Protein AF-A0A4S4ES62-F1 (afdb_monomer_lite)

Radius of gyration: 26.7 Å; chains: 1; bounding box: 100×57×72 Å

Structure (mmCIF, N/CA/C/O backbone):
data_AF-A0A4S4ES62-F1
#
_entry.id   AF-A0A4S4ES62-F1
#
loop_
_atom_site.group_PDB
_atom_site.id
_atom_site.type_symbol
_atom_site.label_atom_id
_atom_site.label_alt_id
_atom_site.label_comp_id
_atom_site.label_asym_id
_atom_site.label_entity_id
_atom_site.label_seq_id
_atom_site.pdbx_PDB_ins_code
_atom_site.Cartn_x
_atom_site.Cartn_y
_atom_site.Cartn_z
_atom_site.occupancy
_atom_site.B_iso_or_equiv
_atom_site.auth_seq_id
_atom_site.auth_comp_id
_atom_site.auth_asym_id
_atom_site.auth_atom_id
_atom_site.pdbx_PDB_model_num
ATOM 1 N N . MET A 1 1 ? 69.414 -7.203 -17.968 1.00 49.16 1 MET A N 1
ATOM 2 C CA . MET A 1 1 ? 68.452 -6.571 -17.038 1.00 49.16 1 MET A CA 1
ATOM 3 C C . MET A 1 1 ? 67.585 -5.555 -17.780 1.00 49.16 1 MET A C 1
ATOM 5 O O . MET A 1 1 ? 67.886 -4.375 -17.751 1.00 49.16 1 MET A O 1
ATOM 9 N N . LEU A 1 2 ? 66.546 -5.996 -18.497 1.00 43.75 2 LEU A N 1
ATOM 10 C CA . LEU A 1 2 ? 65.602 -5.079 -19.173 1.00 43.75 2 LEU A CA 1
ATOM 11 C C . LEU A 1 2 ? 64.199 -5.685 -19.377 1.00 43.75 2 LEU A C 1
ATOM 13 O O . LEU A 1 2 ? 63.387 -5.147 -20.118 1.00 43.75 2 LEU A O 1
ATOM 17 N N . TRP A 1 3 ? 63.897 -6.793 -18.691 1.00 39.94 3 TRP A N 1
ATOM 18 C CA . TRP A 1 3 ? 62.610 -7.498 -18.790 1.00 39.94 3 TRP A CA 1
ATOM 19 C C . TRP A 1 3 ? 61.764 -7.452 -17.509 1.00 39.94 3 TRP A C 1
ATOM 21 O O . TRP A 1 3 ? 60.615 -7.873 -17.525 1.00 39.94 3 TRP A O 1
ATOM 31 N N . ILE A 1 4 ? 62.282 -6.879 -16.414 1.00 46.38 4 ILE A N 1
ATOM 32 C CA . ILE A 1 4 ? 61.557 -6.790 -15.130 1.00 46.38 4 ILE A CA 1
ATOM 33 C C . ILE A 1 4 ? 60.815 -5.445 -14.970 1.00 46.38 4 ILE A C 1
ATOM 35 O O . ILE A 1 4 ? 59.884 -5.343 -14.180 1.00 46.38 4 ILE A O 1
ATOM 39 N N . MET A 1 5 ? 61.114 -4.426 -15.787 1.00 43.25 5 MET A N 1
ATOM 40 C CA . MET A 1 5 ? 60.462 -3.105 -15.688 1.00 43.25 5 MET A CA 1
ATOM 41 C C . MET A 1 5 ? 59.202 -2.921 -16.550 1.00 43.25 5 MET A C 1
ATOM 43 O O . MET A 1 5 ? 58.561 -1.879 -16.461 1.00 43.25 5 MET A O 1
ATOM 47 N N . ARG A 1 6 ? 58.806 -3.904 -17.373 1.00 43.12 6 ARG A N 1
ATOM 48 C CA . ARG A 1 6 ? 57.561 -3.816 -18.170 1.00 43.12 6 ARG A CA 1
ATOM 49 C C . ARG A 1 6 ? 56.353 -4.506 -17.536 1.00 43.12 6 ARG A C 1
ATOM 51 O O . ARG A 1 6 ? 55.233 -4.207 -17.935 1.00 43.12 6 ARG A O 1
ATOM 58 N N . LEU A 1 7 ? 56.552 -5.360 -16.528 1.00 41.56 7 LEU A N 1
ATOM 59 C CA . LEU A 1 7 ? 55.439 -6.005 -15.822 1.00 41.56 7 LEU A CA 1
ATOM 60 C C . LEU A 1 7 ? 54.847 -5.136 -14.701 1.00 41.56 7 LEU A C 1
ATOM 62 O O . LEU A 1 7 ? 53.658 -5.251 -14.425 1.00 41.56 7 LEU A O 1
ATOM 66 N N . SER A 1 8 ? 55.616 -4.227 -14.088 1.00 44.28 8 SER A N 1
ATOM 67 C CA . SER A 1 8 ? 55.101 -3.392 -12.987 1.00 44.28 8 SER A CA 1
ATOM 68 C C . SER A 1 8 ? 54.124 -2.306 -13.453 1.00 44.28 8 SER A C 1
ATOM 70 O O . SER A 1 8 ? 53.231 -1.920 -12.700 1.00 44.28 8 SER A O 1
ATOM 72 N N . TRP A 1 9 ? 54.222 -1.856 -14.710 1.00 41.28 9 TRP A N 1
ATOM 73 C CA . TRP A 1 9 ? 53.333 -0.816 -15.236 1.00 41.28 9 TRP A CA 1
ATOM 74 C C . TRP A 1 9 ? 51.936 -1.332 -15.606 1.00 41.28 9 TRP A C 1
ATOM 76 O O . TRP A 1 9 ? 50.959 -0.593 -15.489 1.00 41.28 9 TRP A O 1
ATOM 86 N N . PHE A 1 10 ? 51.819 -2.611 -15.979 1.00 44.50 10 PHE A N 1
ATOM 87 C CA . PHE A 1 10 ? 50.528 -3.235 -16.289 1.00 44.50 10 PHE A CA 1
ATOM 88 C C . PHE A 1 10 ? 49.687 -3.505 -15.034 1.00 44.50 10 PHE A C 1
ATOM 90 O O . PHE A 1 10 ? 48.469 -3.331 -15.069 1.00 44.50 10 PHE A O 1
ATOM 97 N N . PHE A 1 11 ? 50.319 -3.839 -13.904 1.00 42.56 11 PHE A N 1
ATOM 98 C CA . PHE A 1 11 ? 49.603 -4.018 -12.635 1.00 42.56 11 PHE A CA 1
ATOM 99 C C . PHE A 1 11 ? 49.154 -2.690 -12.007 1.00 42.56 11 PHE A C 1
ATOM 101 O O . PHE A 1 11 ? 48.093 -2.641 -11.388 1.00 42.56 11 PHE A O 1
ATOM 108 N N . PHE A 1 12 ? 49.886 -1.591 -12.229 1.00 43.34 12 PHE A N 1
ATOM 109 C CA . PHE A 1 12 ? 49.485 -0.272 -11.726 1.00 43.34 12 PHE A CA 1
ATOM 110 C C . PHE A 1 12 ? 48.339 0.349 -12.547 1.00 43.34 12 PHE A C 1
ATOM 112 O O . PHE A 1 12 ? 47.413 0.928 -11.982 1.00 43.34 12 PHE A O 1
ATOM 119 N N . ALA A 1 13 ? 48.330 0.164 -13.873 1.00 38.97 13 ALA A N 1
ATOM 120 C CA . ALA A 1 13 ? 47.251 0.658 -14.735 1.00 38.97 13 ALA A CA 1
ATOM 121 C C . ALA A 1 13 ? 45.922 -0.102 -14.536 1.00 38.97 13 ALA A C 1
ATOM 123 O O . ALA A 1 13 ? 44.851 0.504 -14.597 1.00 38.97 13 ALA A O 1
ATOM 124 N N . ALA A 1 14 ? 45.977 -1.404 -14.232 1.00 40.47 14 ALA A N 1
ATOM 125 C CA . ALA A 1 14 ? 44.787 -2.198 -13.919 1.00 40.47 14 ALA A CA 1
ATOM 126 C C . ALA A 1 14 ? 44.172 -1.833 -12.554 1.00 40.47 14 ALA A C 1
ATOM 128 O O . ALA A 1 14 ? 42.951 -1.847 -12.417 1.00 40.47 14 ALA A O 1
ATOM 129 N N . MET A 1 15 ? 44.985 -1.440 -11.563 1.00 36.56 15 MET A N 1
ATOM 130 C CA . MET A 1 15 ? 44.470 -1.002 -10.259 1.00 36.56 15 MET A CA 1
ATOM 131 C C . MET A 1 15 ? 43.854 0.404 -10.287 1.00 36.56 15 MET A C 1
ATOM 133 O O . MET A 1 15 ? 42.868 0.647 -9.596 1.00 36.56 15 MET A O 1
ATOM 137 N N . VAL A 1 16 ? 44.362 1.319 -11.119 1.00 35.84 16 VAL A N 1
ATOM 138 C CA . VAL A 1 16 ? 43.809 2.685 -11.226 1.00 35.84 16 VAL A CA 1
ATOM 139 C C . VAL A 1 16 ? 42.477 2.716 -11.996 1.00 35.84 16 VAL A C 1
ATOM 141 O O . VAL A 1 16 ? 41.605 3.522 -11.674 1.00 35.84 16 VAL A O 1
ATOM 144 N N . MET A 1 17 ? 42.243 1.786 -12.930 1.00 32.12 17 MET A N 1
ATOM 145 C CA . MET A 1 17 ? 40.959 1.675 -13.650 1.00 32.12 17 MET A CA 1
ATOM 146 C C . MET A 1 17 ? 39.815 1.078 -12.811 1.00 32.12 17 MET A C 1
ATOM 148 O O . MET A 1 17 ? 38.648 1.266 -13.152 1.00 32.12 17 MET A O 1
ATOM 152 N N . VAL A 1 18 ? 40.122 0.416 -11.690 1.00 37.19 18 VAL A N 1
ATOM 153 C CA . VAL A 1 18 ? 39.107 -0.065 -10.732 1.00 37.19 18 VAL A CA 1
ATOM 154 C C . VAL A 1 18 ? 38.690 1.037 -9.744 1.00 37.19 18 VAL A C 1
ATOM 156 O O . VAL A 1 18 ? 37.591 0.984 -9.203 1.00 37.19 18 VAL A O 1
ATOM 159 N N . VAL A 1 19 ? 39.504 2.085 -9.560 1.00 34.66 19 VAL A N 1
ATOM 160 C CA . VAL A 1 19 ? 39.224 3.185 -8.611 1.00 34.66 19 VAL A CA 1
ATOM 161 C C . VAL A 1 19 ? 38.466 4.363 -9.251 1.00 34.66 19 VAL A C 1
ATOM 163 O O . VAL A 1 19 ? 37.871 5.163 -8.537 1.00 34.66 19 VAL A O 1
ATOM 166 N N . PHE A 1 20 ? 38.393 4.445 -10.586 1.00 28.94 20 PHE A N 1
ATOM 167 C CA . PHE A 1 20 ? 37.682 5.522 -11.299 1.00 28.94 20 PHE A CA 1
ATOM 168 C C . PHE A 1 20 ? 36.643 5.041 -12.323 1.00 28.94 20 PHE A C 1
ATOM 170 O O . PHE A 1 20 ? 36.322 5.765 -13.264 1.00 28.94 20 PHE A O 1
ATOM 177 N N . SER A 1 21 ? 36.059 3.854 -12.139 1.00 27.11 21 SER A N 1
ATOM 178 C CA . SER A 1 21 ? 34.748 3.595 -12.745 1.00 27.11 21 SER A CA 1
ATOM 179 C C . SER A 1 21 ? 33.681 4.233 -11.859 1.00 27.11 21 SER A C 1
ATOM 181 O O . SER A 1 21 ? 33.449 3.723 -10.762 1.00 27.11 21 SER A O 1
ATOM 183 N N . PRO A 1 22 ? 32.985 5.305 -12.284 1.00 29.05 22 PRO A N 1
ATOM 184 C CA . PRO A 1 22 ? 31.657 5.535 -11.759 1.00 29.05 22 PRO A CA 1
ATOM 185 C C . PRO A 1 22 ? 30.844 4.336 -12.234 1.00 29.05 22 PRO A C 1
ATOM 187 O O . PRO A 1 22 ? 30.477 4.234 -13.405 1.00 29.05 22 PRO A O 1
ATOM 190 N N . SER A 1 23 ? 30.661 3.374 -11.333 1.00 26.05 23 SER A N 1
ATOM 191 C CA . SER A 1 23 ? 29.697 2.297 -11.461 1.00 26.05 23 SER A CA 1
ATOM 192 C C . SER A 1 23 ? 28.451 2.881 -12.111 1.00 26.05 23 SER A C 1
ATOM 194 O O . SER A 1 23 ? 27.895 3.861 -11.608 1.00 26.05 23 SER A O 1
ATOM 196 N N . LEU A 1 24 ? 28.061 2.328 -13.258 1.00 27.42 24 LEU A N 1
ATOM 197 C CA . LEU A 1 24 ? 26.794 2.611 -13.917 1.00 27.42 24 LEU A CA 1
ATOM 198 C C . LEU A 1 24 ? 25.678 2.187 -12.955 1.00 27.42 24 LEU A C 1
ATOM 200 O O . LEU A 1 24 ? 25.144 1.087 -13.035 1.00 27.42 24 LEU A O 1
ATOM 204 N N . HIS A 1 25 ? 25.380 3.049 -11.986 1.00 26.42 25 HIS A N 1
ATOM 205 C CA . HIS A 1 25 ? 24.263 2.918 -11.075 1.00 26.42 25 HIS A CA 1
ATOM 206 C C . HIS A 1 25 ? 23.008 3.269 -11.866 1.00 26.42 25 HIS A C 1
ATOM 208 O O . HIS A 1 25 ? 22.564 4.415 -11.911 1.00 26.42 25 HIS A O 1
ATOM 214 N N . SER A 1 26 ? 22.427 2.265 -12.515 1.00 24.36 26 SER A N 1
ATOM 215 C CA . SER A 1 26 ? 20.996 2.262 -12.776 1.00 24.36 26 SER A CA 1
ATOM 216 C C . SER A 1 26 ? 20.296 2.259 -11.420 1.00 24.36 26 SER A C 1
ATOM 218 O O . SER A 1 26 ? 20.210 1.229 -10.758 1.00 24.36 26 SER A O 1
ATOM 220 N N . PHE A 1 27 ? 19.873 3.433 -10.956 1.00 29.45 27 PHE A N 1
ATOM 221 C CA . PHE A 1 27 ? 19.106 3.547 -9.722 1.00 29.45 27 PHE A CA 1
ATOM 222 C C . PHE A 1 27 ? 17.744 2.854 -9.911 1.00 29.45 27 PHE A C 1
ATOM 224 O O . PHE A 1 27 ? 17.040 3.167 -10.877 1.00 29.45 27 PHE A O 1
ATOM 231 N N . PRO A 1 28 ? 17.358 1.912 -9.030 1.00 31.73 28 PRO A N 1
ATOM 232 C CA . PRO A 1 28 ? 16.079 1.227 -9.140 1.00 31.73 28 PRO A CA 1
ATOM 233 C C . PRO A 1 28 ? 14.918 2.194 -8.848 1.00 31.73 28 PRO A C 1
ATOM 235 O O . PRO A 1 28 ? 15.085 3.149 -8.077 1.00 31.73 28 PRO A O 1
ATOM 238 N N . PRO A 1 29 ? 13.734 1.954 -9.439 1.00 32.53 29 PRO A N 1
ATOM 239 C CA . PRO A 1 29 ? 12.556 2.782 -9.220 1.00 32.53 29 PRO A CA 1
ATOM 240 C C . PRO A 1 29 ? 12.197 2.843 -7.729 1.00 32.53 29 PRO A C 1
ATOM 242 O O . PRO A 1 29 ? 12.147 1.823 -7.041 1.00 32.53 29 PRO A O 1
ATOM 245 N N . ALA A 1 30 ? 11.973 4.052 -7.210 1.00 37.44 30 ALA A N 1
ATOM 246 C CA . ALA A 1 30 ? 11.474 4.250 -5.855 1.00 37.44 30 ALA A CA 1
ATOM 247 C C . ALA A 1 30 ? 10.004 3.817 -5.785 1.00 37.44 30 ALA A C 1
ATOM 249 O O . ALA A 1 30 ? 9.125 4.552 -6.227 1.00 37.44 30 ALA A O 1
ATOM 250 N N . GLU A 1 31 ? 9.740 2.627 -5.243 1.00 41.75 31 GLU A N 1
ATOM 251 C CA . GLU A 1 31 ? 8.383 2.120 -5.027 1.00 41.75 31 GLU A CA 1
ATOM 252 C C . GLU A 1 31 ? 8.234 1.435 -3.663 1.00 41.75 31 GLU A C 1
ATOM 254 O O . GLU A 1 31 ? 9.104 0.663 -3.257 1.00 41.75 31 GLU A O 1
ATOM 259 N N . ALA A 1 32 ? 7.118 1.750 -2.985 1.00 34.94 32 ALA A N 1
ATOM 260 C CA . ALA A 1 32 ? 6.668 1.240 -1.682 1.00 34.94 32 ALA A CA 1
ATOM 261 C C . ALA A 1 32 ? 7.804 1.063 -0.664 1.00 34.94 32 ALA A C 1
ATOM 263 O O . ALA A 1 32 ? 8.098 -0.046 -0.215 1.00 34.94 32 ALA A O 1
ATOM 264 N N . ILE A 1 33 ? 8.483 2.162 -0.336 1.00 38.84 33 ILE A N 1
ATOM 265 C CA . ILE A 1 33 ? 9.619 2.121 0.581 1.00 38.84 33 ILE A CA 1
ATOM 266 C C . ILE A 1 33 ? 9.187 2.680 1.931 1.00 38.84 33 ILE A C 1
ATOM 268 O O . ILE A 1 33 ? 8.959 3.884 2.093 1.00 38.84 33 ILE A O 1
ATOM 272 N N . ARG A 1 34 ? 9.171 1.799 2.933 1.00 42.94 34 ARG A N 1
ATOM 273 C CA . ARG A 1 34 ? 9.342 2.208 4.324 1.00 42.94 34 ARG A CA 1
ATOM 274 C C . ARG A 1 34 ? 10.803 2.547 4.573 1.00 42.94 34 ARG A C 1
ATOM 276 O O . ARG A 1 34 ? 11.551 1.723 5.078 1.00 42.94 34 ARG A O 1
ATOM 283 N N . SER A 1 35 ? 11.242 3.723 4.138 1.00 36.72 35 SER A N 1
ATOM 284 C CA . SER A 1 35 ? 12.556 4.247 4.507 1.00 36.72 35 SER A CA 1
ATOM 285 C C . SER A 1 35 ? 12.392 5.599 5.170 1.00 36.72 35 SER A C 1
ATOM 287 O O . SER A 1 35 ? 12.053 6.567 4.486 1.00 36.72 35 SER A O 1
ATOM 289 N N . SER A 1 36 ? 12.729 5.700 6.451 1.00 35.44 36 SER A N 1
ATOM 290 C CA . SER A 1 36 ? 13.368 6.910 6.948 1.00 35.44 36 SER A CA 1
ATOM 291 C C . SER A 1 36 ? 14.878 6.660 7.026 1.00 35.44 36 SER A C 1
ATOM 293 O O . SER A 1 36 ? 15.355 5.692 7.607 1.00 35.44 36 SER A O 1
ATOM 295 N N . ASN A 1 37 ? 15.661 7.528 6.385 1.00 30.91 37 ASN A N 1
ATOM 296 C CA . ASN A 1 37 ? 17.084 7.664 6.689 1.00 30.91 37 ASN A CA 1
ATOM 297 C C . ASN A 1 37 ? 17.207 8.676 7.830 1.00 30.91 37 ASN A C 1
ATOM 299 O O . ASN A 1 37 ? 17.690 9.791 7.635 1.00 30.91 37 ASN A O 1
ATOM 303 N N . LEU A 1 38 ? 16.742 8.308 9.021 1.00 35.41 38 LEU A N 1
ATOM 304 C CA . LEU A 1 38 ? 17.159 9.000 10.230 1.00 35.41 38 LEU A CA 1
ATOM 305 C C . LEU A 1 38 ? 18.440 8.320 10.705 1.00 35.41 38 LEU A C 1
ATOM 307 O O . LEU A 1 38 ? 18.417 7.268 11.334 1.00 35.41 38 LEU A O 1
ATOM 311 N N . ARG A 1 39 ? 19.588 8.940 10.403 1.00 28.31 39 ARG A N 1
ATOM 312 C CA . ARG A 1 39 ? 20.813 8.715 11.179 1.00 28.31 39 ARG A CA 1
ATOM 313 C C . ARG A 1 39 ? 20.578 9.282 12.581 1.00 28.31 39 ARG A C 1
ATOM 315 O O . ARG A 1 39 ? 21.063 10.365 12.894 1.00 28.31 39 ARG A O 1
ATOM 322 N N . PHE A 1 40 ? 19.796 8.588 13.402 1.00 32.56 40 PHE A N 1
ATOM 323 C CA . PHE A 1 40 ? 19.800 8.836 14.832 1.00 32.56 40 PHE A CA 1
ATOM 324 C C . PHE A 1 40 ? 20.984 8.068 15.408 1.00 32.56 40 PHE A C 1
ATOM 326 O O . PHE A 1 40 ? 21.119 6.863 15.201 1.00 32.56 40 PHE A O 1
ATOM 333 N N . SER A 1 41 ? 21.893 8.809 16.035 1.00 25.48 41 SER A N 1
ATOM 334 C CA . SER A 1 41 ? 23.069 8.273 16.709 1.00 25.48 41 SER A CA 1
ATOM 335 C C . SER A 1 41 ? 22.683 7.067 17.565 1.00 25.48 41 SER A C 1
ATOM 337 O O . SER A 1 41 ? 21.728 7.121 18.339 1.00 25.48 41 SER A O 1
ATOM 339 N N . SER A 1 42 ? 23.434 5.983 17.406 1.00 36.06 42 SER A N 1
ATOM 340 C CA . SER A 1 42 ? 23.362 4.772 18.216 1.00 36.06 42 SER A CA 1
ATOM 341 C C . SER A 1 42 ? 23.350 5.114 19.709 1.00 36.06 42 SER A C 1
ATOM 343 O O . SER A 1 42 ? 24.340 5.676 20.174 1.00 36.06 42 SER A O 1
ATOM 345 N N . GLN A 1 43 ? 22.248 4.770 20.400 1.00 32.78 43 GLN A N 1
ATOM 346 C CA . GLN A 1 43 ? 22.059 4.547 21.858 1.00 32.78 43 GLN A CA 1
ATOM 347 C C . GLN A 1 43 ? 20.684 5.027 22.393 1.00 32.78 43 GLN A C 1
ATOM 349 O O . GLN A 1 43 ? 20.599 5.559 23.493 1.00 32.78 43 GLN A O 1
ATOM 354 N N . ILE A 1 44 ? 19.579 4.815 21.668 1.00 34.91 44 ILE A N 1
ATOM 355 C CA . ILE A 1 44 ? 18.226 4.928 22.250 1.00 34.91 44 ILE A CA 1
ATOM 356 C C . ILE A 1 44 ? 17.538 3.575 22.078 1.00 34.91 44 ILE A C 1
ATOM 358 O O . ILE A 1 44 ? 17.440 3.057 20.968 1.00 34.91 44 ILE A O 1
ATOM 362 N N . THR A 1 45 ? 17.140 2.956 23.188 1.00 43.22 45 THR A N 1
ATOM 363 C CA . THR A 1 45 ? 16.397 1.687 23.170 1.00 43.22 45 THR A CA 1
ATOM 364 C C . THR A 1 45 ? 14.963 1.938 22.693 1.00 43.22 45 THR A C 1
ATOM 366 O O . THR A 1 45 ? 14.409 2.998 22.974 1.00 43.22 45 THR A O 1
ATOM 369 N N . ALA A 1 46 ? 14.333 0.973 22.009 1.00 49.41 46 ALA A N 1
ATOM 370 C CA . ALA A 1 46 ? 12.959 1.101 21.491 1.00 49.41 46 ALA A CA 1
ATOM 371 C C . ALA A 1 46 ? 11.932 1.551 22.562 1.00 49.41 46 ALA A C 1
ATOM 373 O O . ALA A 1 46 ? 10.968 2.259 22.266 1.00 49.41 46 ALA A O 1
ATOM 374 N N . VAL A 1 47 ? 12.189 1.202 23.828 1.00 49.06 47 VAL A N 1
ATOM 375 C CA . VAL A 1 47 ? 11.396 1.587 25.007 1.00 49.06 47 VAL A CA 1
ATOM 376 C C . VAL A 1 47 ? 11.463 3.095 25.288 1.00 49.06 47 VAL A C 1
ATOM 378 O O . VAL A 1 47 ? 10.446 3.705 25.605 1.00 49.06 47 VAL A O 1
ATOM 381 N N . ASP A 1 48 ? 12.633 3.716 25.131 1.00 50.94 48 ASP A N 1
ATOM 382 C CA . ASP A 1 48 ? 12.832 5.152 25.375 1.00 50.94 48 ASP A CA 1
ATOM 383 C C . ASP A 1 48 ? 12.231 6.013 24.245 1.00 50.94 48 ASP A C 1
ATOM 385 O O . ASP A 1 48 ? 11.685 7.091 24.480 1.00 50.94 48 ASP A O 1
ATOM 389 N N . SER A 1 49 ? 12.207 5.492 23.012 1.00 58.75 49 SER A N 1
ATOM 390 C CA . SER A 1 49 ? 11.461 6.105 21.905 1.00 58.75 49 SER A CA 1
ATOM 391 C C . SER A 1 49 ? 9.940 5.985 22.054 1.00 58.75 49 SER A C 1
ATOM 393 O O . SER A 1 49 ? 9.236 6.927 21.698 1.00 58.75 49 SER A O 1
ATOM 395 N N . LEU A 1 50 ? 9.417 4.887 22.618 1.00 60.38 50 LEU A N 1
ATOM 396 C CA . LEU A 1 50 ? 7.976 4.724 22.854 1.00 60.38 50 LEU A CA 1
ATOM 397 C C . LEU A 1 50 ? 7.455 5.716 23.907 1.00 60.38 50 LEU A C 1
ATOM 399 O O . LEU A 1 50 ? 6.397 6.309 23.720 1.00 60.38 50 LEU A O 1
ATOM 403 N N . ASN A 1 51 ? 8.229 5.951 24.972 1.00 61.75 51 ASN A N 1
ATOM 404 C CA . ASN A 1 51 ? 7.885 6.904 26.036 1.00 61.75 51 ASN A CA 1
ATOM 405 C C . ASN A 1 51 ? 7.815 8.364 25.558 1.00 61.75 51 ASN A C 1
ATOM 407 O O . ASN A 1 51 ? 7.238 9.206 26.241 1.00 61.75 51 ASN A O 1
ATOM 411 N N . ARG A 1 52 ? 8.402 8.676 24.396 1.00 69.12 52 ARG A N 1
ATOM 412 C CA . ARG A 1 52 ? 8.344 10.009 23.780 1.00 69.12 52 ARG A CA 1
ATOM 413 C C . ARG A 1 52 ? 7.138 10.218 22.868 1.00 69.12 52 ARG A C 1
ATOM 415 O O . ARG A 1 52 ? 6.875 11.358 22.499 1.00 69.12 52 ARG A O 1
ATOM 422 N N . LEU A 1 53 ? 6.430 9.157 22.481 1.00 83.50 53 LEU A N 1
ATOM 423 C CA . LEU A 1 53 ? 5.287 9.264 21.581 1.00 83.50 53 LEU A CA 1
ATOM 424 C C . LEU A 1 53 ? 3.995 9.422 22.389 1.00 83.50 53 LEU A C 1
ATOM 426 O O . LEU A 1 53 ? 3.535 8.471 23.019 1.00 83.50 53 LEU A O 1
ATOM 430 N N . SER A 1 54 ? 3.387 10.608 22.328 1.00 89.50 54 SER A N 1
ATOM 431 C CA . SER A 1 54 ? 2.049 10.862 22.872 1.00 89.50 54 SER A CA 1
ATOM 432 C C . SER A 1 54 ? 1.063 11.164 21.748 1.00 89.50 54 SER A C 1
ATOM 434 O O . SER A 1 54 ? 1.401 11.814 20.755 1.00 89.50 54 SER A O 1
ATOM 436 N N . PHE A 1 55 ? -0.162 10.669 21.897 1.00 94.38 55 PHE A N 1
ATOM 437 C CA . PHE A 1 55 ? -1.245 10.874 20.945 1.00 94.38 55 PHE A CA 1
ATOM 438 C C . PHE A 1 55 ? -2.502 11.320 21.683 1.00 94.38 55 PHE A C 1
ATOM 440 O O . PHE A 1 55 ? -2.913 10.709 22.673 1.00 94.38 55 PHE A O 1
ATOM 447 N N . ARG A 1 56 ? -3.158 12.349 21.145 1.00 95.62 56 ARG A N 1
ATOM 448 C CA . ARG A 1 56 ? -4.483 12.777 21.582 1.00 95.62 56 ARG A CA 1
ATOM 449 C C . ARG A 1 56 ? -5.460 11.633 21.405 1.00 95.62 56 ARG A C 1
ATOM 451 O O . ARG A 1 56 ? -5.518 10.994 20.354 1.00 95.62 56 ARG A O 1
ATOM 458 N N . LYS A 1 57 ? -6.306 11.446 22.410 1.00 96.19 57 LYS A N 1
ATOM 459 C CA . LYS A 1 57 ? -7.447 10.544 22.311 1.00 96.19 57 LYS A CA 1
ATOM 460 C C . LYS A 1 57 ? -8.365 10.990 21.169 1.00 96.19 57 LYS A C 1
ATOM 462 O O . LYS A 1 57 ? -8.809 12.138 21.134 1.00 96.19 57 LYS A O 1
ATOM 467 N N . ALA A 1 58 ? -8.665 10.069 20.262 1.00 94.69 58 ALA A N 1
ATOM 468 C CA . ALA A 1 58 ? -9.582 10.305 19.161 1.00 94.69 58 ALA A CA 1
ATOM 469 C C . ALA A 1 58 ? -11.004 10.583 19.668 1.00 94.69 58 ALA A C 1
ATOM 471 O O . ALA A 1 58 ? -11.461 10.025 20.675 1.00 94.69 58 ALA A O 1
ATOM 472 N N . THR A 1 59 ? -11.719 11.436 18.937 1.00 90.62 59 THR A N 1
ATOM 473 C CA . THR A 1 59 ? -13.149 11.670 19.147 1.00 90.62 59 THR A CA 1
ATOM 474 C C . THR A 1 59 ? -13.934 10.379 18.945 1.00 90.62 59 THR A C 1
ATOM 476 O O . THR A 1 59 ? -13.571 9.552 18.109 1.00 90.62 59 THR A O 1
ATOM 479 N N . ALA A 1 60 ? -15.026 10.211 19.693 1.00 87.88 60 ALA A N 1
ATOM 480 C CA . ALA A 1 60 ? -15.894 9.053 19.521 1.00 87.88 60 ALA A CA 1
ATOM 481 C C . ALA A 1 60 ? -16.448 8.998 18.089 1.00 87.88 60 ALA A C 1
ATOM 483 O O . ALA A 1 60 ? -16.857 10.019 17.536 1.00 87.88 60 ALA A O 1
ATOM 484 N N . PHE A 1 61 ? -16.475 7.801 17.520 1.00 88.75 61 PHE A N 1
ATOM 485 C CA . PHE A 1 61 ? -17.006 7.506 16.195 1.00 88.75 61 PHE A CA 1
ATOM 486 C C . PHE A 1 61 ? -18.196 6.563 16.365 1.00 88.75 61 PHE A C 1
ATOM 488 O O . PHE A 1 61 ? -18.185 5.688 17.232 1.00 88.75 61 PHE A O 1
ATOM 495 N N . ARG A 1 62 ? -19.264 6.810 15.608 1.00 88.88 62 ARG A N 1
ATOM 496 C CA . ARG A 1 62 ? -20.507 6.042 15.679 1.00 88.88 62 ARG A CA 1
ATOM 497 C C . ARG A 1 62 ? -20.976 5.704 14.282 1.00 88.88 62 ARG A C 1
ATOM 499 O O . ARG A 1 62 ? -20.727 6.457 13.342 1.00 88.88 62 ARG A O 1
ATOM 506 N N . ASN A 1 63 ? -21.661 4.583 14.178 1.00 91.12 63 ASN A N 1
ATOM 507 C CA . ASN A 1 63 ? -22.393 4.212 12.987 1.00 91.12 63 ASN A CA 1
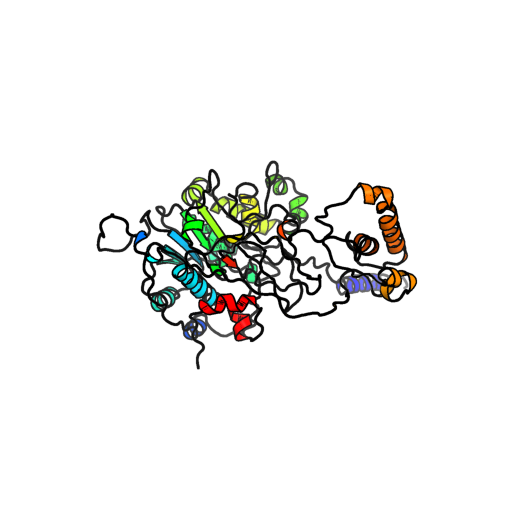ATOM 508 C C . ASN A 1 63 ? -23.465 5.264 12.658 1.00 91.12 63 ASN A C 1
ATOM 510 O O . ASN A 1 63 ? -24.144 5.770 13.555 1.00 91.12 63 ASN A O 1
ATOM 514 N N . ALA A 1 64 ? -23.637 5.557 11.368 1.00 87.69 64 ALA A N 1
ATOM 515 C CA . ALA A 1 64 ? -24.822 6.248 10.872 1.00 87.69 64 ALA A CA 1
ATOM 516 C C . ALA A 1 64 ? -26.090 5.419 11.160 1.00 87.69 64 ALA A C 1
ATOM 518 O O . ALA A 1 64 ? -26.020 4.198 11.320 1.00 87.69 64 ALA A O 1
ATOM 519 N N . GLU A 1 65 ? -27.261 6.063 11.208 1.00 83.94 65 GLU A N 1
ATOM 520 C CA . GLU A 1 65 ? -28.537 5.389 11.521 1.00 83.94 65 GLU A CA 1
ATOM 521 C C . GLU A 1 65 ? -28.821 4.201 10.581 1.00 83.94 65 GLU A C 1
ATOM 523 O O . GLU A 1 65 ? -29.297 3.147 11.010 1.00 83.94 65 GLU A O 1
ATOM 528 N N . GLU A 1 66 ? -28.419 4.348 9.320 1.00 86.25 66 GLU A N 1
ATOM 529 C CA . GLU A 1 66 ? -28.558 3.385 8.223 1.00 86.25 66 GLU A CA 1
ATOM 530 C C . GLU A 1 66 ? -27.741 2.094 8.418 1.00 86.25 66 GLU A C 1
ATOM 532 O O . GLU A 1 66 ? -28.035 1.073 7.801 1.00 86.25 66 GLU A O 1
ATOM 537 N N . CYS A 1 67 ? -26.734 2.104 9.294 1.00 82.00 67 CYS A N 1
ATOM 538 C CA . CYS A 1 67 ? -25.865 0.956 9.572 1.00 82.00 67 CYS A CA 1
ATOM 539 C C . CYS A 1 67 ? -26.481 -0.056 10.556 1.00 82.00 67 CYS A C 1
ATOM 541 O O . CYS A 1 67 ? -25.819 -1.026 10.937 1.00 82.00 67 CYS A O 1
ATOM 543 N N . SER A 1 68 ? -27.706 0.189 11.031 1.00 64.75 68 SER A N 1
ATOM 544 C CA . SER A 1 68 ? -28.377 -0.646 12.027 1.00 64.75 68 SER A CA 1
ATOM 545 C C . SER A 1 68 ? -28.805 -1.983 11.419 1.00 64.75 68 SER A C 1
ATOM 547 O O . SER A 1 68 ? -29.809 -2.070 10.714 1.00 64.75 68 SER A O 1
ATOM 549 N N . SER A 1 69 ? -28.070 -3.054 11.719 1.00 57.59 69 SER A N 1
ATOM 550 C CA . SER A 1 69 ? -28.542 -4.417 11.494 1.00 57.59 69 SER A CA 1
ATOM 551 C C . SER A 1 69 ? -29.622 -4.770 12.525 1.00 57.59 69 SER A C 1
ATOM 553 O O . SER A 1 69 ? -29.455 -4.569 13.727 1.00 57.59 69 SER A O 1
ATOM 555 N N . ASN A 1 70 ? -30.737 -5.340 12.059 1.00 47.72 70 ASN A N 1
ATOM 556 C CA . ASN A 1 70 ? -31.816 -5.901 12.890 1.00 47.72 70 ASN A CA 1
ATOM 557 C C . ASN A 1 70 ? -31.385 -7.140 13.709 1.00 47.72 70 ASN A C 1
ATOM 559 O O . ASN A 1 70 ? -32.221 -7.784 14.348 1.00 47.72 70 ASN A O 1
ATOM 563 N N . ASP A 1 71 ? -30.096 -7.486 13.712 1.00 49.50 71 ASP A N 1
ATOM 564 C CA . ASP A 1 71 ? -29.579 -8.646 14.416 1.00 49.50 71 ASP A CA 1
ATOM 565 C C . ASP A 1 71 ? -29.223 -8.296 15.859 1.00 49.50 71 ASP A C 1
ATOM 567 O O . ASP A 1 71 ? -28.423 -7.416 16.178 1.00 49.50 71 ASP A O 1
ATOM 571 N N . ARG A 1 72 ? -29.915 -9.005 16.746 1.00 47.28 72 ARG A N 1
ATOM 572 C CA . ARG A 1 72 ? -29.880 -8.907 18.202 1.00 47.28 72 ARG A CA 1
ATOM 573 C C . ARG A 1 72 ? -28.463 -8.660 18.719 1.00 47.28 72 ARG A C 1
ATOM 575 O O . ARG A 1 72 ? -27.593 -9.519 18.603 1.00 47.28 72 ARG A O 1
ATOM 582 N N . LYS A 1 73 ? -28.289 -7.525 19.405 1.00 44.25 73 LYS A N 1
ATOM 583 C CA . LYS A 1 73 ? -27.179 -7.260 20.328 1.00 44.25 73 LYS A CA 1
ATOM 584 C C . LYS A 1 73 ? -27.077 -8.404 21.342 1.00 44.25 73 LYS A C 1
ATOM 586 O O . LYS A 1 73 ? -27.706 -8.356 22.398 1.00 44.25 73 LYS A O 1
ATOM 591 N N . ILE A 1 74 ? -26.268 -9.418 21.050 1.00 47.28 74 ILE A N 1
ATOM 592 C CA . ILE A 1 74 ? -25.711 -10.257 22.104 1.00 47.28 74 ILE A CA 1
ATOM 593 C C . ILE A 1 74 ? -24.646 -9.394 22.773 1.00 47.28 74 ILE A C 1
ATOM 595 O O . ILE A 1 74 ? -23.588 -9.098 22.221 1.00 47.28 74 ILE A O 1
ATOM 599 N N . LEU A 1 75 ? -25.005 -8.895 23.950 1.00 44.59 75 LEU A N 1
ATOM 600 C CA . LEU A 1 75 ? -24.153 -8.115 24.827 1.00 44.59 75 LEU A CA 1
ATOM 601 C C . LEU A 1 75 ? -23.009 -9.010 25.331 1.00 44.59 75 LEU A C 1
ATOM 603 O O . LEU A 1 75 ? -23.124 -9.661 26.363 1.00 44.59 75 LEU A O 1
ATOM 607 N N . GLY A 1 76 ? -21.911 -9.067 24.583 1.00 46.09 76 GLY A N 1
ATOM 608 C CA . GLY A 1 76 ? -20.698 -9.775 24.984 1.00 46.09 76 GLY A CA 1
ATOM 609 C C . GLY A 1 76 ? -19.747 -9.914 23.805 1.00 46.09 76 GLY A C 1
ATOM 610 O O . GLY A 1 76 ? -20.115 -10.562 22.842 1.00 46.09 76 GLY A O 1
ATOM 611 N N . LYS A 1 77 ? -18.571 -9.265 23.889 1.00 51.78 77 LYS A N 1
ATOM 612 C CA . LYS A 1 77 ? -17.433 -9.291 22.938 1.00 51.78 77 LYS A CA 1
ATOM 613 C C . LYS A 1 77 ? -17.820 -9.498 21.466 1.00 51.78 77 LYS A C 1
ATOM 615 O O . LYS A 1 77 ? -18.077 -10.615 21.042 1.00 51.78 77 LYS A O 1
ATOM 620 N N . THR A 1 78 ? -17.742 -8.429 20.670 1.00 61.00 78 THR A N 1
ATOM 621 C CA . THR A 1 78 ? -17.748 -8.569 19.207 1.00 61.00 78 THR A CA 1
ATOM 622 C C . THR A 1 78 ? -16.604 -9.489 18.804 1.00 61.00 78 THR A C 1
ATOM 624 O O . THR A 1 78 ? -15.430 -9.175 19.008 1.00 61.00 78 THR A O 1
ATOM 627 N N . ASP A 1 79 ? -16.985 -10.675 18.349 1.00 83.94 79 ASP A N 1
ATOM 628 C CA . ASP A 1 79 ? -16.071 -11.707 17.908 1.00 83.94 79 ASP A CA 1
ATOM 629 C C . ASP A 1 79 ? -15.417 -11.240 16.605 1.00 83.94 79 ASP A C 1
ATOM 631 O O . ASP A 1 79 ? -16.081 -10.693 15.725 1.00 83.94 79 ASP A O 1
ATOM 635 N N . VAL A 1 80 ? -14.110 -11.462 16.473 1.00 93.44 80 VAL A N 1
ATOM 636 C CA . VAL A 1 80 ? -13.367 -11.208 15.229 1.00 93.44 80 VAL A CA 1
ATOM 637 C C . VAL A 1 80 ? -13.956 -11.999 14.054 1.00 93.44 80 VAL A C 1
ATOM 639 O O . VAL A 1 80 ? -13.722 -11.659 12.904 1.00 93.44 80 VAL A O 1
ATOM 642 N N . CYS A 1 81 ? -14.735 -13.045 14.330 1.00 92.81 81 CYS A N 1
ATOM 643 C CA . CYS A 1 81 ? -15.413 -13.859 13.330 1.00 92.81 81 CYS A CA 1
ATOM 644 C C . CYS A 1 81 ? -16.800 -13.350 12.892 1.00 92.81 81 CYS A C 1
ATOM 646 O O . CYS A 1 81 ? -17.473 -14.054 12.136 1.00 92.81 81 CYS A O 1
ATOM 648 N N . ASP A 1 82 ? -17.261 -12.183 13.354 1.00 91.25 82 ASP A N 1
ATOM 649 C CA . ASP A 1 82 ? -18.550 -11.620 12.934 1.00 91.25 82 ASP A CA 1
ATOM 650 C C . ASP A 1 82 ? -18.536 -11.286 11.422 1.00 91.25 82 ASP A C 1
ATOM 652 O O . ASP A 1 82 ? -17.744 -10.450 10.977 1.00 91.25 82 ASP A O 1
ATOM 656 N N . PRO A 1 83 ? -19.408 -11.914 10.607 1.00 88.19 83 PRO A N 1
ATOM 657 C CA . PRO A 1 83 ? -19.401 -11.766 9.151 1.00 88.19 83 PRO A CA 1
ATOM 658 C C . PRO A 1 83 ? -19.837 -10.379 8.660 1.00 88.19 83 PRO A C 1
ATOM 660 O O . PRO A 1 83 ? -19.674 -10.087 7.474 1.00 88.19 83 PRO A O 1
ATOM 663 N N . SER A 1 84 ? -20.411 -9.541 9.529 1.00 89.69 84 SER A N 1
ATOM 664 C CA . SER A 1 84 ? -20.786 -8.160 9.207 1.00 89.69 84 SER A CA 1
ATOM 665 C C . SER A 1 84 ? -19.606 -7.180 9.258 1.00 89.69 84 SER A C 1
ATOM 667 O O . SER A 1 84 ? -19.747 -6.034 8.825 1.00 89.69 84 SER A O 1
ATOM 669 N N . LEU A 1 85 ? -18.445 -7.611 9.767 1.00 94.56 85 LEU A N 1
ATOM 670 C CA . LEU A 1 85 ? -17.286 -6.744 9.947 1.00 94.56 85 LEU A CA 1
ATOM 671 C C . LEU A 1 85 ? -16.532 -6.477 8.638 1.00 94.56 85 LEU A C 1
ATOM 673 O O . LEU A 1 85 ? -16.320 -7.360 7.804 1.00 94.56 85 LEU A O 1
ATOM 677 N N . VAL A 1 86 ? -16.038 -5.245 8.500 1.00 96.88 86 VAL A N 1
ATOM 678 C CA . VAL A 1 86 ? -15.020 -4.875 7.513 1.00 96.88 86 VAL A CA 1
ATOM 679 C C . VAL A 1 86 ? -13.649 -5.067 8.142 1.00 96.88 86 VAL A C 1
ATOM 681 O O . VAL A 1 86 ? -13.267 -4.338 9.058 1.00 96.88 86 VAL A O 1
ATOM 684 N N . HIS A 1 87 ? -12.891 -6.033 7.636 1.00 98.50 87 HIS A N 1
ATOM 685 C CA . HIS A 1 87 ? -11.560 -6.342 8.150 1.00 98.50 87 HIS A CA 1
ATOM 686 C C . HIS A 1 87 ? -10.485 -5.500 7.461 1.00 98.50 87 HIS A C 1
ATOM 688 O O . HIS A 1 87 ? -10.323 -5.568 6.239 1.00 98.50 87 HIS A O 1
ATOM 694 N N . VAL A 1 88 ? -9.707 -4.756 8.251 1.00 98.50 88 VAL A N 1
ATOM 695 C CA . VAL A 1 88 ? -8.585 -3.929 7.782 1.00 98.50 88 VAL A CA 1
ATOM 696 C C . VAL A 1 88 ? -7.304 -4.357 8.491 1.00 98.50 88 VAL A C 1
ATOM 698 O O . VAL A 1 88 ? -7.253 -4.379 9.715 1.00 98.50 88 VAL A O 1
ATOM 701 N N . ALA A 1 89 ? -6.254 -4.686 7.743 1.00 97.75 89 ALA A N 1
ATOM 702 C CA . ALA A 1 89 ? -4.945 -5.041 8.274 1.00 97.75 89 ALA A CA 1
ATOM 703 C C . ALA A 1 89 ? -3.918 -3.939 8.000 1.00 97.75 89 ALA A C 1
ATOM 705 O O . ALA A 1 89 ? -3.746 -3.515 6.858 1.00 97.75 89 ALA A O 1
ATOM 706 N N . ILE A 1 90 ? -3.218 -3.516 9.053 1.00 95.06 90 ILE A N 1
ATOM 707 C CA . ILE A 1 90 ? -2.148 -2.511 9.023 1.00 95.06 90 ILE A CA 1
ATOM 708 C C . ILE A 1 90 ? -1.019 -3.033 9.911 1.00 95.06 90 ILE A C 1
ATOM 710 O O . ILE A 1 90 ? -1.257 -3.659 10.940 1.00 95.06 90 ILE A O 1
ATOM 714 N N . THR A 1 91 ? 0.232 -2.798 9.552 1.00 89.88 91 THR A N 1
ATOM 715 C CA . THR A 1 91 ? 1.347 -3.102 10.462 1.00 89.88 91 THR A CA 1
ATOM 716 C C . THR A 1 91 ? 1.628 -1.912 11.384 1.00 89.88 91 THR A C 1
ATOM 718 O O . THR A 1 91 ? 1.528 -0.776 10.922 1.00 89.88 91 THR A O 1
ATOM 721 N N . LEU A 1 92 ? 2.092 -2.139 12.610 1.00 91.62 92 LEU A N 1
ATOM 722 C CA . LEU A 1 92 ? 2.570 -1.072 13.489 1.00 91.62 92 LEU A CA 1
ATOM 723 C C . LEU A 1 92 ? 4.034 -1.294 13.867 1.00 91.62 92 LEU A C 1
ATOM 725 O O . LEU A 1 92 ? 4.423 -2.376 14.305 1.00 91.62 92 LEU A O 1
ATOM 729 N N . ASP A 1 93 ? 4.810 -0.227 13.745 1.00 86.62 93 ASP A N 1
ATOM 730 C CA . ASP A 1 93 ? 6.165 -0.084 14.259 1.00 86.62 93 ASP A CA 1
ATOM 731 C C . ASP A 1 93 ? 6.335 1.354 14.764 1.00 86.62 93 ASP A C 1
ATOM 733 O O . ASP A 1 93 ? 5.541 2.233 14.419 1.00 86.62 93 ASP A O 1
ATOM 737 N N . VAL A 1 94 ? 7.335 1.595 15.611 1.00 87.00 94 VAL A N 1
ATOM 738 C CA . VAL A 1 94 ? 7.545 2.903 16.254 1.00 87.00 94 VAL A CA 1
ATOM 739 C C . VAL A 1 94 ? 7.830 4.008 15.227 1.00 87.00 94 VAL A C 1
ATOM 741 O O . VAL A 1 94 ? 7.374 5.138 15.400 1.00 87.00 94 VAL A O 1
ATOM 744 N N . GLU A 1 95 ? 8.531 3.690 14.135 1.00 84.25 95 GLU A N 1
ATOM 745 C CA . GLU A 1 95 ? 8.931 4.647 13.093 1.00 84.25 95 GLU A CA 1
ATOM 746 C C . GLU A 1 95 ? 7.722 5.164 12.288 1.00 84.25 95 GLU A C 1
ATOM 748 O O . GLU A 1 95 ? 7.634 6.353 11.972 1.00 84.25 95 GLU A O 1
ATOM 753 N N . TYR A 1 96 ? 6.760 4.285 12.000 1.00 86.50 96 TYR A N 1
ATOM 754 C CA . TYR A 1 96 ? 5.549 4.563 11.220 1.00 86.50 96 TYR A CA 1
ATOM 755 C C . TYR A 1 96 ? 4.290 4.703 12.077 1.00 86.50 96 TYR A C 1
ATOM 757 O O . TYR A 1 96 ? 3.181 4.800 11.539 1.00 86.50 96 TYR A O 1
ATOM 765 N N . LEU A 1 97 ? 4.423 4.736 13.404 1.00 92.25 97 LEU A N 1
ATOM 766 C CA . LEU A 1 97 ? 3.283 4.749 14.316 1.00 92.25 97 LEU A CA 1
ATOM 767 C C . LEU A 1 97 ? 2.384 5.959 14.078 1.00 92.25 97 LEU A C 1
ATOM 769 O O . LEU A 1 97 ? 1.175 5.809 13.937 1.00 92.25 97 LEU A O 1
ATOM 773 N N . ARG A 1 98 ? 2.978 7.147 13.925 1.00 94.12 98 ARG A N 1
ATOM 774 C CA . ARG A 1 98 ? 2.241 8.384 13.632 1.00 94.12 98 ARG A CA 1
ATOM 775 C C . ARG A 1 98 ? 1.453 8.299 12.323 1.00 94.12 98 ARG A C 1
ATOM 777 O O . ARG A 1 98 ? 0.288 8.688 12.292 1.00 94.12 98 ARG A O 1
ATOM 784 N N . GLY A 1 99 ? 2.048 7.724 11.277 1.00 93.50 99 GLY A N 1
ATOM 785 C CA . GLY A 1 99 ? 1.351 7.440 10.022 1.00 93.50 99 GLY A CA 1
ATOM 786 C C . GLY A 1 99 ? 0.191 6.459 10.211 1.00 93.50 99 GLY A C 1
ATOM 787 O O . GLY A 1 99 ? -0.922 6.729 9.767 1.00 93.50 99 GLY A O 1
ATOM 788 N N . SER A 1 100 ? 0.420 5.368 10.945 1.00 95.06 100 SER A N 1
ATOM 789 C CA . SER A 1 100 ? -0.588 4.331 11.197 1.00 95.06 100 SER A CA 1
ATOM 790 C C . SER A 1 100 ? -1.786 4.867 11.987 1.00 95.06 100 SER A C 1
ATOM 792 O O . SER A 1 100 ? -2.930 4.565 11.655 1.00 95.06 100 SER A O 1
ATOM 794 N N . ILE A 1 101 ? -1.540 5.701 13.004 1.00 97.44 101 ILE A N 1
ATOM 795 C CA . ILE A 1 101 ? -2.590 6.376 13.777 1.00 97.44 101 ILE A CA 1
ATOM 796 C C . ILE A 1 101 ? -3.408 7.305 12.870 1.00 97.44 101 ILE A C 1
ATOM 798 O O . ILE A 1 101 ? -4.637 7.266 12.918 1.00 97.44 101 ILE A O 1
ATOM 802 N N . ALA A 1 102 ? -2.759 8.086 12.001 1.00 97.56 102 ALA A N 1
ATOM 803 C CA . ALA A 1 102 ? -3.459 8.935 11.037 1.00 97.56 102 ALA A CA 1
ATOM 804 C C . ALA A 1 102 ? -4.272 8.122 10.014 1.00 97.56 102 ALA A C 1
ATOM 806 O O . ALA A 1 102 ? -5.406 8.492 9.707 1.00 97.56 102 ALA A O 1
ATOM 807 N N . ALA A 1 103 ? -3.753 6.984 9.542 1.00 96.62 103 ALA A N 1
ATOM 808 C CA . ALA A 1 103 ? -4.474 6.078 8.650 1.00 96.62 103 ALA A CA 1
ATOM 809 C C . ALA A 1 103 ? -5.752 5.543 9.320 1.00 96.62 103 ALA A C 1
ATOM 811 O O . ALA A 1 103 ? -6.843 5.703 8.768 1.00 96.62 103 ALA A O 1
ATOM 812 N N . VAL A 1 104 ? -5.646 5.006 10.542 1.00 98.31 104 VAL A N 1
ATOM 813 C CA . VAL A 1 104 ? -6.796 4.536 11.340 1.00 98.31 104 VAL A CA 1
ATOM 814 C C . VAL A 1 104 ? -7.803 5.665 11.557 1.00 98.31 104 VAL A C 1
ATOM 816 O O . VAL A 1 104 ? -8.992 5.493 11.292 1.00 98.31 104 VAL A O 1
ATOM 819 N N . HIS A 1 105 ? -7.336 6.841 11.980 1.00 98.25 105 HIS A N 1
ATOM 820 C CA . HIS A 1 105 ? -8.201 7.991 12.225 1.00 98.25 105 HIS A CA 1
ATOM 821 C C . HIS A 1 105 ? -8.927 8.449 10.952 1.00 98.25 105 HIS A C 1
ATOM 823 O O . HIS A 1 105 ? -10.119 8.747 11.005 1.00 98.25 105 HIS A O 1
ATOM 829 N N . SER A 1 106 ? -8.249 8.454 9.801 1.00 97.94 106 SER A N 1
ATOM 830 C CA . SER A 1 106 ? -8.865 8.800 8.517 1.00 97.94 106 SER A CA 1
ATOM 831 C C . SER A 1 106 ? -9.964 7.819 8.110 1.00 97.94 106 SER A C 1
ATOM 833 O O . SER A 1 106 ? -11.061 8.248 7.765 1.00 97.94 106 SER A O 1
ATOM 835 N N . ILE A 1 107 ? -9.729 6.512 8.263 1.00 97.81 107 ILE A N 1
ATOM 836 C CA . ILE A 1 107 ? -10.727 5.477 7.972 1.00 97.81 107 ILE A CA 1
ATOM 837 C C . ILE A 1 107 ? -11.963 5.677 8.850 1.00 97.81 107 ILE A C 1
ATOM 839 O O . ILE A 1 107 ? -13.079 5.724 8.339 1.00 97.81 107 ILE A O 1
ATOM 843 N N . LEU A 1 108 ? -11.777 5.851 10.160 1.00 97.12 108 LEU A N 1
ATOM 844 C CA . LEU A 1 108 ? -12.885 6.042 11.100 1.00 97.12 108 LEU A CA 1
ATOM 845 C C . LEU A 1 108 ? -13.683 7.319 10.810 1.00 97.12 108 LEU A C 1
ATOM 847 O O . LEU A 1 108 ? -14.899 7.323 10.964 1.00 97.12 108 LEU A O 1
ATOM 851 N N . ARG A 1 109 ? -13.008 8.391 10.377 1.00 96.19 109 ARG A N 1
ATOM 852 C CA . ARG A 1 109 ? -13.630 9.689 10.090 1.00 96.19 109 ARG A CA 1
ATOM 853 C C . ARG A 1 109 ? -14.451 9.702 8.799 1.00 96.19 109 ARG A C 1
ATOM 855 O O . ARG A 1 109 ? -15.387 10.490 8.709 1.00 96.19 109 ARG A O 1
ATOM 862 N N . HIS A 1 110 ? -14.100 8.868 7.819 1.00 95.31 110 HIS A N 1
ATOM 863 C CA . HIS A 1 110 ? -14.749 8.840 6.497 1.00 95.31 110 HIS A CA 1
ATOM 864 C C . HIS A 1 110 ? -15.680 7.651 6.267 1.00 95.31 110 HIS A C 1
ATOM 866 O O . HIS A 1 110 ? -16.359 7.600 5.245 1.00 95.31 110 HIS A O 1
ATOM 872 N N . SER A 1 111 ? -15.737 6.702 7.200 1.00 95.12 111 SER A N 1
ATOM 873 C CA . SER A 1 111 ? -16.610 5.533 7.079 1.00 95.12 111 SER A CA 1
ATOM 874 C C . SER A 1 111 ? -17.976 5.791 7.703 1.00 95.12 111 SER A C 1
ATOM 876 O O . SER A 1 111 ? -18.058 6.179 8.869 1.00 95.12 111 SER A O 1
ATOM 878 N N . LEU A 1 112 ? -19.049 5.492 6.964 1.00 94.25 112 LEU A N 1
ATOM 879 C CA . LEU A 1 112 ? -20.425 5.623 7.459 1.00 94.25 112 LEU A CA 1
ATOM 880 C C . LEU A 1 112 ? -20.690 4.700 8.657 1.00 94.25 112 LEU A C 1
ATOM 882 O O . LEU A 1 112 ? -21.314 5.102 9.639 1.00 94.25 112 LEU A O 1
ATOM 886 N N . CYS A 1 113 ? -20.169 3.473 8.598 1.00 94.19 113 CYS A N 1
ATOM 887 C CA . CYS A 1 113 ? -20.350 2.449 9.626 1.00 94.19 113 CYS A CA 1
ATOM 888 C C . CYS A 1 113 ? -19.034 2.147 10.361 1.00 94.19 113 CYS A C 1
ATOM 890 O O . CYS A 1 113 ? -18.548 1.015 10.361 1.00 94.19 113 CYS A O 1
ATOM 892 N N . SER A 1 114 ? -18.428 3.177 10.959 1.00 93.94 114 SER A N 1
ATOM 893 C CA . SER A 1 114 ? -17.123 3.094 11.636 1.00 93.94 114 SER A CA 1
ATOM 894 C C . SER A 1 114 ? -17.036 2.029 12.745 1.00 93.94 114 SER A C 1
ATOM 896 O O . SER A 1 114 ? -15.976 1.429 12.930 1.00 93.94 114 SER A O 1
ATOM 898 N N . GLU A 1 115 ? -18.133 1.722 13.447 1.00 92.44 115 GLU A N 1
ATOM 899 C CA . GLU A 1 115 ? -18.161 0.687 14.491 1.00 92.44 115 GLU A CA 1
ATOM 900 C C . GLU A 1 115 ? -18.154 -0.737 13.912 1.00 92.44 115 GLU A C 1
ATOM 902 O O . GLU A 1 115 ? -17.897 -1.690 14.650 1.00 92.44 115 GLU A O 1
ATOM 907 N N . ASN A 1 116 ? -18.402 -0.913 12.611 1.00 93.50 116 ASN A N 1
ATOM 908 C CA . ASN A 1 116 ? -18.374 -2.217 11.936 1.00 93.50 116 ASN A CA 1
ATOM 909 C C . ASN A 1 116 ? -16.985 -2.557 11.371 1.00 93.50 116 ASN A C 1
ATOM 911 O O . ASN A 1 116 ? -16.815 -3.583 10.718 1.00 93.50 116 ASN A O 1
ATOM 915 N N . ILE A 1 117 ? -15.977 -1.719 11.614 1.00 96.38 117 ILE A N 1
ATOM 916 C CA . ILE A 1 117 ? -14.612 -1.939 11.133 1.00 96.38 117 ILE A CA 1
ATOM 917 C C . ILE A 1 117 ? -13.801 -2.644 12.219 1.00 96.38 117 ILE A C 1
ATOM 919 O O . ILE A 1 117 ? -13.777 -2.209 13.372 1.00 96.38 117 ILE A O 1
ATOM 923 N N . PHE A 1 118 ? -13.115 -3.722 11.845 1.00 97.94 118 PHE A N 1
ATOM 924 C CA . PHE A 1 118 ? -12.213 -4.461 12.720 1.00 97.94 118 PHE A CA 1
ATOM 925 C C . PHE A 1 118 ? -10.777 -4.352 12.211 1.00 97.94 118 PHE A C 1
ATOM 927 O O . PHE A 1 118 ? -10.470 -4.750 11.085 1.00 97.94 118 PHE A O 1
ATOM 934 N N . PHE A 1 119 ? -9.886 -3.833 13.055 1.00 98.38 119 PHE A N 1
ATOM 935 C CA . PHE A 1 119 ? -8.481 -3.647 12.708 1.00 98.38 119 PHE A CA 1
ATOM 936 C C . PHE A 1 119 ? -7.611 -4.818 13.176 1.00 98.38 119 PHE A C 1
ATOM 938 O O . PHE A 1 119 ? -7.646 -5.237 14.333 1.00 98.38 119 PHE A O 1
ATOM 945 N N . HIS A 1 120 ? -6.768 -5.313 12.281 1.00 98.19 120 HIS A N 1
ATOM 946 C CA . HIS A 1 120 ? -5.734 -6.291 12.577 1.00 98.19 120 HIS A CA 1
ATOM 947 C C . HIS A 1 120 ? -4.374 -5.605 12.515 1.00 98.19 120 HIS A C 1
ATOM 949 O O . HIS A 1 120 ? -3.926 -5.200 11.441 1.00 98.19 120 HIS A O 1
ATOM 955 N N . PHE A 1 121 ? -3.716 -5.476 13.664 1.00 97.69 121 PHE A N 1
ATOM 956 C CA . PHE A 1 121 ? -2.411 -4.832 13.752 1.00 97.69 121 PHE A CA 1
ATOM 957 C C . PHE A 1 121 ? -1.292 -5.862 13.801 1.00 97.69 121 PHE A C 1
ATOM 959 O O . PHE A 1 121 ? -1.234 -6.658 14.732 1.00 97.69 121 PHE A O 1
ATOM 966 N N . LEU A 1 122 ? -0.396 -5.842 12.818 1.00 93.62 122 LEU A N 1
ATOM 967 C CA . LEU A 1 122 ? 0.774 -6.721 12.788 1.00 93.62 122 LEU A CA 1
ATOM 968 C C . LEU A 1 122 ? 1.978 -5.990 13.372 1.00 93.62 122 LEU A C 1
ATOM 970 O O . LEU A 1 122 ? 2.326 -4.918 12.885 1.00 93.62 122 LEU A O 1
ATOM 974 N N . VAL A 1 123 ? 2.622 -6.565 14.383 1.00 94.50 123 VAL A N 1
ATOM 975 C CA . VAL A 1 123 ? 3.734 -5.922 15.100 1.00 94.50 123 VAL A CA 1
ATOM 976 C C . VAL A 1 123 ? 4.930 -6.852 15.211 1.00 94.50 123 VAL A C 1
ATOM 978 O O . VAL A 1 123 ? 4.763 -8.054 15.393 1.00 94.50 123 VAL A O 1
ATOM 981 N N . SER A 1 124 ? 6.140 -6.301 15.140 1.00 87.06 124 SER A N 1
ATOM 982 C CA . SER A 1 124 ? 7.382 -7.015 15.481 1.00 87.06 124 SER A CA 1
ATOM 983 C C . SER A 1 124 ? 7.897 -6.683 16.885 1.00 87.06 124 SER A C 1
ATOM 985 O O . SER A 1 124 ? 8.833 -7.318 17.366 1.00 87.06 124 SER A O 1
ATOM 987 N N . GLU A 1 125 ? 7.291 -5.693 17.544 1.00 81.56 125 GLU A N 1
ATOM 988 C CA . GLU A 1 125 ? 7.663 -5.186 18.865 1.00 81.56 125 GLU A CA 1
ATOM 989 C C . GLU A 1 125 ? 6.466 -5.262 19.821 1.00 81.56 125 GLU A C 1
ATOM 991 O O . GLU A 1 125 ? 5.306 -5.185 19.409 1.00 81.56 125 GLU A O 1
ATOM 996 N N . THR A 1 126 ? 6.741 -5.428 21.113 1.00 73.38 126 THR A N 1
ATOM 997 C CA . THR A 1 126 ? 5.713 -5.471 22.159 1.00 73.38 126 THR A CA 1
ATOM 998 C C . THR A 1 126 ? 5.333 -4.053 22.616 1.00 73.38 126 THR A C 1
ATOM 1000 O O . THR A 1 126 ? 6.058 -3.095 22.376 1.00 73.38 126 THR A O 1
ATOM 1003 N N . ASN A 1 127 ? 4.187 -3.909 23.296 1.00 80.81 127 ASN A N 1
ATOM 1004 C CA . ASN A 1 127 ? 3.687 -2.673 23.940 1.00 80.81 127 ASN A CA 1
ATOM 1005 C C . ASN A 1 127 ? 2.971 -1.623 23.065 1.00 80.81 127 ASN A C 1
ATOM 1007 O O . ASN A 1 127 ? 2.484 -0.631 23.605 1.00 80.81 127 ASN A O 1
ATOM 1011 N N . LEU A 1 128 ? 2.802 -1.841 21.758 1.00 89.38 128 LEU A N 1
ATOM 1012 C CA . LEU A 1 128 ? 2.026 -0.916 20.910 1.00 89.38 128 LEU A CA 1
ATOM 1013 C C . LEU A 1 128 ? 0.507 -0.985 21.158 1.00 89.38 128 LEU A C 1
ATOM 1015 O O . LEU A 1 128 ? -0.206 -0.013 20.915 1.00 89.38 128 LEU A O 1
ATOM 1019 N N . GLU A 1 129 ? 0.003 -2.102 21.691 1.00 92.62 129 GLU A N 1
ATOM 1020 C CA . GLU A 1 129 ? -1.426 -2.300 21.970 1.00 92.62 129 GLU A CA 1
ATOM 1021 C C . GLU A 1 129 ? -1.994 -1.252 22.936 1.00 92.62 129 GLU A C 1
ATOM 1023 O O . GLU A 1 129 ? -3.048 -0.671 22.669 1.00 92.62 129 GLU A O 1
ATOM 1028 N N . THR A 1 130 ? -1.291 -0.984 24.039 1.00 92.31 130 THR A N 1
ATOM 1029 C CA . THR A 1 130 ? -1.732 -0.028 25.065 1.00 92.31 130 THR A CA 1
ATOM 1030 C C . THR A 1 130 ? -1.866 1.378 24.492 1.00 92.31 130 THR A C 1
ATOM 1032 O O . THR A 1 130 ? -2.839 2.068 24.791 1.00 92.31 130 THR A O 1
ATOM 1035 N N . LEU A 1 131 ? -0.933 1.781 23.624 1.00 92.94 131 LEU A N 1
ATOM 1036 C CA . LEU A 1 131 ? -0.954 3.085 22.967 1.00 92.94 131 LEU A CA 1
ATOM 1037 C C . LEU A 1 131 ? -2.123 3.209 21.980 1.00 92.94 131 LEU A C 1
ATOM 1039 O O . LEU A 1 131 ? -2.829 4.217 21.959 1.00 92.94 131 LEU A O 1
ATOM 1043 N N . VAL A 1 132 ? -2.375 2.174 21.175 1.00 95.31 132 VAL A N 1
ATOM 1044 C CA . VAL A 1 132 ? -3.532 2.165 20.267 1.00 95.31 132 VAL A CA 1
ATOM 1045 C C . VAL A 1 132 ? -4.834 2.203 21.066 1.00 95.31 132 VAL A C 1
ATOM 1047 O O . VAL A 1 132 ? -5.746 2.950 20.716 1.00 95.31 132 VAL A O 1
ATOM 1050 N N . ARG A 1 133 ? -4.920 1.451 22.171 1.00 95.50 133 ARG A N 1
ATOM 1051 C CA . ARG A 1 133 ? -6.100 1.426 23.044 1.00 95.50 133 ARG A CA 1
ATOM 1052 C C . ARG A 1 133 ? -6.345 2.771 23.731 1.00 95.50 133 ARG A C 1
ATOM 1054 O O . ARG A 1 133 ? -7.504 3.161 23.851 1.00 95.50 133 ARG A O 1
ATOM 1061 N N . SER A 1 134 ? -5.300 3.478 24.171 1.00 95.00 134 SER A N 1
ATOM 1062 C CA . SER A 1 134 ? -5.439 4.813 24.773 1.00 95.00 134 SER A CA 1
ATOM 1063 C C . SER A 1 134 ? -5.860 5.864 23.740 1.00 95.00 134 SER A C 1
ATOM 1065 O O . SER A 1 134 ? -6.731 6.687 24.027 1.00 95.00 134 SER A O 1
ATOM 1067 N N . THR A 1 135 ? -5.309 5.779 22.524 1.00 96.25 135 THR A N 1
ATOM 1068 C CA . THR A 1 135 ? -5.625 6.681 21.406 1.00 96.25 135 THR A CA 1
ATOM 1069 C C . THR A 1 135 ? -7.042 6.450 20.876 1.00 96.25 135 THR A C 1
ATOM 1071 O O . THR A 1 135 ? -7.785 7.410 20.679 1.00 96.25 135 THR A O 1
ATOM 1074 N N . PHE A 1 136 ? -7.468 5.191 20.712 1.00 96.75 136 PHE A N 1
ATOM 1075 C CA . PHE A 1 136 ? -8.788 4.819 20.187 1.00 96.75 136 PHE A CA 1
ATOM 1076 C C . PHE A 1 136 ? -9.545 3.839 21.109 1.00 96.75 136 PHE A C 1
ATOM 1078 O O . PHE A 1 136 ? -9.634 2.641 20.823 1.00 96.75 136 PHE A O 1
ATOM 1085 N N . PRO A 1 137 ? -10.174 4.311 22.202 1.00 94.62 137 PRO A N 1
ATOM 1086 C CA . PRO A 1 137 ? -10.783 3.410 23.189 1.00 94.62 137 PRO A CA 1
ATOM 1087 C C . PRO A 1 137 ? -11.949 2.557 22.675 1.00 94.62 137 PRO A C 1
ATOM 1089 O O . PRO A 1 137 ? -12.178 1.468 23.195 1.00 94.62 137 PRO A O 1
ATOM 1092 N N . GLN A 1 138 ? -12.677 3.035 21.661 1.00 92.19 138 GLN A N 1
ATOM 1093 C CA . GLN A 1 138 ? -13.822 2.337 21.054 1.00 92.19 138 GLN A CA 1
ATOM 1094 C C . GLN A 1 138 ? -13.427 1.431 19.878 1.00 92.19 138 GLN A C 1
ATOM 1096 O O . GLN A 1 138 ? -14.283 0.763 19.303 1.00 92.19 138 GLN A O 1
ATOM 1101 N N . LEU A 1 139 ? -12.143 1.393 19.507 1.00 95.44 139 LEU A N 1
ATOM 1102 C CA . LEU A 1 139 ? -11.687 0.645 18.342 1.00 95.44 139 LEU A CA 1
ATOM 1103 C C . LEU A 1 139 ? -11.784 -0.863 18.584 1.00 95.44 139 LEU A C 1
ATOM 1105 O O . LEU A 1 139 ? -11.228 -1.398 19.554 1.00 95.44 139 LEU A O 1
ATOM 1109 N N . LYS A 1 140 ? -12.443 -1.560 17.658 1.00 95.88 140 LYS A N 1
ATOM 1110 C CA . LYS A 1 140 ? -12.391 -3.018 17.567 1.00 95.88 140 LYS A CA 1
ATOM 1111 C C . LYS A 1 140 ? -11.098 -3.398 16.861 1.00 95.88 140 LYS A C 1
ATOM 1113 O O . LYS A 1 140 ? -10.917 -3.100 15.682 1.00 95.88 140 LYS A O 1
ATOM 1118 N N . PHE A 1 141 ? -10.178 -4.010 17.594 1.00 97.25 141 PHE A N 1
ATOM 1119 C CA . PHE A 1 141 ? -8.921 -4.455 17.018 1.00 97.25 141 PHE A CA 1
ATOM 1120 C C . PHE A 1 141 ? -8.318 -5.634 17.768 1.00 97.25 141 PHE A C 1
ATOM 1122 O O . PHE A 1 141 ? -8.622 -5.858 18.944 1.00 97.25 141 PHE A O 1
ATOM 1129 N N . LYS A 1 142 ? -7.408 -6.329 17.086 1.00 97.06 142 LYS A N 1
ATOM 1130 C CA . LYS A 1 142 ? -6.511 -7.329 17.665 1.00 97.06 142 LYS A CA 1
ATOM 1131 C C . LYS A 1 142 ? -5.085 -7.112 17.161 1.00 97.06 142 LYS A C 1
ATOM 1133 O O . LYS A 1 142 ? -4.880 -6.742 16.005 1.00 97.06 142 LYS A O 1
ATOM 1138 N N . VAL A 1 143 ? -4.112 -7.336 18.041 1.00 96.38 143 VAL A N 1
ATOM 1139 C CA . VAL A 1 143 ? -2.682 -7.269 17.722 1.00 96.38 143 VAL A CA 1
ATOM 1140 C C . VAL A 1 143 ? -2.144 -8.679 17.491 1.00 96.38 143 VAL A C 1
ATOM 1142 O O . VAL A 1 143 ? -2.432 -9.596 18.259 1.00 96.38 143 VAL A O 1
ATOM 1145 N N . TYR A 1 144 ? -1.369 -8.847 16.425 1.00 95.31 144 TYR A N 1
ATOM 1146 C CA . TYR A 1 144 ? -0.755 -10.100 16.005 1.00 95.31 144 TYR A CA 1
ATOM 1147 C C . TYR A 1 144 ? 0.756 -9.904 15.960 1.00 95.31 144 TYR A C 1
ATOM 1149 O O . TYR A 1 144 ? 1.263 -9.045 15.235 1.00 95.31 144 TYR A O 1
ATOM 1157 N N . TYR A 1 145 ? 1.478 -10.705 16.737 1.00 94.94 145 TYR A N 1
ATOM 1158 C CA . TYR A 1 145 ? 2.932 -10.697 16.708 1.00 94.94 145 TYR A CA 1
ATOM 1159 C C . TYR A 1 145 ? 3.432 -11.408 15.446 1.00 94.94 145 TYR A C 1
ATOM 1161 O O . TYR A 1 145 ? 3.080 -12.561 15.193 1.00 94.94 145 TYR A O 1
ATOM 1169 N N . PHE A 1 146 ? 4.242 -10.713 14.654 1.00 90.81 146 PHE A N 1
ATOM 1170 C CA . PHE A 1 146 ? 4.936 -11.256 13.497 1.00 90.81 146 PHE A CA 1
ATOM 1171 C C . PHE A 1 146 ? 6.397 -11.499 13.868 1.00 90.81 146 PHE A C 1
ATOM 1173 O O . PHE A 1 146 ? 7.159 -10.543 14.015 1.00 90.81 146 PHE A O 1
ATOM 1180 N N . ASP A 1 147 ? 6.774 -12.772 14.003 1.00 90.56 147 ASP A N 1
ATOM 1181 C CA . ASP A 1 147 ? 8.150 -13.170 14.291 1.00 90.56 147 ASP A CA 1
ATOM 1182 C C . ASP A 1 147 ? 9.074 -12.817 13.105 1.00 90.56 147 ASP A C 1
ATOM 1184 O O . ASP A 1 147 ? 8.958 -13.413 12.024 1.00 90.56 147 ASP A O 1
ATOM 1188 N N . PRO A 1 148 ? 10.015 -11.868 13.280 1.00 86.81 148 PRO A N 1
ATOM 1189 C CA . PRO A 1 148 ? 10.939 -11.468 12.226 1.00 86.81 148 PRO A CA 1
ATOM 1190 C C . PRO A 1 148 ? 11.813 -12.613 11.697 1.00 86.81 148 PRO A C 1
ATOM 1192 O O . PRO A 1 148 ? 12.236 -12.566 10.537 1.00 86.81 148 PRO A O 1
ATOM 1195 N N . GLU A 1 149 ? 12.095 -13.638 12.510 1.00 87.56 149 GLU A N 1
ATOM 1196 C CA . GLU A 1 149 ? 12.979 -14.748 12.132 1.00 87.56 149 GLU A CA 1
ATOM 1197 C C . GLU A 1 149 ? 12.422 -15.578 10.969 1.00 87.56 149 GLU A C 1
ATOM 1199 O O . GLU A 1 149 ? 13.195 -16.102 10.160 1.00 87.56 149 GLU A O 1
ATOM 1204 N N . ILE A 1 150 ? 11.093 -15.606 10.801 1.00 85.12 150 ILE A N 1
ATOM 1205 C CA . ILE A 1 150 ? 10.412 -16.305 9.699 1.00 85.12 150 ILE A CA 1
ATOM 1206 C C . ILE A 1 150 ? 10.943 -15.831 8.338 1.00 85.12 150 ILE A C 1
ATOM 1208 O O . ILE A 1 150 ? 11.139 -16.631 7.423 1.00 85.12 150 ILE A O 1
ATOM 1212 N N . VAL A 1 151 ? 11.213 -14.528 8.196 1.00 83.38 151 VAL A N 1
ATOM 1213 C CA . VAL A 1 151 ? 11.639 -13.925 6.923 1.00 83.38 151 VAL A CA 1
ATOM 1214 C C . VAL A 1 151 ? 13.107 -13.536 6.881 1.00 83.38 151 VAL A C 1
ATOM 1216 O O . VAL A 1 151 ? 13.646 -13.435 5.781 1.00 83.38 151 VAL A O 1
ATOM 1219 N N . ARG A 1 152 ? 13.794 -13.361 8.018 1.00 82.38 152 ARG A N 1
ATOM 1220 C CA . ARG A 1 152 ? 15.223 -12.986 8.035 1.00 82.38 152 ARG A CA 1
ATOM 1221 C C . ARG A 1 152 ? 16.087 -13.925 7.203 1.00 82.38 152 ARG A C 1
ATOM 1223 O O . ARG A 1 152 ? 16.967 -13.479 6.474 1.00 82.38 152 ARG A O 1
ATOM 1230 N N . SER A 1 153 ? 15.800 -15.224 7.252 1.00 78.62 153 SER A N 1
ATOM 1231 C CA . SER A 1 153 ? 16.519 -16.221 6.454 1.00 78.62 153 SER A CA 1
ATOM 1232 C C . SER A 1 153 ? 16.157 -16.204 4.959 1.00 78.62 153 SER A C 1
ATOM 1234 O O . SER A 1 153 ? 16.890 -16.781 4.156 1.00 78.62 153 SER A O 1
ATOM 1236 N N . LEU A 1 154 ? 15.075 -15.531 4.565 1.00 78.44 154 LEU A N 1
ATOM 1237 C CA . LEU A 1 154 ? 14.570 -15.447 3.192 1.00 78.44 154 LEU A CA 1
ATOM 1238 C C . LEU A 1 154 ? 14.904 -14.109 2.515 1.00 78.44 154 LEU A C 1
ATOM 1240 O O . LEU A 1 154 ? 14.963 -14.034 1.288 1.00 78.44 154 LEU A O 1
ATOM 1244 N N . ILE A 1 155 ? 15.123 -13.055 3.301 1.00 75.44 155 ILE A N 1
ATOM 1245 C CA . ILE A 1 155 ? 15.466 -11.722 2.808 1.00 75.44 155 ILE A CA 1
ATOM 1246 C C . ILE A 1 155 ? 16.910 -11.721 2.295 1.00 75.44 155 ILE A C 1
ATOM 1248 O O . ILE A 1 155 ? 17.831 -12.253 2.915 1.00 75.44 155 ILE A O 1
ATOM 1252 N N . SER A 1 156 ? 17.103 -11.128 1.120 1.00 70.38 156 SER A N 1
ATOM 1253 C CA . SER A 1 156 ? 18.431 -10.903 0.547 1.00 70.38 156 SER A CA 1
ATOM 1254 C C . SER A 1 156 ? 18.941 -9.530 0.940 1.00 70.38 156 SER A C 1
ATOM 1256 O O . SER A 1 156 ? 18.165 -8.578 0.942 1.00 70.38 156 SER A O 1
ATOM 1258 N N . THR A 1 157 ? 20.245 -9.415 1.186 1.00 64.62 157 THR A N 1
ATOM 1259 C CA . THR A 1 157 ? 20.862 -8.117 1.476 1.00 64.62 157 THR A CA 1
ATOM 1260 C C . THR A 1 157 ? 20.648 -7.140 0.319 1.00 64.62 157 THR A C 1
ATOM 1262 O O . THR A 1 157 ? 20.894 -7.483 -0.836 1.00 64.62 157 THR A O 1
ATOM 1265 N N . SER A 1 158 ? 20.173 -5.936 0.596 1.00 58.81 158 SER A N 1
ATOM 1266 C CA . SER A 1 158 ? 19.880 -4.895 -0.382 1.00 58.81 158 SER A CA 1
ATOM 1267 C C . SER A 1 158 ? 20.803 -3.699 -0.177 1.00 58.81 158 SER A C 1
ATOM 1269 O O . SER A 1 158 ? 21.247 -3.404 0.928 1.00 58.81 158 SER A O 1
ATOM 1271 N N . VAL A 1 159 ? 21.045 -2.944 -1.250 1.00 48.03 159 VAL A N 1
ATOM 1272 C CA . VAL A 1 159 ? 21.727 -1.641 -1.166 1.00 48.03 159 VAL A CA 1
ATOM 1273 C C . VAL A 1 159 ? 20.916 -0.656 -0.305 1.00 48.03 159 VAL A C 1
ATOM 1275 O O . VAL A 1 159 ? 21.471 0.274 0.275 1.00 48.03 159 VAL A O 1
ATOM 1278 N N . ARG A 1 160 ? 19.596 -0.866 -0.183 1.00 51.16 160 ARG A N 1
ATOM 1279 C CA . ARG A 1 160 ? 18.700 -0.076 0.670 1.00 51.16 160 ARG A CA 1
ATOM 1280 C C . ARG A 1 160 ? 18.307 -0.899 1.901 1.00 51.16 160 ARG A C 1
ATOM 1282 O O . ARG A 1 160 ? 17.385 -1.704 1.816 1.00 51.16 160 ARG A O 1
ATOM 1289 N N . GLN A 1 161 ? 18.939 -0.645 3.051 1.00 56.09 161 GLN A N 1
ATOM 1290 C CA . GLN A 1 161 ? 18.655 -1.337 4.328 1.00 56.09 161 GLN A CA 1
ATOM 1291 C C . GLN A 1 161 ? 17.165 -1.322 4.717 1.00 56.09 161 GLN A C 1
ATOM 1293 O O . GLN A 1 161 ? 16.645 -2.297 5.246 1.00 56.09 161 GLN A O 1
ATOM 1298 N N . ALA A 1 162 ? 16.441 -0.253 4.379 1.00 52.28 162 ALA A N 1
ATOM 1299 C CA . ALA A 1 162 ? 14.991 -0.142 4.553 1.00 52.28 162 ALA A CA 1
ATOM 1300 C C . ALA A 1 162 ? 14.180 -1.297 3.921 1.00 52.28 162 ALA A C 1
ATOM 1302 O O . ALA A 1 162 ? 13.123 -1.673 4.425 1.00 52.28 162 ALA A O 1
ATOM 1303 N N . LEU A 1 163 ? 14.674 -1.890 2.829 1.00 55.03 163 LEU A N 1
ATOM 1304 C CA . LEU A 1 163 ? 14.026 -3.014 2.141 1.00 55.03 163 LEU A CA 1
ATOM 1305 C C . LEU A 1 163 ? 14.231 -4.359 2.860 1.00 55.03 163 LEU A C 1
ATOM 1307 O O . LEU A 1 163 ? 13.577 -5.346 2.512 1.00 55.03 163 LEU A O 1
ATOM 1311 N N . GLU A 1 164 ? 15.112 -4.392 3.860 1.00 66.69 164 GLU A N 1
ATOM 1312 C CA . GLU A 1 164 ? 15.410 -5.570 4.674 1.00 66.69 164 GLU A CA 1
ATOM 1313 C C . GLU A 1 164 ? 14.549 -5.653 5.941 1.00 66.69 164 GLU A C 1
ATOM 1315 O O . GLU A 1 164 ? 14.589 -6.672 6.626 1.00 66.69 164 GLU A O 1
ATOM 1320 N N . GLN A 1 165 ? 13.746 -4.622 6.248 1.00 74.00 165 GLN A N 1
ATOM 1321 C CA . GLN A 1 165 ? 12.901 -4.611 7.444 1.00 74.00 165 GLN A CA 1
ATOM 1322 C C . GLN A 1 165 ? 11.868 -5.754 7.400 1.00 74.00 165 GLN A C 1
ATOM 1324 O O . GLN A 1 165 ? 11.000 -5.749 6.519 1.00 74.00 165 GLN A O 1
ATOM 1329 N N . PRO A 1 166 ? 11.910 -6.725 8.338 1.00 81.25 166 PRO A N 1
ATOM 1330 C CA . PRO A 1 166 ? 11.051 -7.912 8.312 1.00 81.25 166 PRO A CA 1
ATOM 1331 C C . PRO A 1 166 ? 9.554 -7.600 8.255 1.00 81.25 166 PRO A C 1
ATOM 1333 O O . PRO A 1 166 ? 8.809 -8.276 7.545 1.00 81.25 166 PRO A O 1
ATOM 1336 N N . LEU A 1 167 ? 9.114 -6.536 8.932 1.00 83.06 167 LEU A N 1
ATOM 1337 C CA . LEU A 1 167 ? 7.704 -6.147 8.986 1.00 83.06 167 LEU A CA 1
ATOM 1338 C C . LEU A 1 167 ? 7.128 -5.777 7.601 1.00 83.06 167 LEU A C 1
ATOM 1340 O O . LEU A 1 167 ? 5.937 -5.974 7.365 1.00 83.06 167 LEU A O 1
ATOM 1344 N N . ASN A 1 168 ? 7.968 -5.385 6.631 1.00 76.44 168 ASN A N 1
ATOM 1345 C CA . ASN A 1 168 ? 7.562 -5.163 5.232 1.00 76.44 168 ASN A CA 1
ATOM 1346 C C . ASN A 1 168 ? 7.082 -6.439 4.514 1.00 76.44 168 ASN A C 1
ATOM 1348 O O . ASN A 1 168 ? 6.534 -6.354 3.411 1.00 76.44 168 ASN A O 1
ATOM 1352 N N . TYR A 1 169 ? 7.321 -7.615 5.096 1.00 84.06 169 TYR A N 1
ATOM 1353 C CA . TYR A 1 169 ? 6.922 -8.918 4.5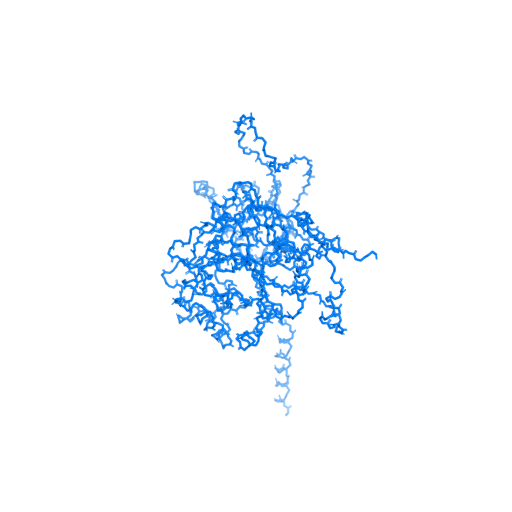64 1.00 84.06 169 TYR A CA 1
ATOM 1354 C C . TYR A 1 169 ? 5.755 -9.532 5.347 1.00 84.06 169 TYR A C 1
ATOM 1356 O O . TYR A 1 169 ? 5.220 -10.552 4.918 1.00 84.06 169 TYR A O 1
ATOM 1364 N N . ALA A 1 170 ? 5.310 -8.911 6.447 1.00 84.38 170 ALA A N 1
ATOM 1365 C CA . ALA A 1 170 ? 4.248 -9.440 7.304 1.00 84.38 170 ALA A CA 1
ATOM 1366 C C . ALA A 1 170 ? 2.925 -9.655 6.545 1.00 84.38 170 ALA A C 1
ATOM 1368 O O . ALA A 1 170 ? 2.212 -10.627 6.787 1.00 84.38 170 ALA A O 1
ATOM 1369 N N . ARG A 1 171 ? 2.643 -8.817 5.535 1.00 87.50 171 ARG A N 1
ATOM 1370 C CA . ARG A 1 171 ? 1.470 -8.958 4.654 1.00 87.50 171 ARG A CA 1
ATOM 1371 C C . ARG A 1 171 ? 1.401 -10.290 3.898 1.00 87.50 171 ARG A C 1
ATOM 1373 O O . ARG A 1 171 ? 0.316 -10.722 3.525 1.00 87.50 171 ARG A O 1
ATOM 1380 N N . ASN A 1 172 ? 2.534 -10.969 3.711 1.00 87.75 172 ASN A N 1
ATOM 1381 C CA . ASN A 1 172 ? 2.590 -12.284 3.064 1.00 87.75 172 ASN A CA 1
ATOM 1382 C C . ASN A 1 172 ? 1.936 -13.375 3.922 1.00 87.75 172 ASN A C 1
ATOM 1384 O O . ASN A 1 172 ? 1.540 -14.405 3.386 1.00 87.75 172 ASN A O 1
ATOM 1388 N N . TYR A 1 173 ? 1.836 -13.135 5.231 1.00 93.00 173 TYR A N 1
ATOM 1389 C CA . TYR A 1 173 ? 1.431 -14.105 6.244 1.00 93.00 173 TYR A CA 1
ATOM 1390 C C . TYR A 1 173 ? 0.060 -13.788 6.848 1.00 93.00 173 TYR A C 1
ATOM 1392 O O . TYR A 1 173 ? -0.349 -14.446 7.796 1.00 93.00 173 TYR A O 1
ATOM 1400 N N . LEU A 1 174 ? -0.688 -12.813 6.312 1.00 89.38 174 LEU A N 1
ATOM 1401 C CA . LEU A 1 174 ? -2.022 -12.456 6.825 1.00 89.38 174 LEU A CA 1
ATOM 1402 C C . LEU A 1 174 ? -2.953 -13.668 6.907 1.00 89.38 174 LEU A C 1
ATOM 1404 O O . LEU A 1 174 ? -3.649 -13.853 7.897 1.00 89.38 174 LEU A O 1
ATOM 1408 N N . ALA A 1 175 ? -2.931 -14.524 5.890 1.00 91.81 175 ALA A N 1
ATOM 1409 C CA . ALA A 1 175 ? -3.726 -15.744 5.867 1.00 91.81 175 ALA A CA 1
ATOM 1410 C C . ALA A 1 175 ? -3.348 -16.746 6.972 1.00 91.81 175 ALA A C 1
ATOM 1412 O O . ALA A 1 175 ? -4.212 -17.498 7.419 1.00 91.81 175 ALA A O 1
ATOM 1413 N N . ASP A 1 176 ? -2.085 -16.756 7.398 1.00 91.56 176 ASP A N 1
ATOM 1414 C CA . ASP A 1 176 ? -1.558 -17.673 8.410 1.00 91.56 176 ASP A CA 1
ATOM 1415 C C . ASP A 1 176 ? -1.696 -17.099 9.833 1.00 91.56 176 ASP A C 1
ATOM 1417 O O . ASP A 1 176 ? -1.860 -17.850 10.790 1.00 91.56 176 ASP A O 1
ATOM 1421 N N . LEU A 1 177 ? -1.652 -15.768 9.971 1.00 92.44 177 LEU A N 1
ATOM 1422 C CA . LEU A 1 177 ? -1.731 -15.054 11.250 1.00 92.44 177 LEU A CA 1
ATOM 1423 C C . LEU A 1 177 ? -3.170 -14.794 11.709 1.00 92.44 177 LEU A C 1
ATOM 1425 O O . LEU A 1 177 ? -3.456 -14.851 12.904 1.00 92.44 177 LEU A O 1
ATOM 1429 N N . LEU A 1 178 ? -4.063 -14.465 10.774 1.00 94.56 178 LEU A N 1
ATOM 1430 C CA . LEU A 1 178 ? -5.457 -14.135 11.068 1.00 94.56 178 LEU A CA 1
ATOM 1431 C C . LEU A 1 178 ? -6.292 -15.399 11.272 1.00 94.56 178 LEU A C 1
ATOM 1433 O O . LEU A 1 178 ? -6.053 -16.429 10.636 1.00 94.56 178 LEU A O 1
ATOM 1437 N N . GLU A 1 179 ? -7.324 -15.296 12.108 1.00 94.62 179 GLU A N 1
ATOM 1438 C CA . GLU A 1 179 ? -8.255 -16.381 12.402 1.00 94.62 179 GLU A CA 1
ATOM 1439 C C . GLU A 1 179 ? -8.841 -16.981 11.117 1.00 94.62 179 GLU A C 1
ATOM 1441 O O . GLU A 1 179 ? -9.132 -16.287 10.138 1.00 94.62 179 GLU A O 1
ATOM 1446 N N . THR A 1 180 ? -9.050 -18.298 11.115 1.00 92.88 180 THR A N 1
ATOM 1447 C CA . THR A 1 180 ? -9.530 -19.041 9.938 1.00 92.88 180 THR A CA 1
ATOM 1448 C C . THR A 1 180 ? -10.914 -18.593 9.464 1.00 92.88 180 THR A C 1
ATOM 1450 O O . THR A 1 180 ? -11.215 -18.701 8.276 1.00 92.88 180 THR A O 1
ATOM 1453 N N . CYS A 1 181 ? -11.733 -18.049 10.368 1.00 94.25 181 CYS A N 1
ATOM 1454 C CA . CYS A 1 181 ? -13.033 -17.452 10.064 1.00 94.25 181 CYS A CA 1
ATOM 1455 C C . CYS A 1 181 ? -12.927 -16.148 9.253 1.00 94.25 181 CYS A C 1
ATOM 1457 O O . CYS A 1 181 ? -13.844 -15.831 8.495 1.00 94.25 181 CYS A O 1
ATOM 1459 N N . VAL A 1 182 ? -11.808 -15.417 9.351 1.00 96.19 182 VAL A N 1
ATOM 1460 C CA . VAL A 1 182 ? -11.564 -14.204 8.564 1.00 96.19 182 VAL A CA 1
ATOM 1461 C C . VAL A 1 182 ? -11.204 -14.637 7.146 1.00 96.19 182 VAL A C 1
ATOM 1463 O O . VAL A 1 182 ? -10.110 -15.143 6.880 1.00 96.19 182 VAL A O 1
ATOM 1466 N N . ARG A 1 183 ? -12.163 -14.496 6.227 1.00 96.31 183 ARG A N 1
ATOM 1467 C CA . ARG A 1 183 ? -12.032 -14.935 4.825 1.00 96.31 183 ARG A CA 1
ATOM 1468 C C . ARG A 1 183 ? -11.599 -13.828 3.872 1.00 96.31 183 ARG A C 1
ATOM 1470 O O . ARG A 1 183 ? -11.116 -14.130 2.788 1.00 96.31 183 ARG A O 1
ATOM 1477 N N . ARG A 1 184 ? -11.756 -12.560 4.250 1.00 97.81 184 ARG A N 1
ATOM 1478 C CA . ARG A 1 184 ? -11.415 -11.395 3.426 1.00 97.81 184 ARG A CA 1
ATOM 1479 C C . ARG A 1 184 ? -10.795 -10.313 4.299 1.00 97.81 184 ARG A C 1
ATOM 1481 O O . ARG A 1 184 ? -11.203 -10.161 5.443 1.00 97.81 184 ARG A O 1
ATOM 1488 N N . VAL A 1 185 ? -9.832 -9.568 3.763 1.00 98.31 185 VAL A N 1
ATOM 1489 C CA . VAL A 1 185 ? -9.201 -8.432 4.452 1.00 98.31 185 VAL A CA 1
ATOM 1490 C C . VAL A 1 185 ? -8.767 -7.358 3.454 1.00 98.31 185 VAL A C 1
ATOM 1492 O O . VAL A 1 185 ? -8.381 -7.678 2.329 1.00 98.31 185 VAL A O 1
ATOM 1495 N N . ILE A 1 186 ? -8.813 -6.089 3.858 1.00 98.25 186 ILE A N 1
ATOM 1496 C CA . ILE A 1 186 ? -8.133 -4.987 3.166 1.00 98.25 186 ILE A CA 1
ATOM 1497 C C . ILE A 1 186 ? -6.778 -4.791 3.838 1.00 98.25 186 ILE A C 1
ATOM 1499 O O . ILE A 1 186 ? -6.729 -4.467 5.020 1.00 98.25 186 ILE A O 1
ATOM 1503 N N . TYR A 1 187 ? -5.682 -4.967 3.111 1.00 96.50 187 TYR A N 1
ATOM 1504 C CA . TYR A 1 187 ? -4.357 -4.579 3.581 1.00 96.50 187 TYR A CA 1
ATOM 1505 C C . TYR A 1 187 ? -4.053 -3.135 3.177 1.00 96.50 187 TYR A C 1
ATOM 1507 O O . TYR A 1 187 ? -4.235 -2.771 2.011 1.00 96.50 187 TYR A O 1
ATOM 1515 N N . LEU A 1 188 ? -3.564 -2.349 4.136 1.00 93.56 188 LEU A N 1
ATOM 1516 C CA . LEU A 1 188 ? -3.191 -0.946 3.984 1.00 93.56 188 LEU A CA 1
ATOM 1517 C C . LEU A 1 188 ? -1.795 -0.704 4.584 1.00 93.56 188 LEU A C 1
ATOM 1519 O O . LEU A 1 188 ? -1.506 -1.139 5.701 1.00 93.56 188 LEU A O 1
ATOM 1523 N N . ASP A 1 189 ? -0.930 -0.002 3.851 1.00 86.56 189 ASP A N 1
ATOM 1524 C CA . ASP A 1 189 ? 0.337 0.508 4.384 1.00 86.56 189 ASP A CA 1
ATOM 1525 C C . ASP A 1 189 ? 0.102 1.633 5.411 1.00 86.56 189 ASP A C 1
ATOM 1527 O O . ASP A 1 189 ? -0.979 2.209 5.523 1.00 86.56 189 ASP A O 1
ATOM 1531 N N . SER A 1 190 ? 1.126 1.931 6.207 1.00 86.94 190 SER A N 1
ATOM 1532 C CA . SER A 1 190 ? 1.048 2.865 7.337 1.00 86.94 190 SER A CA 1
ATOM 1533 C C . SER A 1 190 ? 1.161 4.345 6.945 1.00 86.94 190 SER A C 1
ATOM 1535 O O . SER A 1 190 ? 1.075 5.215 7.802 1.00 86.94 190 SER A O 1
ATOM 1537 N N . ASP A 1 191 ? 1.416 4.665 5.681 1.00 83.44 191 ASP A N 1
ATOM 1538 C CA . ASP A 1 191 ? 1.725 6.007 5.173 1.00 83.44 191 ASP A CA 1
ATOM 1539 C C . ASP A 1 191 ? 0.673 6.502 4.171 1.00 83.44 191 ASP A C 1
ATOM 1541 O O . ASP A 1 191 ? 0.982 7.066 3.117 1.00 83.44 191 ASP A O 1
ATOM 1545 N N . LEU A 1 192 ? -0.597 6.316 4.528 1.00 89.62 192 LEU A N 1
ATOM 1546 C CA . LEU A 1 192 ? -1.746 6.715 3.723 1.00 89.62 192 LEU A CA 1
ATOM 1547 C C . LEU A 1 192 ? -2.848 7.384 4.541 1.00 89.62 192 LEU A C 1
ATOM 1549 O O . LEU A 1 192 ? -2.880 7.317 5.768 1.00 89.62 192 LEU A O 1
ATOM 1553 N N . VAL A 1 193 ? -3.766 8.022 3.821 1.00 93.31 193 VAL A N 1
ATOM 1554 C CA . VAL A 1 193 ? -5.007 8.601 4.342 1.00 93.31 193 VAL A CA 1
ATOM 1555 C C . VAL A 1 193 ? -6.147 8.191 3.423 1.00 93.31 193 VAL A C 1
ATOM 1557 O O . VAL A 1 193 ? -6.054 8.338 2.202 1.00 93.31 193 VAL A O 1
ATOM 1560 N N . VAL A 1 194 ? -7.233 7.706 4.018 1.00 92.12 194 VAL A N 1
ATOM 1561 C CA . VAL A 1 194 ? -8.487 7.386 3.332 1.00 92.12 194 VAL A CA 1
ATOM 1562 C C . VAL A 1 194 ? -9.425 8.588 3.442 1.00 92.12 194 VAL A C 1
ATOM 1564 O O . VAL A 1 194 ? -9.562 9.163 4.516 1.00 92.12 194 VAL A O 1
ATOM 1567 N N . VAL A 1 195 ? -10.041 8.987 2.329 1.00 94.31 195 VAL A N 1
ATOM 1568 C CA . VAL A 1 195 ? -10.934 10.160 2.216 1.00 94.31 195 VAL A CA 1
ATOM 1569 C C . VAL A 1 195 ? -12.301 9.807 1.616 1.00 94.31 195 VAL A C 1
ATOM 1571 O O . VAL A 1 195 ? -12.994 10.663 1.075 1.00 94.31 195 VAL A O 1
ATOM 1574 N N . ASP A 1 196 ? -12.668 8.527 1.660 1.00 92.81 196 ASP A N 1
ATOM 1575 C CA . ASP A 1 196 ? -13.950 7.992 1.196 1.00 92.81 196 ASP A CA 1
ATOM 1576 C C . ASP A 1 196 ? -14.345 6.788 2.069 1.00 92.81 196 ASP A C 1
ATOM 1578 O O . ASP A 1 196 ? -13.528 6.274 2.835 1.00 92.81 196 ASP A O 1
ATOM 1582 N N . ASP A 1 197 ? -15.580 6.312 1.947 1.00 95.31 197 ASP A N 1
ATOM 1583 C CA . ASP A 1 197 ? -16.076 5.189 2.744 1.00 95.31 197 ASP A CA 1
ATOM 1584 C C . ASP A 1 197 ? -15.361 3.880 2.371 1.00 95.31 197 ASP A C 1
ATOM 1586 O O . ASP A 1 197 ? -15.497 3.374 1.250 1.00 95.31 197 ASP A O 1
ATOM 1590 N N . ILE A 1 198 ? -14.630 3.297 3.328 1.00 95.25 198 ILE A N 1
ATOM 1591 C CA . ILE A 1 198 ? -13.857 2.062 3.145 1.00 95.25 198 ILE A CA 1
ATOM 1592 C C . ILE A 1 198 ? -14.735 0.862 2.757 1.00 95.25 198 ILE A C 1
ATOM 1594 O O . ILE A 1 198 ? -14.242 -0.080 2.129 1.00 95.25 198 ILE A O 1
ATOM 1598 N N . TRP A 1 199 ? -16.040 0.899 3.058 1.00 95.31 199 TRP A N 1
ATOM 1599 C CA . TRP A 1 199 ? -16.996 -0.118 2.618 1.00 95.31 199 TRP A CA 1
ATOM 1600 C C . TRP A 1 199 ? -17.010 -0.277 1.090 1.00 95.31 199 TRP A C 1
ATOM 1602 O O . TRP A 1 199 ? -17.111 -1.390 0.567 1.00 95.31 199 TRP A O 1
ATOM 1612 N N . LYS A 1 200 ? -16.831 0.819 0.345 1.00 94.94 200 LYS A N 1
ATOM 1613 C CA . LYS A 1 200 ? -16.766 0.791 -1.124 1.00 94.94 200 LYS A CA 1
ATOM 1614 C C . LYS A 1 200 ? -15.574 -0.044 -1.609 1.00 94.94 200 LYS A C 1
ATOM 1616 O O . LYS A 1 200 ? -15.733 -0.868 -2.508 1.00 94.94 200 LYS A O 1
ATOM 1621 N N . LEU A 1 201 ? -14.411 0.075 -0.962 1.00 92.69 201 LEU A N 1
ATOM 1622 C CA . LEU A 1 201 ? -13.255 -0.780 -1.253 1.00 92.69 201 LEU A CA 1
ATOM 1623 C C . LEU A 1 201 ? -13.512 -2.237 -0.837 1.00 92.69 201 LEU A C 1
ATOM 1625 O O . LEU A 1 201 ? -13.263 -3.150 -1.622 1.00 92.69 201 LEU A O 1
ATOM 1629 N N . TRP A 1 202 ? -14.066 -2.458 0.360 1.00 96.81 202 TRP A N 1
ATOM 1630 C CA . TRP A 1 202 ? -14.412 -3.792 0.876 1.00 96.81 202 TRP A CA 1
ATOM 1631 C C . TRP A 1 202 ? -15.337 -4.578 -0.063 1.00 96.81 202 TRP A C 1
ATOM 1633 O O . TRP A 1 202 ? -15.109 -5.760 -0.335 1.00 96.81 202 TRP A O 1
ATOM 1643 N N . SER A 1 203 ? -16.362 -3.901 -0.582 1.00 94.19 203 SER A N 1
ATOM 1644 C CA . SER A 1 203 ? -17.400 -4.474 -1.444 1.00 94.19 203 SER A CA 1
ATOM 1645 C C . SER A 1 203 ? -16.933 -4.771 -2.873 1.00 94.19 203 SER A C 1
ATOM 1647 O O . SER A 1 203 ? -17.667 -5.392 -3.644 1.00 94.19 203 SER A O 1
ATOM 1649 N N . THR A 1 204 ? -15.705 -4.384 -3.236 1.00 88.69 204 THR A N 1
ATOM 1650 C CA . THR A 1 204 ? -15.182 -4.608 -4.585 1.00 88.69 204 THR A CA 1
ATOM 1651 C C . THR A 1 204 ? -15.104 -6.106 -4.902 1.00 88.69 204 THR A C 1
ATOM 1653 O O . THR A 1 204 ? -14.547 -6.918 -4.149 1.00 88.69 204 THR A O 1
ATOM 1656 N N . SER A 1 205 ? -15.675 -6.491 -6.046 1.00 93.12 205 SER A N 1
ATOM 1657 C CA . SER A 1 205 ? -15.663 -7.879 -6.506 1.00 93.12 205 SER A CA 1
ATOM 1658 C C . SER A 1 205 ? -14.263 -8.288 -6.955 1.00 93.12 205 SER A C 1
ATOM 1660 O O . SER A 1 205 ? -13.678 -7.678 -7.845 1.00 93.12 205 SER A O 1
ATOM 1662 N N . LEU A 1 206 ? -13.745 -9.375 -6.380 1.00 89.25 206 LEU A N 1
ATOM 1663 C CA . LEU A 1 206 ? -12.501 -10.006 -6.834 1.00 89.25 206 LEU A CA 1
ATOM 1664 C C . LEU A 1 206 ? -12.737 -11.008 -7.976 1.00 89.25 206 LEU A C 1
ATOM 1666 O O . LEU A 1 206 ? -11.786 -11.538 -8.557 1.00 89.25 206 LEU A O 1
ATOM 1670 N N . GLY A 1 207 ? -14.004 -11.312 -8.283 1.00 92.38 207 GLY A N 1
ATOM 1671 C CA . GLY A 1 207 ? -14.386 -12.380 -9.201 1.00 92.38 207 GLY A CA 1
ATOM 1672 C C . GLY A 1 207 ? -13.652 -13.692 -8.894 1.00 92.38 207 GLY A C 1
ATOM 1673 O O . GLY A 1 207 ? -13.620 -14.185 -7.763 1.00 92.38 207 GLY A O 1
ATOM 1674 N N . GLY A 1 208 ? -13.013 -14.261 -9.917 1.00 89.81 208 GLY A N 1
ATOM 1675 C CA . GLY A 1 208 ? -12.197 -15.468 -9.776 1.00 89.81 208 GLY A CA 1
ATOM 1676 C C . GLY A 1 208 ? -10.847 -15.255 -9.080 1.00 89.81 208 GLY A C 1
ATOM 1677 O O . GLY A 1 208 ? -10.262 -16.231 -8.614 1.00 89.81 208 GLY A O 1
ATOM 1678 N N . LYS A 1 209 ? -10.353 -14.018 -8.964 1.00 92.19 209 LYS A N 1
ATOM 1679 C CA . LYS A 1 209 ? -9.002 -13.710 -8.469 1.00 92.19 209 LYS A CA 1
ATOM 1680 C C . LYS A 1 209 ? -8.920 -13.784 -6.935 1.00 92.19 209 LYS A C 1
ATOM 1682 O O . LYS A 1 209 ? -9.941 -13.835 -6.247 1.00 92.19 209 LYS A O 1
ATOM 1687 N N . THR A 1 210 ? -7.696 -13.852 -6.412 1.00 93.25 210 THR A N 1
ATOM 1688 C CA . THR A 1 210 ? -7.409 -13.938 -4.963 1.00 93.25 210 THR A CA 1
ATOM 1689 C C . THR A 1 210 ? -7.102 -12.577 -4.351 1.00 93.25 210 THR A C 1
ATOM 1691 O O . THR A 1 210 ? -7.382 -12.363 -3.177 1.00 93.25 210 THR A O 1
ATOM 1694 N N . ILE A 1 211 ? -6.543 -11.655 -5.135 1.00 91.38 211 ILE A N 1
ATOM 1695 C CA . ILE A 1 211 ? -6.271 -10.287 -4.698 1.00 91.38 211 ILE A CA 1
ATOM 1696 C C . ILE A 1 211 ? -6.841 -9.283 -5.694 1.00 91.38 211 ILE A C 1
ATOM 1698 O O . ILE A 1 211 ? -6.968 -9.589 -6.882 1.00 91.38 211 ILE A O 1
ATOM 1702 N N . GLY A 1 212 ? -7.146 -8.087 -5.206 1.00 89.50 212 GLY A N 1
ATOM 1703 C CA . GLY A 1 212 ? -7.465 -6.921 -6.014 1.00 89.50 212 GLY A CA 1
ATOM 1704 C C . GLY A 1 212 ? -6.620 -5.726 -5.600 1.00 89.50 212 GLY A C 1
ATOM 1705 O O . GLY A 1 212 ? -6.366 -5.531 -4.410 1.00 89.50 212 GLY A O 1
ATOM 1706 N N . ALA A 1 213 ? -6.176 -4.950 -6.583 1.00 83.44 213 ALA A N 1
ATOM 1707 C CA . ALA A 1 213 ? -5.389 -3.735 -6.401 1.00 83.44 213 ALA A CA 1
ATOM 1708 C C . ALA A 1 213 ? -5.507 -2.838 -7.649 1.00 83.44 213 ALA A C 1
ATOM 1710 O O . ALA A 1 213 ? -5.863 -3.333 -8.722 1.00 83.44 213 ALA A O 1
ATOM 1711 N N . PRO A 1 214 ? -5.199 -1.532 -7.553 1.00 80.81 214 PRO A N 1
ATOM 1712 C CA . PRO A 1 214 ? -5.059 -0.691 -8.738 1.00 80.81 214 PRO A CA 1
ATOM 1713 C C . PRO A 1 214 ? -3.895 -1.135 -9.633 1.00 80.81 214 PRO A C 1
ATOM 1715 O O . PRO A 1 214 ? -2.749 -1.211 -9.179 1.00 80.81 214 PRO A O 1
ATOM 1718 N N . GLU A 1 215 ? -4.195 -1.424 -10.902 1.00 76.81 215 GLU A N 1
ATOM 1719 C CA . GLU A 1 215 ? -3.252 -1.979 -11.881 1.00 76.81 215 GLU A CA 1
ATOM 1720 C C . GLU A 1 215 ? -2.700 -0.920 -12.842 1.00 76.81 215 GLU A C 1
ATOM 1722 O O . GLU A 1 215 ? -3.434 -0.144 -13.438 1.00 76.81 215 GLU A O 1
ATOM 1727 N N . TYR A 1 216 ? -1.393 -0.951 -13.077 1.00 72.44 216 TYR A N 1
ATOM 1728 C CA . TYR A 1 216 ? -0.652 -0.067 -13.970 1.00 72.44 216 TYR A CA 1
ATOM 1729 C C . TYR A 1 216 ? 0.006 -0.909 -15.072 1.00 72.44 216 TYR A C 1
ATOM 1731 O O . TYR A 1 216 ? 1.179 -1.288 -15.008 1.00 72.44 216 TYR A O 1
ATOM 1739 N N . CYS A 1 217 ? -0.772 -1.241 -16.101 1.00 70.56 217 CYS A N 1
ATOM 1740 C CA . CYS A 1 217 ? -0.387 -2.214 -17.130 1.00 70.56 217 CYS A CA 1
ATOM 1741 C C . CYS A 1 217 ? 0.686 -1.732 -18.123 1.00 70.56 217 CYS A C 1
ATOM 1743 O O . CYS A 1 217 ? 1.179 -2.514 -18.929 1.00 70.56 217 CYS A O 1
ATOM 1745 N N . HIS A 1 218 ? 1.082 -0.460 -18.057 1.00 67.06 218 HIS A N 1
ATOM 1746 C CA . HIS A 1 218 ? 2.131 0.115 -18.908 1.00 67.06 218 HIS A CA 1
ATOM 1747 C C . HIS A 1 218 ? 3.511 0.145 -18.237 1.00 67.06 218 HIS A C 1
ATOM 1749 O O . HIS A 1 218 ? 4.461 0.708 -18.784 1.00 67.06 218 HIS A O 1
ATOM 1755 N N . ALA A 1 219 ? 3.641 -0.438 -17.043 1.00 62.09 219 ALA A N 1
ATOM 1756 C CA . ALA A 1 219 ? 4.918 -0.514 -16.356 1.00 62.09 219 ALA A CA 1
ATOM 1757 C C . ALA A 1 219 ? 5.915 -1.387 -17.131 1.00 62.09 219 ALA A C 1
ATOM 1759 O O . ALA A 1 219 ? 5.595 -2.475 -17.606 1.00 62.09 219 ALA A O 1
ATOM 1760 N N . ASN A 1 220 ? 7.161 -0.923 -17.224 1.00 70.62 220 ASN A N 1
ATOM 1761 C CA . ASN A 1 220 ? 8.236 -1.709 -17.814 1.00 70.62 220 ASN A CA 1
ATOM 1762 C C . ASN A 1 220 ? 8.787 -2.698 -16.774 1.00 70.62 220 ASN A C 1
ATOM 1764 O O . ASN A 1 220 ? 9.568 -2.317 -15.900 1.00 70.62 220 ASN A O 1
ATOM 1768 N N . PHE A 1 221 ? 8.413 -3.973 -16.904 1.00 73.62 221 PHE A N 1
ATOM 1769 C CA . PHE A 1 221 ? 8.828 -5.049 -15.998 1.00 73.62 221 PHE A CA 1
ATOM 1770 C C . PHE A 1 221 ? 10.348 -5.285 -15.986 1.00 73.62 221 PHE A C 1
ATOM 1772 O O . PHE A 1 221 ? 10.878 -5.762 -14.982 1.00 73.62 221 PHE A O 1
ATOM 1779 N N . SER A 1 222 ? 11.085 -4.873 -17.026 1.00 75.44 222 SER A N 1
ATOM 1780 C CA . SER A 1 222 ? 12.555 -4.921 -17.030 1.00 75.44 222 SER A CA 1
ATOM 1781 C C . SER A 1 222 ? 13.200 -4.026 -15.969 1.00 75.44 222 SER A C 1
ATOM 1783 O O . SER A 1 222 ? 14.375 -4.199 -15.677 1.00 75.44 222 SER A O 1
ATOM 1785 N N . LYS A 1 223 ? 12.452 -3.095 -15.360 1.00 71.31 223 LYS A N 1
ATOM 1786 C CA . LYS A 1 223 ? 12.928 -2.297 -14.218 1.00 71.31 223 LYS A CA 1
ATOM 1787 C C . LYS A 1 223 ? 12.837 -3.023 -12.872 1.00 71.31 223 LYS A C 1
ATOM 1789 O O . LYS A 1 223 ? 13.427 -2.562 -11.901 1.00 71.31 223 LYS A O 1
ATOM 1794 N N . TYR A 1 224 ? 12.077 -4.115 -12.800 1.00 72.00 224 TYR A N 1
ATOM 1795 C CA . TYR A 1 224 ? 11.784 -4.830 -11.554 1.00 72.00 224 TYR A CA 1
ATOM 1796 C C . TYR A 1 224 ? 12.615 -6.100 -11.395 1.00 72.00 224 TYR A C 1
ATOM 1798 O O . TYR A 1 224 ? 12.809 -6.561 -10.275 1.00 72.00 224 TYR A O 1
ATOM 1806 N N . PHE A 1 225 ? 13.110 -6.647 -12.504 1.00 81.81 225 PHE A N 1
ATOM 1807 C CA . PHE A 1 225 ? 13.866 -7.892 -12.550 1.00 81.81 225 PHE A CA 1
ATOM 1808 C C . PHE A 1 225 ? 15.179 -7.692 -13.304 1.00 81.81 225 PHE A C 1
ATOM 1810 O O . PHE A 1 225 ? 15.231 -6.940 -14.277 1.00 81.81 225 PHE A O 1
ATOM 1817 N N . THR A 1 226 ? 16.231 -8.371 -12.858 1.00 83.56 226 THR A N 1
ATOM 1818 C CA . THR A 1 226 ? 17.589 -8.237 -13.399 1.00 83.56 226 THR A CA 1
ATOM 1819 C C . THR A 1 226 ? 17.721 -8.867 -14.786 1.00 83.56 226 THR A C 1
ATOM 1821 O O . THR A 1 226 ? 16.889 -9.662 -15.224 1.00 83.56 226 THR A O 1
ATOM 1824 N N . ALA A 1 227 ? 18.813 -8.566 -15.494 1.00 84.88 227 ALA A N 1
ATOM 1825 C CA . ALA A 1 227 ? 19.105 -9.211 -16.775 1.00 84.88 227 ALA A CA 1
ATOM 1826 C C . ALA A 1 227 ? 19.204 -10.747 -16.656 1.00 84.88 227 ALA A C 1
ATOM 1828 O O . ALA A 1 227 ? 18.777 -11.447 -17.570 1.00 84.88 227 ALA A O 1
ATOM 1829 N N . SER A 1 228 ? 19.704 -11.266 -15.523 1.00 85.69 228 SER A N 1
ATOM 1830 C CA . SER A 1 228 ? 19.788 -12.711 -15.262 1.00 85.69 228 SER A CA 1
ATOM 1831 C C . SER A 1 228 ? 18.418 -13.373 -15.114 1.00 85.69 228 SER A C 1
ATOM 1833 O O . SER A 1 228 ? 18.256 -14.526 -15.503 1.00 85.69 228 SER A O 1
ATOM 1835 N N . PHE A 1 229 ? 17.413 -12.656 -14.603 1.00 90.88 229 PHE A N 1
ATOM 1836 C CA . PHE A 1 229 ? 16.033 -13.139 -14.606 1.00 90.88 229 PHE A CA 1
ATOM 1837 C C . PHE A 1 229 ? 15.504 -13.308 -16.033 1.00 90.88 229 PHE A C 1
ATOM 1839 O O . PHE A 1 229 ? 14.908 -14.332 -16.359 1.00 90.88 229 PHE A O 1
ATOM 1846 N N . TRP A 1 230 ? 15.715 -12.300 -16.884 1.00 87.69 230 TRP A N 1
ATOM 1847 C CA . TRP A 1 230 ? 15.169 -12.294 -18.242 1.00 87.69 230 TRP A CA 1
ATOM 1848 C C . TRP A 1 230 ? 15.869 -13.280 -19.175 1.00 87.69 230 TRP A C 1
ATOM 1850 O O . TRP A 1 230 ? 15.213 -13.831 -20.059 1.00 87.69 230 TRP A O 1
ATOM 1860 N N . SER A 1 231 ? 17.166 -13.527 -18.976 1.00 89.31 231 SER A N 1
ATOM 1861 C CA . 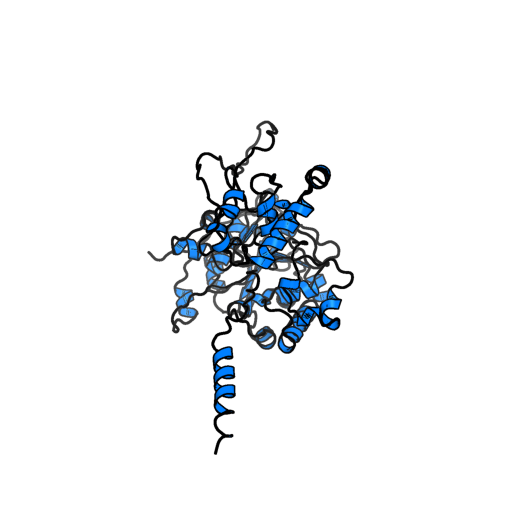SER A 1 231 ? 17.934 -14.472 -19.792 1.00 89.31 231 SER A CA 1
ATOM 1862 C C . SER A 1 231 ? 17.654 -15.943 -19.468 1.00 89.31 231 SER A C 1
ATOM 1864 O O . SER A 1 231 ? 17.951 -16.806 -20.294 1.00 89.31 231 SER A O 1
ATOM 1866 N N . ASP A 1 232 ? 17.064 -16.247 -18.309 1.00 91.69 232 ASP A N 1
ATOM 1867 C CA . ASP A 1 232 ? 16.733 -17.610 -17.898 1.00 91.69 232 ASP A CA 1
ATOM 1868 C C . ASP A 1 232 ? 15.233 -17.899 -18.056 1.00 91.69 232 ASP A C 1
ATOM 1870 O O . ASP A 1 232 ? 14.392 -17.437 -17.279 1.00 91.69 232 ASP A O 1
ATOM 1874 N N . ASN A 1 233 ? 14.893 -18.735 -19.041 1.00 92.38 233 ASN A N 1
ATOM 1875 C CA . ASN A 1 233 ? 13.509 -19.115 -19.333 1.00 92.38 233 ASN A CA 1
ATOM 1876 C C . ASN A 1 233 ? 12.806 -19.823 -18.156 1.00 92.38 233 ASN A C 1
ATOM 1878 O O . ASN A 1 233 ? 11.578 -19.819 -18.085 1.00 92.38 233 ASN A O 1
ATOM 1882 N N . ARG A 1 234 ? 13.554 -20.398 -17.200 1.00 93.31 234 ARG A N 1
ATOM 1883 C CA . ARG A 1 234 ? 12.977 -20.980 -15.974 1.00 93.31 234 ARG A CA 1
ATOM 1884 C C . ARG A 1 234 ? 12.326 -19.919 -15.088 1.00 93.31 234 ARG A C 1
ATOM 1886 O O . ARG A 1 234 ? 11.426 -20.250 -14.317 1.00 93.31 234 ARG A O 1
ATOM 1893 N N . PHE A 1 235 ? 12.776 -18.668 -15.184 1.00 91.81 235 PHE A N 1
ATOM 1894 C CA . PHE A 1 235 ? 12.231 -17.547 -14.428 1.00 91.81 235 PHE A CA 1
ATOM 1895 C C . PHE A 1 235 ? 11.290 -16.704 -15.283 1.00 91.81 235 PHE A C 1
ATOM 1897 O O . PHE A 1 235 ? 10.118 -16.575 -14.931 1.00 91.81 235 PHE A O 1
ATOM 1904 N N . SER A 1 236 ? 11.754 -16.191 -16.427 1.00 90.69 236 SER A N 1
ATOM 1905 C CA . SER A 1 236 ? 10.951 -15.313 -17.291 1.00 90.69 236 SER A CA 1
ATOM 1906 C C . SER A 1 236 ? 9.716 -16.010 -17.872 1.00 90.69 236 SER A C 1
ATOM 1908 O O . SER A 1 236 ? 8.666 -15.379 -18.028 1.00 90.69 236 SER A O 1
ATOM 1910 N N . GLY A 1 237 ? 9.781 -17.333 -18.061 1.00 89.69 237 GLY A N 1
ATOM 1911 C CA . GLY A 1 237 ? 8.648 -18.171 -18.452 1.00 89.69 237 GLY A CA 1
ATOM 1912 C C . GLY A 1 237 ? 7.457 -18.115 -17.486 1.00 89.69 237 GLY A C 1
ATOM 1913 O O . GLY A 1 237 ? 6.342 -18.432 -17.891 1.00 89.69 237 GLY A O 1
ATOM 1914 N N . THR A 1 238 ? 7.629 -17.636 -16.244 1.00 90.81 238 THR A N 1
ATOM 1915 C CA . THR A 1 238 ? 6.509 -17.396 -15.310 1.00 90.81 238 THR A CA 1
ATOM 1916 C C . THR A 1 238 ? 5.473 -16.412 -15.865 1.00 90.81 238 THR A C 1
ATOM 1918 O O . THR A 1 238 ? 4.297 -16.489 -15.510 1.00 90.81 238 THR A O 1
ATOM 1921 N N . PHE A 1 239 ? 5.882 -15.502 -16.755 1.00 86.38 239 PHE A N 1
ATOM 1922 C CA . PHE A 1 239 ? 4.994 -14.529 -17.391 1.00 86.38 239 PHE A CA 1
ATOM 1923 C C . PHE A 1 239 ? 4.397 -15.023 -18.716 1.00 86.38 239 PHE A C 1
ATOM 1925 O O . PHE A 1 239 ? 3.536 -14.346 -19.277 1.00 86.38 239 PHE A O 1
ATOM 1932 N N . ALA A 1 240 ? 4.801 -16.196 -19.215 1.00 88.06 240 ALA A N 1
ATOM 1933 C CA . ALA A 1 240 ? 4.303 -16.730 -20.478 1.00 88.06 240 ALA A CA 1
ATOM 1934 C C . ALA A 1 240 ? 2.778 -16.932 -20.435 1.00 88.06 240 ALA A C 1
ATOM 1936 O O . ALA A 1 240 ? 2.237 -17.522 -19.498 1.00 88.06 240 ALA A O 1
ATOM 1937 N N . GLY A 1 241 ? 2.080 -16.415 -21.451 1.00 86.44 241 GLY A N 1
ATOM 1938 C CA . GLY A 1 241 ? 0.617 -16.484 -21.548 1.00 86.44 241 GLY A CA 1
ATOM 1939 C C . GLY A 1 241 ? -0.138 -15.632 -20.520 1.00 86.44 241 GLY A C 1
ATOM 1940 O O . GLY A 1 241 ? -1.355 -15.760 -20.409 1.00 86.44 241 GLY A O 1
ATOM 1941 N N . ARG A 1 242 ? 0.555 -14.773 -19.762 1.00 87.62 242 ARG A N 1
ATOM 1942 C CA . ARG A 1 242 ? -0.055 -13.836 -18.811 1.00 87.62 242 ARG A CA 1
ATOM 1943 C C . ARG A 1 242 ? 0.007 -12.413 -19.358 1.00 87.62 242 ARG A C 1
ATOM 1945 O O . ARG A 1 242 ? 0.897 -12.074 -20.132 1.00 87.62 242 ARG A O 1
ATOM 1952 N N . SER A 1 243 ? -0.900 -11.567 -18.883 1.00 82.19 243 SER A N 1
ATOM 1953 C CA . SER A 1 243 ? -0.867 -10.117 -19.100 1.00 82.19 243 SER A CA 1
ATOM 1954 C C . SER A 1 243 ? -0.443 -9.436 -17.794 1.00 82.19 243 SER A C 1
ATOM 1956 O O . SER A 1 243 ? -1.305 -9.078 -16.994 1.00 82.19 243 SER A O 1
ATOM 1958 N N . PRO A 1 244 ? 0.868 -9.358 -17.490 1.00 80.38 244 PRO A N 1
ATOM 1959 C CA . PRO A 1 244 ? 1.347 -8.772 -16.244 1.00 80.38 244 PRO A CA 1
ATOM 1960 C C . PRO A 1 244 ? 1.081 -7.263 -16.207 1.00 80.38 244 PRO A C 1
ATOM 1962 O O . PRO A 1 244 ? 1.473 -6.537 -17.117 1.00 80.38 244 PRO A O 1
ATOM 1965 N N . CYS A 1 245 ? 0.485 -6.790 -15.115 1.00 77.25 245 CYS A N 1
ATOM 1966 C CA . CYS A 1 245 ? 0.395 -5.374 -14.783 1.00 77.25 245 CYS A CA 1
ATOM 1967 C C . CYS A 1 245 ? 1.131 -5.127 -13.469 1.00 77.25 245 CYS A C 1
ATOM 1969 O O . CYS A 1 245 ? 1.125 -5.980 -12.575 1.00 77.25 245 CYS A O 1
ATOM 1971 N N . TYR A 1 246 ? 1.800 -3.979 -13.356 1.00 78.25 246 TYR A N 1
ATOM 1972 C CA . TYR A 1 246 ? 2.330 -3.556 -12.065 1.00 78.25 246 TYR A CA 1
ATOM 1973 C C . TYR A 1 246 ? 1.156 -3.202 -11.154 1.00 78.25 246 TYR A C 1
ATOM 1975 O O . TYR A 1 246 ? 0.156 -2.658 -11.609 1.00 78.25 246 TYR A O 1
ATOM 1983 N N . PHE A 1 247 ? 1.280 -3.482 -9.867 1.00 74.44 247 PHE A N 1
ATOM 1984 C CA . PHE A 1 247 ? 0.364 -2.981 -8.858 1.00 74.44 247 PHE A CA 1
ATOM 1985 C C . PHE A 1 247 ? 1.156 -2.698 -7.590 1.00 74.44 247 PHE A C 1
ATOM 1987 O O . PHE A 1 247 ? 2.089 -3.422 -7.233 1.00 74.44 247 PHE A O 1
ATOM 1994 N N . ASN A 1 248 ? 0.780 -1.628 -6.904 1.00 79.19 248 ASN A N 1
ATOM 1995 C CA . ASN A 1 248 ? 1.373 -1.285 -5.626 1.00 79.19 248 ASN A CA 1
ATOM 1996 C C . ASN A 1 248 ? 0.789 -2.195 -4.530 1.00 79.19 248 ASN A C 1
ATOM 1998 O O . ASN A 1 248 ? -0.425 -2.345 -4.423 1.00 79.19 248 ASN A O 1
ATOM 2002 N N . THR A 1 249 ? 1.645 -2.786 -3.697 1.00 78.25 249 THR A N 1
ATOM 2003 C CA . THR A 1 249 ? 1.230 -3.727 -2.637 1.00 78.25 249 THR A CA 1
ATOM 2004 C C . THR A 1 249 ? 0.815 -3.053 -1.327 1.00 78.25 249 THR A C 1
ATOM 2006 O O . THR A 1 249 ? 0.564 -3.754 -0.352 1.00 78.25 249 THR A O 1
ATOM 2009 N N . GLY A 1 250 ? 0.786 -1.719 -1.274 1.00 81.06 250 GLY A N 1
ATOM 2010 C CA . GLY A 1 250 ? 0.388 -0.963 -0.085 1.00 81.06 250 GLY A CA 1
ATOM 2011 C C . GLY A 1 250 ? -1.119 -0.776 0.064 1.00 81.06 250 GLY A C 1
ATOM 2012 O O . GLY A 1 250 ? -1.572 -0.328 1.109 1.00 81.06 250 GLY A O 1
ATOM 2013 N N . VAL A 1 251 ? -1.904 -1.134 -0.957 1.00 85.31 251 VAL A N 1
ATOM 2014 C CA . VAL A 1 251 ? -3.370 -1.183 -0.895 1.00 85.31 251 VAL A CA 1
ATOM 2015 C C . VAL A 1 251 ? -3.841 -2.424 -1.640 1.00 85.31 251 VAL A C 1
ATOM 2017 O O . VAL A 1 251 ? -3.673 -2.512 -2.857 1.00 85.31 251 VAL A O 1
ATOM 2020 N N . MET A 1 252 ? -4.417 -3.391 -0.924 1.00 91.44 252 MET A N 1
ATOM 2021 C CA . MET A 1 252 ? -4.920 -4.633 -1.522 1.00 91.44 252 MET A CA 1
ATOM 2022 C C . MET A 1 252 ? -6.195 -5.110 -0.834 1.00 91.44 252 MET A C 1
ATOM 2024 O O . MET A 1 252 ? -6.291 -5.075 0.388 1.00 91.44 252 MET A O 1
ATOM 2028 N N . VAL A 1 253 ? -7.135 -5.655 -1.603 1.00 95.31 253 VAL A N 1
ATOM 2029 C CA . VAL A 1 253 ? -8.231 -6.481 -1.074 1.00 95.31 253 VAL A CA 1
ATOM 2030 C C . VAL A 1 253 ? -7.852 -7.941 -1.287 1.00 95.31 253 VAL A C 1
ATOM 2032 O O . VAL A 1 253 ? -7.532 -8.334 -2.407 1.00 95.31 253 VAL A O 1
ATOM 2035 N N . MET A 1 254 ? -7.858 -8.745 -0.228 1.00 96.44 254 MET A N 1
ATOM 2036 C CA . MET A 1 254 ? -7.343 -10.114 -0.240 1.00 96.44 254 MET A CA 1
ATOM 2037 C C . MET A 1 254 ? -8.425 -11.104 0.184 1.00 96.44 254 MET A C 1
ATOM 2039 O O . MET A 1 254 ? -9.024 -10.961 1.248 1.00 96.44 254 MET A O 1
ATOM 2043 N N . ASP A 1 255 ? -8.643 -12.132 -0.632 1.00 97.12 255 ASP A N 1
ATOM 2044 C CA . ASP A 1 255 ? -9.426 -13.322 -0.296 1.00 97.12 255 ASP A CA 1
ATOM 2045 C C . ASP A 1 255 ? -8.509 -14.321 0.426 1.00 97.12 255 ASP A C 1
ATOM 2047 O O . ASP A 1 255 ? -7.722 -15.042 -0.195 1.00 97.12 255 ASP A O 1
ATOM 2051 N N . LEU A 1 256 ? -8.578 -14.327 1.756 1.00 96.19 256 LEU A N 1
ATOM 2052 C CA . LEU A 1 256 ? -7.763 -15.182 2.614 1.00 96.19 256 LEU A CA 1
ATOM 2053 C C . LEU A 1 256 ? -8.187 -16.650 2.544 1.00 96.19 256 LEU A C 1
ATOM 2055 O O . LEU A 1 256 ? -7.352 -17.531 2.733 1.00 96.19 256 LEU A O 1
ATOM 2059 N N . GLU A 1 257 ? -9.450 -16.942 2.234 1.00 94.94 257 GLU A N 1
ATOM 2060 C CA . GLU A 1 257 ? -9.905 -18.320 2.040 1.00 94.94 257 GLU A CA 1
ATOM 2061 C C . GLU A 1 257 ? -9.236 -18.945 0.810 1.00 94.94 257 GLU A C 1
ATOM 2063 O O . GLU A 1 257 ? -8.597 -19.999 0.912 1.00 94.94 257 GLU A O 1
ATOM 2068 N N . LYS A 1 258 ? -9.275 -18.258 -0.341 1.00 95.56 258 LYS A N 1
ATOM 2069 C CA . LYS A 1 258 ? -8.502 -18.657 -1.525 1.00 95.56 258 LYS A CA 1
ATOM 2070 C C . LYS A 1 258 ? -7.002 -18.617 -1.245 1.00 95.56 258 LYS A C 1
ATOM 2072 O O . LYS A 1 258 ? -6.291 -19.505 -1.719 1.00 95.56 258 LYS A O 1
ATOM 2077 N N . TRP A 1 259 ? -6.514 -17.633 -0.482 1.00 95.06 259 TRP A N 1
ATOM 2078 C CA . TRP A 1 259 ? -5.092 -17.532 -0.144 1.00 95.06 259 TRP A CA 1
ATOM 2079 C C . TRP A 1 259 ? -4.575 -18.811 0.524 1.00 95.06 259 TRP A C 1
ATOM 2081 O O . TRP A 1 259 ? -3.599 -19.405 0.054 1.00 95.06 259 TRP A O 1
ATOM 2091 N N . ARG A 1 260 ? -5.279 -19.257 1.577 1.00 95.94 260 ARG A N 1
ATOM 2092 C CA . ARG A 1 260 ? -5.007 -20.500 2.315 1.00 95.94 260 ARG A CA 1
ATOM 2093 C C . ARG A 1 260 ? -5.153 -21.717 1.406 1.00 95.94 260 ARG A C 1
ATOM 2095 O O . ARG A 1 260 ? -4.225 -22.514 1.300 1.00 95.94 260 ARG A O 1
ATOM 2102 N N . ARG A 1 261 ? -6.278 -21.827 0.685 1.00 96.38 261 ARG A N 1
ATOM 2103 C CA . ARG A 1 261 ? -6.588 -22.970 -0.194 1.00 96.38 261 ARG A CA 1
ATOM 2104 C C . ARG A 1 261 ? -5.517 -23.219 -1.259 1.00 96.38 261 ARG A C 1
ATOM 2106 O O . ARG A 1 261 ? -5.208 -24.371 -1.550 1.00 96.38 261 ARG A O 1
ATOM 2113 N N . PHE A 1 262 ? -4.975 -22.165 -1.868 1.00 92.94 262 PHE A N 1
ATOM 2114 C CA . PHE A 1 262 ? -3.977 -22.283 -2.939 1.00 92.94 262 PHE A CA 1
ATOM 2115 C C . PHE A 1 262 ? -2.522 -22.184 -2.449 1.00 92.94 262 PHE A C 1
ATOM 2117 O O . PHE A 1 262 ? -1.597 -22.309 -3.263 1.00 92.94 262 PHE A O 1
ATOM 2124 N N . GLY A 1 263 ? -2.311 -21.983 -1.142 1.00 91.75 263 GLY A N 1
ATOM 2125 C CA . GLY A 1 263 ? -0.993 -21.958 -0.507 1.00 91.75 263 GLY A CA 1
ATOM 2126 C C . GLY A 1 263 ? -0.105 -20.810 -0.988 1.00 91.75 263 GLY A C 1
ATOM 2127 O O . GLY A 1 263 ? 1.081 -21.017 -1.261 1.00 91.75 263 GLY A O 1
ATOM 2128 N N . TYR A 1 264 ? -0.662 -19.605 -1.151 1.00 93.81 264 TYR A N 1
ATOM 2129 C CA . TYR A 1 264 ? 0.066 -18.480 -1.750 1.00 93.81 264 TYR A CA 1
ATOM 2130 C C . TYR A 1 264 ? 1.260 -17.997 -0.915 1.00 93.81 264 TYR A C 1
ATOM 2132 O O . TYR A 1 264 ? 2.277 -17.640 -1.513 1.00 93.81 264 TYR A O 1
ATOM 2140 N N . THR A 1 265 ? 1.211 -18.095 0.421 1.00 89.56 265 THR A N 1
ATOM 2141 C CA . THR A 1 265 ? 2.363 -17.804 1.298 1.00 89.56 265 THR A CA 1
ATOM 2142 C C . THR A 1 265 ? 3.594 -18.602 0.857 1.00 89.56 265 THR A C 1
ATOM 2144 O O . THR A 1 265 ? 4.651 -18.036 0.583 1.00 89.56 265 THR A O 1
ATOM 2147 N N . LYS A 1 266 ? 3.443 -19.918 0.655 1.00 91.31 266 LYS A N 1
ATOM 2148 C CA . LYS A 1 266 ? 4.545 -20.802 0.239 1.00 91.31 266 LYS A CA 1
ATOM 2149 C C . LYS A 1 266 ? 5.054 -20.517 -1.170 1.00 91.31 266 LYS A C 1
ATOM 2151 O O . LYS A 1 266 ? 6.244 -20.671 -1.440 1.00 91.31 266 LYS A O 1
ATOM 2156 N N . ARG A 1 267 ? 4.187 -20.055 -2.076 1.00 93.31 267 ARG A N 1
ATOM 2157 C CA . ARG A 1 267 ? 4.602 -19.624 -3.423 1.00 93.31 267 ARG A CA 1
ATOM 2158 C C . ARG A 1 267 ? 5.457 -18.358 -3.370 1.00 93.31 267 ARG A C 1
ATOM 2160 O O . ARG A 1 267 ? 6.439 -18.272 -4.102 1.00 93.31 267 ARG A O 1
ATOM 2167 N N . ILE A 1 268 ? 5.104 -17.409 -2.502 1.00 86.94 268 ILE A N 1
ATOM 2168 C CA . ILE A 1 268 ? 5.885 -16.189 -2.266 1.00 86.94 268 ILE A CA 1
ATOM 2169 C C . ILE A 1 268 ? 7.238 -16.530 -1.633 1.00 86.94 268 ILE A C 1
ATOM 2171 O O . ILE A 1 268 ? 8.269 -16.119 -2.166 1.00 86.94 268 ILE A O 1
ATOM 2175 N N . GLU A 1 269 ? 7.256 -17.334 -0.563 1.00 87.25 269 GLU A N 1
ATOM 2176 C CA . GLU A 1 269 ? 8.497 -17.783 0.092 1.00 87.25 269 GLU A CA 1
ATOM 2177 C C . GLU A 1 269 ? 9.457 -18.446 -0.908 1.00 87.25 269 GLU A C 1
ATOM 2179 O O . GLU A 1 269 ? 10.649 -18.142 -0.916 1.00 87.25 269 GLU A O 1
ATOM 2184 N N . ARG A 1 270 ? 8.946 -19.295 -1.812 1.00 89.19 270 ARG A N 1
ATOM 2185 C CA . ARG A 1 270 ? 9.759 -19.941 -2.854 1.00 89.19 270 ARG A CA 1
ATOM 2186 C C . ARG A 1 270 ? 10.472 -18.925 -3.750 1.00 89.19 270 ARG A C 1
ATOM 2188 O O . ARG A 1 270 ? 11.647 -19.109 -4.059 1.00 89.19 270 ARG A O 1
ATOM 2195 N N . TRP A 1 271 ? 9.800 -17.850 -4.162 1.00 90.19 271 TRP A N 1
ATOM 2196 C CA . TRP A 1 271 ? 10.442 -16.794 -4.952 1.00 90.19 271 TRP A CA 1
ATOM 2197 C C . TRP A 1 271 ? 11.475 -16.005 -4.147 1.00 90.19 271 TRP A C 1
ATOM 2199 O O . TRP A 1 271 ? 12.528 -15.673 -4.688 1.00 90.19 271 TRP A O 1
ATOM 2209 N N . MET A 1 272 ? 11.233 -15.779 -2.853 1.00 83.25 272 MET A N 1
ATOM 2210 C CA . MET A 1 272 ? 12.219 -15.161 -1.957 1.00 83.25 272 MET A CA 1
ATOM 2211 C C . MET A 1 272 ? 13.479 -16.037 -1.802 1.00 83.25 272 MET A C 1
ATOM 2213 O O . MET A 1 272 ? 14.599 -15.531 -1.837 1.00 83.25 272 MET A O 1
ATOM 2217 N N . GLN A 1 273 ? 13.325 -17.364 -1.726 1.00 87.38 273 GLN A N 1
ATOM 2218 C CA . GLN A 1 273 ? 14.452 -18.311 -1.702 1.00 87.38 273 GLN A CA 1
ATOM 2219 C C . GLN A 1 273 ? 15.258 -18.295 -3.010 1.00 87.38 273 GLN A C 1
ATOM 2221 O O . GLN A 1 273 ? 16.493 -18.276 -2.982 1.00 87.38 273 GLN A O 1
ATOM 2226 N N . ILE A 1 274 ? 14.576 -18.267 -4.163 1.00 87.75 274 ILE A N 1
ATOM 2227 C CA . ILE A 1 274 ? 15.231 -18.141 -5.476 1.00 87.75 274 ILE A CA 1
ATOM 2228 C C . ILE A 1 274 ? 15.999 -16.819 -5.548 1.00 87.75 274 ILE A C 1
ATOM 2230 O O . ILE A 1 274 ? 17.150 -16.803 -5.973 1.00 87.75 274 ILE A O 1
ATOM 2234 N N . GLN A 1 275 ? 15.412 -15.722 -5.071 1.00 84.31 275 GLN A N 1
ATOM 2235 C CA . GLN A 1 275 ? 16.085 -14.428 -5.013 1.00 84.31 275 GLN A CA 1
ATOM 2236 C C . GLN A 1 275 ? 17.385 -14.473 -4.201 1.00 84.31 275 GLN A C 1
ATOM 2238 O O . GLN A 1 275 ? 18.396 -13.928 -4.646 1.00 84.31 275 GLN A O 1
ATOM 2243 N N . LYS A 1 276 ? 17.389 -15.153 -3.049 1.00 81.88 276 LYS A N 1
ATOM 2244 C CA . LYS A 1 276 ? 18.569 -15.252 -2.178 1.00 81.88 276 LYS A CA 1
ATOM 2245 C C . LYS A 1 276 ? 19.780 -15.885 -2.856 1.00 81.88 276 LYS A C 1
ATOM 2247 O O . LYS A 1 276 ? 20.908 -15.476 -2.589 1.00 81.88 276 LYS A O 1
ATOM 2252 N N . SER A 1 277 ? 19.545 -16.850 -3.740 1.00 83.25 277 SER A N 1
ATOM 2253 C CA . SER A 1 277 ? 20.602 -17.544 -4.482 1.00 83.25 277 SER A CA 1
ATOM 2254 C C . SER A 1 277 ? 20.908 -16.899 -5.837 1.00 83.25 277 SER A C 1
ATOM 2256 O O . SER A 1 277 ? 22.074 -16.770 -6.197 1.00 83.25 277 SER A O 1
ATOM 2258 N N . GLY A 1 278 ? 19.882 -16.482 -6.581 1.00 82.69 278 GLY A N 1
ATOM 2259 C CA . GLY A 1 278 ? 20.000 -16.058 -7.978 1.00 82.69 278 GLY A CA 1
ATOM 2260 C C . GLY A 1 278 ? 20.032 -14.549 -8.223 1.00 82.69 278 GLY A C 1
ATOM 2261 O O . GLY A 1 278 ? 20.346 -14.149 -9.342 1.00 82.69 278 GLY A O 1
ATOM 2262 N N . ARG A 1 279 ? 19.705 -13.714 -7.221 1.00 84.94 279 ARG A N 1
ATOM 2263 C CA . ARG A 1 279 ? 19.647 -12.239 -7.332 1.00 84.94 279 ARG A CA 1
ATOM 2264 C C . ARG A 1 279 ? 18.889 -11.777 -8.589 1.00 84.94 279 ARG A C 1
ATOM 2266 O O . ARG A 1 279 ? 19.403 -11.049 -9.434 1.00 84.94 279 ARG A O 1
ATOM 2273 N N . ILE A 1 280 ? 17.654 -12.253 -8.719 1.00 82.50 280 ILE A N 1
ATOM 2274 C CA . ILE A 1 280 ? 16.781 -12.061 -9.884 1.00 82.50 280 ILE A CA 1
ATOM 2275 C C . ILE A 1 280 ? 16.024 -10.714 -9.882 1.00 82.50 280 ILE A C 1
ATOM 2277 O O . ILE A 1 280 ? 15.418 -10.343 -10.885 1.00 82.50 280 ILE A O 1
ATOM 2281 N N . TYR A 1 281 ? 16.049 -9.966 -8.778 1.00 78.81 281 TYR A N 1
ATOM 2282 C CA . TYR A 1 281 ? 15.533 -8.595 -8.662 1.00 78.81 281 TYR A CA 1
ATOM 2283 C C . TYR A 1 281 ? 16.306 -7.784 -7.607 1.00 78.81 281 TYR A C 1
ATOM 2285 O O . TYR A 1 281 ? 17.041 -8.347 -6.799 1.00 78.81 281 TYR A O 1
ATOM 2293 N N . GLU A 1 282 ? 16.137 -6.459 -7.585 1.00 65.25 282 GLU A N 1
ATOM 2294 C CA . GLU A 1 282 ? 16.825 -5.555 -6.632 1.00 65.25 282 GLU A CA 1
ATOM 2295 C C . GLU A 1 282 ? 15.884 -4.897 -5.602 1.00 65.25 282 GLU A C 1
ATOM 2297 O O . GLU A 1 282 ? 16.332 -4.219 -4.676 1.00 65.25 282 GLU A O 1
ATOM 2302 N N . LEU A 1 283 ? 14.573 -5.103 -5.746 1.00 62.12 283 LEU A N 1
ATOM 2303 C CA . LEU A 1 283 ? 13.531 -4.509 -4.901 1.00 62.12 283 LEU A CA 1
ATOM 2304 C C . LEU A 1 283 ? 13.201 -5.384 -3.674 1.00 62.12 283 LEU A C 1
ATOM 2306 O O . LEU A 1 283 ? 13.606 -6.541 -3.598 1.00 62.12 283 LEU A O 1
ATOM 2310 N N . GLY A 1 284 ? 12.459 -4.811 -2.717 1.00 69.75 284 GLY A N 1
ATOM 2311 C CA . GLY A 1 284 ? 12.065 -5.460 -1.457 1.00 69.75 284 GLY A CA 1
ATOM 2312 C C . GLY A 1 284 ? 10.944 -6.494 -1.613 1.00 69.75 284 GLY A C 1
ATOM 2313 O O . GLY A 1 284 ? 11.047 -7.447 -2.378 1.00 69.75 284 GLY A O 1
ATOM 2314 N N . SER A 1 285 ? 9.837 -6.321 -0.892 1.00 70.56 285 SER A N 1
ATOM 2315 C CA . SER A 1 285 ? 8.752 -7.313 -0.834 1.00 70.56 285 SER A CA 1
ATOM 2316 C C . SER A 1 285 ? 7.806 -7.333 -2.047 1.00 70.56 285 SER A C 1
ATOM 2318 O O . SER A 1 285 ? 6.954 -8.212 -2.126 1.00 70.56 285 SER A O 1
ATOM 2320 N N . LEU A 1 286 ? 7.939 -6.410 -3.006 1.00 80.12 286 LEU A N 1
ATOM 2321 C CA . LEU A 1 286 ? 7.058 -6.298 -4.181 1.00 80.12 286 LEU A CA 1
ATOM 2322 C C . LEU A 1 286 ? 7.266 -7.397 -5.250 1.00 80.12 286 LEU A C 1
ATOM 2324 O O . LEU A 1 286 ? 6.274 -8.005 -5.656 1.00 80.12 286 LEU A O 1
ATOM 2328 N N . PRO A 1 287 ? 8.488 -7.695 -5.742 1.00 83.94 287 PRO A N 1
ATOM 2329 C CA . PRO A 1 287 ? 8.662 -8.622 -6.865 1.00 83.94 287 PRO A CA 1
ATOM 2330 C C . PRO A 1 287 ? 8.068 -10.023 -6.659 1.00 83.94 287 PRO A C 1
ATOM 2332 O O . PRO A 1 287 ? 7.474 -10.535 -7.609 1.00 83.94 287 PRO A O 1
ATOM 2335 N N . PRO A 1 288 ? 8.117 -10.642 -5.458 1.00 84.19 288 PRO A N 1
ATOM 2336 C CA . PRO A 1 288 ? 7.413 -11.901 -5.215 1.00 84.19 288 PRO A CA 1
ATOM 2337 C C . PRO A 1 288 ? 5.907 -11.836 -5.500 1.00 84.19 288 PRO A C 1
ATOM 2339 O O . PRO A 1 288 ? 5.358 -12.785 -6.057 1.00 84.19 288 PRO A O 1
ATOM 2342 N N . PHE A 1 289 ? 5.237 -10.717 -5.198 1.00 85.31 289 PHE A N 1
ATOM 2343 C CA . PHE A 1 289 ? 3.827 -10.530 -5.556 1.00 85.31 289 PHE A CA 1
ATOM 2344 C C . PHE A 1 289 ? 3.635 -10.455 -7.066 1.00 85.31 289 PHE A C 1
ATOM 2346 O O . PHE A 1 289 ? 2.736 -11.108 -7.588 1.00 85.31 289 PHE A O 1
ATOM 2353 N N . LEU A 1 290 ? 4.490 -9.714 -7.778 1.00 84.94 290 LEU A N 1
ATOM 2354 C CA . LEU A 1 290 ? 4.418 -9.632 -9.239 1.00 84.94 290 LEU A CA 1
ATOM 2355 C C . LEU A 1 290 ? 4.602 -11.017 -9.880 1.00 84.94 290 LEU A C 1
ATOM 2357 O O . LEU A 1 290 ? 3.852 -11.385 -10.778 1.00 84.94 290 LEU A O 1
ATOM 2361 N N . LEU A 1 291 ? 5.538 -11.827 -9.380 1.00 89.12 291 LEU A N 1
ATOM 2362 C CA . LEU A 1 291 ? 5.793 -13.183 -9.882 1.00 89.12 291 LEU A CA 1
ATOM 2363 C C . LEU A 1 291 ? 4.618 -14.143 -9.636 1.00 89.12 291 LEU A C 1
ATOM 2365 O O . LEU A 1 291 ? 4.325 -15.008 -10.467 1.00 89.12 291 LEU A O 1
ATOM 2369 N N . VAL A 1 292 ? 3.936 -13.995 -8.499 1.00 89.38 292 VAL A N 1
ATOM 2370 C CA . VAL A 1 292 ? 2.824 -14.864 -8.093 1.00 89.38 292 VAL A CA 1
ATOM 2371 C C . VAL A 1 292 ? 1.494 -14.444 -8.722 1.00 89.38 292 VAL A C 1
ATOM 2373 O O . VAL A 1 292 ? 0.729 -15.314 -9.141 1.00 89.38 292 VAL A O 1
ATOM 2376 N N . PHE A 1 293 ? 1.225 -13.141 -8.816 1.00 87.94 293 PHE A N 1
ATOM 2377 C CA . PHE A 1 293 ? -0.092 -12.600 -9.166 1.00 87.94 293 PHE A CA 1
ATOM 2378 C C . PHE A 1 293 ? -0.156 -11.871 -10.510 1.00 87.94 293 PHE A C 1
ATOM 2380 O O . PHE A 1 293 ? -1.243 -11.448 -10.888 1.00 87.94 293 PHE A O 1
ATOM 2387 N N . ALA A 1 294 ? 0.936 -11.742 -11.272 1.00 79.06 294 ALA A N 1
ATOM 2388 C CA . ALA A 1 294 ? 0.900 -11.145 -12.614 1.00 79.06 294 ALA A CA 1
ATOM 2389 C C . ALA A 1 294 ? -0.244 -11.705 -13.485 1.00 79.06 294 ALA A C 1
ATOM 2391 O O . ALA A 1 294 ? -0.354 -12.922 -13.669 1.00 79.06 294 ALA A O 1
ATOM 2392 N N . GLY A 1 295 ? -1.100 -10.822 -14.015 1.00 80.19 295 GLY A N 1
ATOM 2393 C CA . GLY A 1 295 ? -2.292 -11.177 -14.807 1.00 80.19 295 GLY A CA 1
ATOM 2394 C C . GLY A 1 295 ? -3.422 -11.854 -14.012 1.00 80.19 295 GLY A C 1
ATOM 2395 O O . GLY A 1 295 ? -4.415 -12.330 -14.571 1.00 80.19 295 GLY A O 1
ATOM 2396 N N . HIS A 1 296 ? -3.278 -11.942 -12.692 1.00 88.38 296 HIS A N 1
ATOM 2397 C CA . HIS A 1 296 ? -4.188 -12.614 -11.768 1.00 88.38 296 HIS A CA 1
ATOM 2398 C C . HIS A 1 296 ? -4.611 -11.712 -10.600 1.00 88.38 296 HIS A C 1
ATOM 2400 O O . HIS A 1 296 ? -4.961 -12.212 -9.531 1.00 88.38 296 HIS A O 1
ATOM 2406 N N . VAL A 1 297 ? -4.639 -10.402 -10.840 1.00 85.88 297 VAL A N 1
ATOM 2407 C CA . VAL A 1 297 ? -5.176 -9.382 -9.936 1.00 85.88 297 VAL A CA 1
ATOM 2408 C C . VAL A 1 297 ? -6.545 -8.939 -10.452 1.00 85.88 297 VAL A C 1
ATOM 2410 O O . VAL A 1 297 ? -6.782 -8.921 -11.658 1.00 85.88 297 VAL A O 1
ATOM 2413 N N . ALA A 1 298 ? -7.484 -8.671 -9.548 1.00 90.38 298 ALA A N 1
ATOM 2414 C CA . ALA A 1 298 ? -8.717 -7.975 -9.890 1.00 90.38 298 ALA A CA 1
ATOM 2415 C C . ALA A 1 298 ? -8.444 -6.466 -9.928 1.00 90.38 298 ALA A C 1
ATOM 2417 O O . ALA A 1 298 ? -7.991 -5.900 -8.931 1.00 90.38 298 ALA A O 1
ATOM 2418 N N . ALA A 1 299 ? -8.720 -5.827 -11.063 1.00 83.50 299 ALA A N 1
ATOM 2419 C CA . ALA A 1 299 ? -8.535 -4.391 -11.216 1.00 83.50 299 ALA A CA 1
ATOM 2420 C C . ALA A 1 299 ? -9.428 -3.622 -10.230 1.00 83.50 299 ALA A C 1
ATOM 2422 O O . ALA A 1 299 ? -10.648 -3.789 -10.219 1.00 83.50 299 ALA A O 1
ATOM 2423 N N . ILE A 1 300 ? -8.808 -2.766 -9.421 1.00 85.00 300 ILE A N 1
ATOM 2424 C CA . ILE A 1 300 ? -9.494 -1.792 -8.564 1.00 85.00 300 ILE A CA 1
ATOM 2425 C C . ILE A 1 300 ? -9.279 -0.397 -9.151 1.00 85.00 300 ILE A C 1
ATOM 2427 O O . ILE A 1 300 ? -8.219 -0.098 -9.701 1.00 85.00 300 ILE A O 1
ATOM 2431 N N . GLU A 1 301 ? -10.277 0.477 -9.035 1.00 80.25 301 GLU A N 1
ATOM 2432 C CA . GLU A 1 301 ? -10.172 1.857 -9.507 1.00 80.25 301 GLU A CA 1
ATOM 2433 C C . GLU A 1 301 ? -8.966 2.594 -8.893 1.00 80.25 301 GLU A C 1
ATOM 2435 O O . GLU A 1 301 ? -8.746 2.573 -7.680 1.00 80.25 301 GLU A O 1
ATOM 2440 N N . HIS A 1 302 ? -8.227 3.340 -9.720 1.00 78.56 302 HIS A N 1
ATOM 2441 C CA . HIS A 1 302 ? -7.033 4.092 -9.305 1.00 78.56 302 HIS A CA 1
ATOM 2442 C C . HIS A 1 302 ? -7.269 5.134 -8.205 1.00 78.56 302 HIS A C 1
ATOM 2444 O O . HIS A 1 302 ? -6.325 5.536 -7.522 1.00 78.56 302 HIS A O 1
ATOM 2450 N N . ARG A 1 303 ? -8.520 5.556 -7.983 1.00 82.12 303 ARG A N 1
ATOM 2451 C CA . ARG A 1 303 ? -8.883 6.451 -6.875 1.00 82.12 303 ARG A CA 1
ATOM 2452 C C . ARG A 1 303 ? -8.521 5.888 -5.498 1.00 82.12 303 ARG A C 1
ATOM 2454 O O . ARG A 1 303 ? -8.312 6.667 -4.571 1.00 82.12 303 ARG A O 1
ATOM 2461 N N . TRP A 1 304 ? -8.401 4.564 -5.382 1.00 84.38 304 TRP A N 1
ATOM 2462 C CA . TRP A 1 304 ? -8.016 3.853 -4.162 1.00 84.38 304 TRP A CA 1
ATOM 2463 C C . TRP A 1 304 ? -6.508 3.769 -3.928 1.00 84.38 304 TRP A C 1
ATOM 2465 O O . TRP A 1 304 ? -6.094 3.177 -2.937 1.00 84.38 304 TRP A O 1
ATOM 2475 N N . ASN A 1 305 ? -5.668 4.338 -4.798 1.00 78.38 305 ASN A N 1
ATOM 2476 C CA . ASN A 1 305 ? -4.233 4.402 -4.536 1.00 78.38 305 ASN A CA 1
ATOM 2477 C C . ASN A 1 305 ? -3.546 5.540 -5.309 1.00 78.38 305 ASN A C 1
ATOM 2479 O O . ASN A 1 305 ? -2.827 5.294 -6.281 1.00 78.38 305 ASN A O 1
ATOM 2483 N N . GLN A 1 306 ? -3.729 6.790 -4.861 1.00 79.62 306 GLN A N 1
ATOM 2484 C CA . GLN A 1 306 ? -2.909 7.926 -5.309 1.00 79.62 306 GLN A CA 1
ATOM 2485 C C . GLN A 1 306 ? -1.508 7.833 -4.682 1.00 79.62 306 GLN A C 1
ATOM 2487 O O . GLN A 1 306 ? -1.183 8.543 -3.730 1.00 79.62 306 GLN A O 1
ATOM 2492 N N . HIS A 1 307 ? -0.705 6.890 -5.175 1.00 68.88 307 HIS A N 1
ATOM 2493 C CA . HIS A 1 307 ? 0.622 6.575 -4.648 1.00 68.88 307 HIS A CA 1
ATOM 2494 C C . HIS A 1 307 ? 1.723 7.521 -5.146 1.00 68.88 307 HIS A C 1
ATOM 2496 O O . HIS A 1 307 ? 1.574 8.245 -6.133 1.00 68.88 307 HIS A O 1
ATOM 2502 N N . GLY A 1 308 ? 2.879 7.475 -4.481 1.00 67.94 308 GLY A N 1
ATOM 2503 C CA . GLY A 1 308 ? 4.061 8.250 -4.856 1.00 67.94 308 GLY A CA 1
ATOM 2504 C C . GLY A 1 308 ? 4.086 9.685 -4.325 1.00 67.94 308 GLY A C 1
ATOM 2505 O O . GLY A 1 308 ? 4.947 10.453 -4.746 1.00 67.94 308 GLY A O 1
ATOM 2506 N N . LEU A 1 309 ? 3.204 10.051 -3.386 1.00 69.81 309 LEU A N 1
ATOM 2507 C CA . LEU A 1 309 ? 3.187 11.392 -2.772 1.00 69.81 309 LEU A CA 1
ATOM 2508 C C . LEU A 1 309 ? 4.425 11.664 -1.897 1.00 69.81 309 LEU A C 1
ATOM 2510 O O . LEU A 1 309 ? 4.841 12.808 -1.715 1.00 69.81 309 LEU A O 1
ATOM 2514 N N . GLY A 1 310 ? 5.068 10.597 -1.413 1.00 58.78 310 GLY A N 1
ATOM 2515 C CA . GLY A 1 310 ? 6.340 10.666 -0.692 1.00 58.78 310 GLY A CA 1
ATOM 2516 C C . GLY A 1 310 ? 7.573 10.695 -1.598 1.00 58.78 310 GLY A C 1
ATOM 2517 O O . GLY A 1 310 ? 8.690 10.600 -1.099 1.00 58.78 310 GLY A O 1
ATOM 2518 N N . GLY A 1 311 ? 7.397 10.766 -2.919 1.00 57.91 311 GLY A N 1
ATOM 2519 C CA . GLY A 1 311 ? 8.495 10.922 -3.868 1.00 57.91 311 GLY A CA 1
ATOM 2520 C C . GLY A 1 311 ? 8.980 12.368 -3.971 1.00 57.91 311 GLY A C 1
ATOM 2521 O O . GLY A 1 311 ? 8.270 13.311 -3.616 1.00 57.91 311 GLY A O 1
ATOM 2522 N N . ASP A 1 312 ? 10.200 12.513 -4.470 1.00 50.44 312 ASP A N 1
ATOM 2523 C CA . ASP A 1 312 ? 10.778 13.762 -4.958 1.00 50.44 312 ASP A CA 1
ATOM 2524 C C . ASP A 1 312 ? 10.510 13.856 -6.474 1.00 50.44 312 ASP A C 1
ATOM 2526 O O . ASP A 1 312 ? 10.735 12.883 -7.191 1.00 50.44 312 ASP A O 1
ATOM 2530 N N . ASN A 1 313 ? 9.999 14.984 -6.970 1.00 51.00 313 ASN A N 1
ATOM 2531 C CA . ASN A 1 313 ? 9.468 15.164 -8.334 1.00 51.00 313 ASN A CA 1
ATOM 2532 C C . ASN A 1 313 ? 10.451 15.822 -9.320 1.00 51.00 313 ASN A C 1
ATOM 2534 O O . ASN A 1 313 ? 11.393 16.455 -8.890 1.00 51.00 313 ASN A O 1
ATOM 2538 N N . LEU A 1 314 ? 10.206 15.778 -10.639 1.00 40.66 314 LEU A N 1
ATOM 2539 C CA . LEU A 1 314 ? 10.968 16.584 -11.611 1.00 40.66 314 LEU A CA 1
ATOM 2540 C C . LEU A 1 314 ? 10.361 17.995 -11.705 1.00 40.66 314 LEU A C 1
ATOM 2542 O O . LEU A 1 314 ? 9.174 18.130 -12.000 1.00 40.66 314 LEU A O 1
ATOM 2546 N N . ARG A 1 315 ? 11.157 19.056 -11.516 1.00 35.03 315 ARG A N 1
ATOM 2547 C CA . ARG A 1 315 ? 10.724 20.437 -11.802 1.00 35.03 315 ARG A CA 1
ATOM 2548 C C . ARG A 1 315 ? 10.921 20.723 -13.298 1.00 35.03 315 ARG A C 1
ATOM 2550 O O . ARG A 1 315 ? 12.046 20.636 -13.774 1.00 35.03 315 ARG A O 1
ATOM 2557 N N . GLY A 1 316 ? 9.854 21.103 -14.010 1.00 38.78 316 GLY A N 1
ATOM 2558 C CA . GLY A 1 316 ? 9.953 21.706 -15.350 1.00 38.78 316 GLY A CA 1
ATOM 2559 C C . GLY A 1 316 ? 9.377 20.912 -16.529 1.00 38.78 316 GLY A C 1
ATOM 2560 O O . GLY A 1 316 ? 10.094 20.641 -17.486 1.00 38.78 316 GLY A O 1
ATOM 2561 N N . SER A 1 317 ? 8.068 20.639 -16.545 1.00 34.22 317 SER A N 1
ATOM 2562 C CA . SER A 1 317 ? 7.356 20.628 -17.832 1.00 34.22 317 SER A CA 1
ATOM 2563 C C . SER A 1 317 ? 6.019 21.350 -17.716 1.00 34.22 317 SER A C 1
ATOM 2565 O O . SER A 1 317 ? 5.258 21.115 -16.783 1.00 34.22 317 SER A O 1
ATOM 2567 N N . CYS A 1 318 ? 5.823 22.310 -18.611 1.00 26.94 318 CYS A N 1
ATOM 2568 C CA . CYS A 1 318 ? 4.912 23.440 -18.507 1.00 26.94 318 CYS A CA 1
ATOM 2569 C C . CYS A 1 318 ? 3.446 23.059 -18.237 1.00 26.94 318 CYS A C 1
ATOM 2571 O O . CYS A 1 318 ? 2.888 22.184 -18.89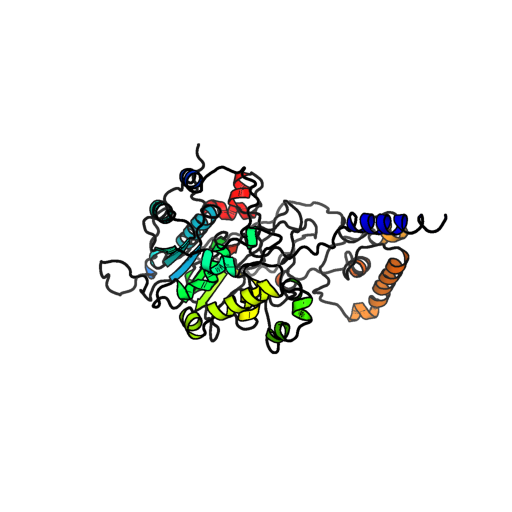5 1.00 26.94 318 CYS A O 1
ATOM 2573 N N . ARG A 1 319 ? 2.810 23.795 -17.316 1.00 26.95 319 ARG A N 1
ATOM 2574 C CA . ARG A 1 319 ? 1.355 23.992 -17.291 1.00 26.95 319 ARG A CA 1
ATOM 2575 C C . ARG A 1 319 ? 1.012 25.184 -18.182 1.00 26.95 319 ARG A C 1
ATOM 2577 O O . ARG A 1 319 ? 1.684 26.203 -18.081 1.00 26.95 319 ARG A O 1
ATOM 2584 N N . ASP A 1 320 ? -0.074 25.060 -18.936 1.00 23.02 320 ASP A N 1
ATOM 2585 C CA . ASP A 1 320 ? -1.134 26.069 -18.949 1.00 23.02 320 ASP A CA 1
ATOM 2586 C C . ASP A 1 320 ? -2.500 25.390 -19.145 1.00 23.02 320 ASP A C 1
ATOM 2588 O O . ASP A 1 320 ? -2.625 24.361 -19.812 1.00 23.02 320 ASP A O 1
ATOM 2592 N N . LEU A 1 321 ? -3.497 25.957 -18.463 1.00 30.11 321 LEU A N 1
ATOM 2593 C CA . LEU A 1 321 ? -4.889 25.521 -18.358 1.00 30.11 321 LEU A CA 1
ATOM 2594 C C . LEU A 1 321 ? -5.672 25.764 -19.654 1.00 30.11 321 LEU A C 1
ATOM 2596 O O . LEU A 1 321 ? -5.619 26.856 -20.210 1.00 30.11 321 LEU A O 1
ATOM 2600 N N . HIS A 1 322 ? -6.553 24.826 -20.008 1.00 23.22 322 HIS A N 1
ATOM 2601 C CA . HIS A 1 322 ? -7.822 25.177 -20.641 1.00 23.22 322 HIS A CA 1
ATOM 2602 C C . HIS A 1 322 ? -8.984 24.436 -19.981 1.00 23.22 322 HIS A C 1
ATOM 2604 O O . HIS A 1 322 ? -8.910 23.241 -19.696 1.00 23.22 322 HIS A O 1
ATOM 2610 N N . ALA A 1 323 ? -10.044 25.200 -19.723 1.00 31.88 323 ALA A N 1
ATOM 2611 C CA . ALA A 1 323 ? -11.307 24.747 -19.173 1.00 31.88 323 ALA A CA 1
ATOM 2612 C C . ALA A 1 323 ? -12.002 23.777 -20.145 1.00 31.88 323 ALA A C 1
ATOM 2614 O O . ALA A 1 323 ? -12.274 24.128 -21.293 1.00 31.88 323 ALA A O 1
ATOM 2615 N N . GLY A 1 324 ? -12.277 22.560 -19.671 1.00 22.00 324 GLY A N 1
ATOM 2616 C CA . GLY A 1 324 ? -13.227 21.631 -20.289 1.00 22.00 324 GLY A CA 1
ATOM 2617 C C . GLY A 1 324 ? -14.669 21.979 -19.899 1.00 22.00 324 GLY A C 1
ATOM 2618 O O . GLY A 1 324 ? -14.873 22.750 -18.963 1.00 22.00 324 GLY A O 1
ATOM 2619 N N . PRO A 1 325 ? -15.666 21.474 -20.641 1.00 25.56 325 PRO A N 1
ATOM 2620 C CA . PRO A 1 325 ? -16.925 22.165 -20.875 1.00 25.56 325 PRO A CA 1
ATOM 2621 C C . PRO A 1 325 ? -17.783 22.285 -19.618 1.00 25.56 325 PRO A C 1
ATOM 2623 O O . PRO A 1 325 ? -17.966 21.334 -18.863 1.00 25.56 325 PRO A O 1
ATOM 2626 N N . SER A 1 326 ? -18.355 23.476 -19.458 1.00 31.83 326 SER A N 1
ATOM 2627 C CA . SER A 1 326 ? -19.422 23.766 -18.512 1.00 31.83 326 SER A CA 1
ATOM 2628 C C . SER A 1 326 ? -20.625 22.876 -18.839 1.00 31.83 326 SER A C 1
ATOM 2630 O O . SER A 1 326 ? -21.331 23.107 -19.818 1.00 31.83 326 SER A O 1
ATOM 2632 N N . SER A 1 327 ? -20.838 21.825 -18.049 1.00 25.97 327 SER A N 1
ATOM 2633 C CA . SER A 1 327 ? -22.142 21.178 -17.943 1.00 25.97 327 SER A CA 1
ATOM 2634 C C . SER A 1 327 ? -22.851 21.789 -16.743 1.00 25.97 327 SER A C 1
ATOM 2636 O O . SER A 1 327 ? -22.568 21.451 -15.595 1.00 25.97 327 SER A O 1
ATOM 2638 N N . THR A 1 328 ? -23.750 22.723 -17.024 1.00 29.00 328 THR A N 1
ATOM 2639 C CA . THR A 1 328 ? -24.755 23.221 -16.091 1.00 29.00 328 THR A CA 1
ATOM 2640 C C . THR A 1 328 ? -25.555 22.036 -15.551 1.00 29.00 328 THR A C 1
ATOM 2642 O O . THR A 1 328 ? -26.312 21.406 -16.286 1.00 29.00 328 THR A O 1
ATOM 2645 N N . ILE A 1 329 ? -25.393 21.734 -14.264 1.00 24.95 329 ILE A N 1
ATOM 2646 C CA . ILE A 1 329 ? -26.333 20.914 -13.500 1.00 24.95 329 ILE A CA 1
ATOM 2647 C C . ILE A 1 329 ? -26.852 21.801 -12.374 1.00 24.95 329 ILE A C 1
ATOM 2649 O O . ILE A 1 329 ? -26.084 22.385 -11.613 1.00 24.95 329 ILE A O 1
ATOM 2653 N N . SER A 1 330 ? -28.171 21.948 -12.360 1.00 24.28 330 SER A N 1
ATOM 2654 C CA . SER A 1 330 ? -28.951 22.739 -11.420 1.00 24.28 330 SER A CA 1
ATOM 2655 C C . SER A 1 330 ? -28.691 22.341 -9.970 1.00 24.28 330 SER A C 1
ATOM 2657 O O . SER A 1 330 ? -28.693 21.157 -9.630 1.00 24.28 330 SER A O 1
ATOM 2659 N N . GLU A 1 331 ? -28.548 23.354 -9.121 1.00 24.33 331 GLU A N 1
ATOM 2660 C CA . GLU A 1 331 ? -28.510 23.242 -7.668 1.00 24.33 331 GLU A CA 1
ATOM 2661 C C . GLU A 1 331 ? -29.783 22.591 -7.115 1.00 24.33 331 GLU A C 1
ATOM 2663 O O . GLU A 1 331 ? -30.878 23.134 -7.238 1.00 24.33 331 GLU A O 1
ATOM 2668 N N . SER A 1 332 ? -29.618 21.475 -6.407 1.00 26.33 332 SER A N 1
ATOM 2669 C CA . SER A 1 332 ? -30.309 21.245 -5.137 1.00 26.33 332 SER A CA 1
ATOM 2670 C C . SER A 1 332 ? -29.623 20.108 -4.375 1.00 26.33 332 SER A C 1
ATOM 2672 O O . SER A 1 332 ? -29.350 19.060 -4.952 1.00 26.33 332 SER A O 1
ATOM 2674 N N . SER A 1 333 ? -29.398 20.323 -3.075 1.00 25.77 333 SER A N 1
ATOM 2675 C CA . SER A 1 333 ? -28.878 19.401 -2.042 1.00 25.77 333 SER A CA 1
ATOM 2676 C C . SER A 1 333 ? -27.360 19.116 -1.981 1.00 25.77 333 SER A C 1
ATOM 2678 O O . SER A 1 333 ? -26.860 18.082 -2.397 1.00 25.77 333 SER A O 1
ATOM 2680 N N . GLY A 1 334 ? -26.642 20.064 -1.367 1.00 33.91 334 GLY A N 1
ATOM 2681 C CA . GLY A 1 334 ? -25.707 19.866 -0.245 1.00 33.91 334 GLY A CA 1
ATOM 2682 C C . GLY A 1 334 ? -24.787 18.640 -0.188 1.00 33.91 334 GLY A C 1
ATOM 2683 O O . GLY A 1 334 ? -25.056 17.743 0.599 1.00 33.91 334 GLY A O 1
ATOM 2684 N N . VAL A 1 335 ? -23.627 18.714 -0.853 1.00 24.27 335 VAL A N 1
ATOM 2685 C CA . VAL A 1 335 ? -22.324 18.191 -0.382 1.00 24.27 335 VAL A CA 1
ATOM 2686 C C . VAL A 1 335 ? -21.235 19.092 -0.987 1.00 24.27 335 VAL A C 1
ATOM 2688 O O . VAL A 1 335 ? -21.156 19.221 -2.206 1.00 24.27 335 VAL A O 1
ATOM 2691 N N . GLN A 1 336 ? -20.411 19.760 -0.171 1.00 23.45 336 GLN A N 1
ATOM 2692 C CA . GLN A 1 336 ? -19.309 20.594 -0.677 1.00 23.45 336 GLN A CA 1
ATOM 2693 C C . GLN A 1 336 ? -18.154 19.710 -1.174 1.00 23.45 336 GLN A C 1
ATOM 2695 O O . GLN A 1 336 ? -17.378 19.175 -0.384 1.00 23.45 336 GLN A O 1
ATOM 2700 N N . ALA A 1 337 ? -18.042 19.571 -2.495 1.00 22.36 337 ALA A N 1
ATOM 2701 C CA . ALA A 1 337 ? -16.828 19.124 -3.167 1.00 22.36 337 ALA A CA 1
ATOM 2702 C C . ALA A 1 337 ? -15.813 20.280 -3.211 1.00 22.36 337 ALA A C 1
ATOM 2704 O O . ALA A 1 337 ? -16.173 21.427 -3.480 1.00 22.36 337 ALA A O 1
ATOM 2705 N N . TRP A 1 338 ? -14.543 19.991 -2.934 1.00 25.98 338 TRP A N 1
ATOM 2706 C CA . TRP A 1 338 ? -13.468 20.979 -3.001 1.00 25.98 338 TRP A CA 1
ATOM 2707 C C . TRP A 1 338 ? -13.130 21.291 -4.464 1.00 25.98 338 TRP A C 1
ATOM 2709 O O . TRP A 1 338 ? -12.569 20.450 -5.163 1.00 25.98 338 TRP A O 1
ATOM 2719 N N . GLU A 1 339 ? -13.441 22.505 -4.915 1.00 22.50 339 GLU A N 1
ATOM 2720 C CA . GLU A 1 339 ? -13.037 23.040 -6.219 1.00 22.50 339 GLU A CA 1
ATOM 2721 C C . GLU A 1 339 ? -12.018 24.174 -6.002 1.00 22.50 339 GLU A C 1
ATOM 2723 O O . GLU A 1 339 ? -12.284 25.147 -5.294 1.00 22.50 339 GLU A O 1
ATOM 2728 N N . VAL A 1 340 ? -10.812 24.039 -6.564 1.00 26.58 340 VAL A N 1
ATOM 2729 C CA . VAL A 1 340 ? -9.724 25.025 -6.432 1.00 26.58 340 VAL A CA 1
ATOM 2730 C C . VAL A 1 340 ? -9.755 25.967 -7.638 1.00 26.58 340 VAL A C 1
ATOM 2732 O O . VAL A 1 340 ? -9.570 25.529 -8.772 1.00 26.58 340 VAL A O 1
ATOM 2735 N N . ARG A 1 341 ? -9.977 27.270 -7.408 1.00 21.98 341 ARG A N 1
ATOM 2736 C CA . ARG A 1 341 ? -10.003 28.296 -8.470 1.00 21.98 341 ARG A CA 1
ATOM 2737 C C . ARG A 1 341 ? -8.584 28.674 -8.932 1.00 21.98 341 ARG A C 1
ATOM 2739 O O . ARG A 1 341 ? -7.727 28.897 -8.078 1.00 21.98 341 ARG A O 1
ATOM 2746 N N . PRO A 1 342 ? -8.330 28.831 -10.246 1.00 26.08 342 PRO A N 1
ATOM 2747 C CA . PRO A 1 342 ? -7.033 29.252 -10.759 1.00 26.08 342 PRO A CA 1
ATOM 2748 C C . PRO A 1 342 ? -6.990 30.769 -10.986 1.00 26.08 342 PRO A C 1
ATOM 2750 O O . PRO A 1 342 ? -7.468 31.277 -11.998 1.00 26.08 342 PRO A O 1
ATOM 2753 N N . SER A 1 343 ? -6.365 31.503 -10.073 1.00 24.05 343 SER A N 1
ATOM 2754 C CA . SER A 1 343 ? -5.895 32.859 -10.359 1.00 24.05 343 SER A CA 1
ATOM 2755 C C . SER A 1 343 ? -4.635 33.138 -9.557 1.00 24.05 343 SER A C 1
ATOM 2757 O O . SER A 1 343 ? -4.734 33.501 -8.393 1.00 24.05 343 SER A O 1
ATOM 2759 N N . GLU A 1 344 ? -3.482 32.892 -10.181 1.00 25.39 344 GLU A N 1
ATOM 2760 C CA . GLU A 1 344 ? -2.173 33.540 -9.989 1.00 25.39 344 GLU A CA 1
ATOM 2761 C C . GLU A 1 344 ? -1.068 32.609 -10.513 1.00 25.39 344 GLU A C 1
ATOM 2763 O O . GLU A 1 344 ? -1.167 31.395 -10.369 1.00 25.39 344 GLU A O 1
ATOM 2768 N N . LEU A 1 345 ? -0.021 33.208 -11.100 1.00 26.48 345 LEU A N 1
ATOM 2769 C CA . LEU A 1 345 ? 1.232 32.626 -11.632 1.00 26.48 345 LEU A CA 1
ATOM 2770 C C . LEU A 1 345 ? 1.360 32.565 -13.161 1.00 26.48 345 LEU A C 1
ATOM 2772 O O . LEU A 1 345 ? 1.467 31.508 -13.776 1.00 26.48 345 LEU A O 1
ATOM 2776 N N . ARG A 1 346 ? 1.543 33.749 -13.759 1.00 23.41 346 ARG A N 1
ATOM 2777 C CA . ARG A 1 346 ? 2.458 33.901 -14.900 1.00 23.41 346 ARG A CA 1
ATOM 2778 C C . ARG A 1 346 ? 3.892 33.767 -14.383 1.00 23.41 346 ARG A C 1
ATOM 2780 O O . ARG A 1 346 ? 4.388 34.669 -13.717 1.00 23.41 346 ARG A O 1
ATOM 2787 N N . SER A 1 347 ? 4.574 32.674 -14.718 1.00 24.34 347 SER A N 1
ATOM 2788 C CA . SER A 1 347 ? 6.040 32.637 -14.706 1.00 24.34 347 SER A CA 1
ATOM 2789 C C . SER A 1 347 ? 6.534 31.924 -15.961 1.00 24.34 347 SER A C 1
ATOM 2791 O O . SER A 1 347 ? 6.189 30.778 -16.229 1.00 24.34 347 SER A O 1
ATOM 2793 N N . THR A 1 348 ? 7.299 32.649 -16.769 1.00 24.30 348 THR A N 1
ATOM 2794 C CA . THR A 1 348 ? 8.012 32.151 -17.946 1.00 24.30 348 THR A CA 1
ATOM 2795 C C . THR A 1 348 ? 9.104 31.178 -17.503 1.00 24.30 348 THR A C 1
ATOM 2797 O O . THR A 1 348 ? 10.065 31.596 -16.859 1.00 24.30 348 THR A O 1
ATOM 2800 N N . VAL A 1 349 ? 8.972 29.893 -17.839 1.00 31.12 349 VAL A N 1
ATOM 2801 C CA . VAL A 1 349 ? 9.990 28.862 -17.576 1.00 31.12 349 VAL A CA 1
ATOM 2802 C C . VAL A 1 349 ? 10.790 28.604 -18.855 1.00 31.12 349 VAL A C 1
ATOM 2804 O O . VAL A 1 349 ? 10.224 28.255 -19.888 1.00 31.12 349 VAL A O 1
ATOM 2807 N N . THR A 1 350 ? 12.110 28.786 -18.789 1.00 32.50 350 THR A N 1
ATOM 2808 C CA . THR A 1 350 ? 13.068 28.412 -19.838 1.00 32.50 350 THR A CA 1
ATOM 2809 C C . THR A 1 350 ? 13.432 26.922 -19.744 1.00 32.50 350 THR A C 1
ATOM 2811 O O . THR A 1 350 ? 13.548 26.387 -18.641 1.00 32.50 350 THR A O 1
ATOM 2814 N N . PRO A 1 351 ? 13.641 26.229 -20.880 1.00 35.03 351 PRO A N 1
ATOM 2815 C CA . PRO A 1 351 ? 13.959 24.803 -20.921 1.00 35.03 351 PRO A CA 1
ATOM 2816 C C . PRO A 1 351 ? 15.431 24.557 -20.545 1.00 35.03 351 PRO A C 1
ATOM 2818 O O . PRO A 1 351 ? 16.306 24.448 -21.399 1.00 35.03 351 PRO A O 1
ATOM 2821 N N . THR A 1 352 ? 15.735 24.454 -19.260 1.00 36.78 352 THR A N 1
ATOM 2822 C CA . THR A 1 352 ? 16.949 23.784 -18.768 1.00 36.78 352 THR A CA 1
ATOM 2823 C C . THR A 1 352 ? 16.543 22.362 -18.352 1.00 36.78 352 THR A C 1
ATOM 2825 O O . THR A 1 352 ? 15.438 22.153 -17.875 1.00 36.78 352 THR A O 1
ATOM 2828 N N . SER A 1 353 ? 17.297 21.274 -18.482 1.00 43.38 353 SER A N 1
ATOM 2829 C CA . SER A 1 353 ? 18.671 21.021 -18.932 1.00 43.38 353 SER A CA 1
ATOM 2830 C C . SER A 1 353 ? 18.962 19.502 -18.921 1.00 43.38 353 SER A C 1
ATOM 2832 O O . SER A 1 353 ? 20.116 19.093 -18.904 1.00 43.38 353 SER A O 1
ATOM 2834 N N . ALA A 1 354 ? 17.950 18.624 -18.889 1.00 42.44 354 ALA A N 1
ATOM 2835 C CA . ALA A 1 354 ? 18.193 17.215 -18.554 1.00 42.44 354 ALA A CA 1
ATOM 2836 C C . ALA A 1 354 ? 18.663 16.342 -19.733 1.00 42.44 354 ALA A C 1
ATOM 2838 O O . ALA A 1 354 ? 19.044 15.195 -19.520 1.00 42.44 354 ALA A O 1
ATOM 2839 N N . SER A 1 355 ? 18.608 16.828 -20.979 1.00 52.16 355 SER A N 1
ATOM 2840 C CA . SER A 1 355 ? 18.933 15.979 -22.138 1.00 52.16 355 SER A CA 1
ATOM 2841 C C . SER A 1 355 ? 19.690 16.661 -23.270 1.00 52.16 355 SER A C 1
ATOM 2843 O O . SER A 1 355 ? 20.255 15.946 -24.074 1.00 52.16 355 SER A O 1
ATOM 2845 N N . ILE A 1 356 ? 19.736 17.992 -23.374 1.00 63.28 356 ILE A N 1
ATOM 2846 C CA . ILE A 1 356 ? 20.492 18.704 -24.424 1.00 63.28 356 ILE A CA 1
ATOM 2847 C C . ILE A 1 356 ? 21.791 19.236 -23.810 1.00 63.28 356 ILE A C 1
ATOM 2849 O O . ILE A 1 356 ? 21.743 19.898 -22.773 1.00 63.28 356 ILE A O 1
ATOM 2853 N N . THR A 1 357 ? 22.941 18.925 -24.414 1.00 63.78 357 THR A N 1
ATOM 2854 C CA . THR A 1 357 ? 24.261 19.183 -23.813 1.00 63.78 357 THR A CA 1
ATOM 2855 C C . THR A 1 357 ? 24.658 20.657 -23.904 1.00 63.78 357 THR A C 1
ATOM 2857 O O . THR A 1 357 ? 24.161 21.415 -24.736 1.00 63.78 357 THR A O 1
ATOM 2860 N N . ALA A 1 358 ? 25.623 21.076 -23.080 1.00 65.38 358 ALA A N 1
ATOM 2861 C CA . ALA A 1 358 ? 26.195 22.423 -23.150 1.00 65.38 358 ALA A CA 1
ATOM 2862 C C . ALA A 1 358 ? 26.786 22.748 -24.538 1.00 65.38 358 ALA A C 1
ATOM 2864 O O . ALA A 1 358 ? 26.705 23.894 -24.976 1.00 65.38 358 ALA A O 1
ATOM 2865 N N . SER A 1 359 ? 27.307 21.741 -25.255 1.00 67.00 359 SER A N 1
ATOM 2866 C CA . SER A 1 359 ? 27.858 21.909 -26.607 1.00 67.00 359 SER A CA 1
ATOM 2867 C C . SER A 1 359 ? 26.806 22.336 -27.637 1.00 67.00 359 SER A C 1
ATOM 2869 O O . SER A 1 359 ? 27.120 23.107 -28.542 1.00 67.00 359 SER A O 1
ATOM 2871 N N . PHE A 1 360 ? 25.550 21.906 -27.483 1.00 76.50 360 PHE A N 1
ATOM 2872 C CA . PHE A 1 360 ? 24.438 22.381 -28.311 1.00 76.50 360 PHE A CA 1
ATOM 2873 C C . PHE A 1 360 ? 24.146 23.863 -28.068 1.00 76.50 360 PHE A C 1
ATOM 2875 O O . PHE A 1 360 ? 23.973 24.626 -29.014 1.00 76.50 360 PHE A O 1
ATOM 2882 N N . TRP A 1 361 ? 24.105 24.279 -26.800 1.00 67.19 361 TRP A N 1
ATOM 2883 C CA . TRP A 1 361 ? 23.760 25.652 -26.428 1.00 67.19 361 TRP A CA 1
ATOM 2884 C C . TRP A 1 361 ? 24.855 26.660 -26.779 1.00 67.19 361 TRP A C 1
ATOM 2886 O O . TRP A 1 361 ? 24.545 27.815 -27.060 1.00 67.19 361 TRP A O 1
ATOM 2896 N N . SER A 1 362 ? 26.116 26.222 -26.808 1.00 71.00 362 SER A N 1
ATOM 2897 C CA . SER A 1 362 ? 27.252 27.058 -27.205 1.00 71.00 362 SER A CA 1
ATOM 2898 C C . SER A 1 362 ? 27.355 27.318 -28.714 1.00 71.00 362 SER A C 1
ATOM 2900 O O . SER A 1 362 ? 28.108 28.199 -29.118 1.00 71.00 362 SER A O 1
ATOM 2902 N N . ASP A 1 363 ? 26.629 26.571 -29.556 1.00 75.31 363 ASP A N 1
ATOM 2903 C CA . ASP A 1 363 ? 26.619 26.769 -31.010 1.00 75.31 363 ASP A CA 1
ATOM 2904 C C . ASP A 1 363 ? 25.324 27.470 -31.447 1.00 75.31 363 ASP A C 1
ATOM 2906 O O . ASP A 1 363 ? 24.240 26.879 -31.448 1.00 75.31 363 ASP A O 1
ATOM 2910 N N . ASN A 1 364 ? 25.440 28.730 -31.877 1.00 75.50 364 ASN A N 1
ATOM 2911 C CA . ASN A 1 364 ? 24.306 29.546 -32.329 1.00 75.50 364 ASN A CA 1
ATOM 2912 C C . ASN A 1 364 ? 23.520 28.926 -33.496 1.00 75.50 364 ASN A C 1
ATOM 2914 O O . ASN A 1 364 ? 22.341 29.234 -33.673 1.00 75.50 364 ASN A O 1
ATOM 2918 N N . ARG A 1 365 ? 24.132 28.033 -34.286 1.00 78.50 365 ARG A N 1
ATOM 2919 C CA . ARG A 1 365 ? 23.443 27.320 -35.374 1.00 78.50 365 ARG A CA 1
ATOM 2920 C C . ARG A 1 365 ? 22.469 26.271 -34.845 1.00 78.50 365 ARG A C 1
ATOM 2922 O O . ARG A 1 365 ? 21.508 25.935 -35.531 1.00 78.50 365 ARG A O 1
ATOM 2929 N N . PHE A 1 366 ? 22.724 25.742 -33.651 1.00 76.69 366 PHE A N 1
ATOM 2930 C CA . PHE A 1 366 ? 21.895 24.733 -33.006 1.00 76.69 366 PHE A CA 1
ATOM 2931 C C . PHE A 1 366 ? 20.898 25.364 -32.039 1.00 76.69 366 PHE A C 1
ATOM 2933 O O . PHE A 1 366 ? 19.702 25.094 -32.155 1.00 76.69 366 PHE A O 1
ATOM 2940 N N . SER A 1 367 ? 21.347 26.264 -31.161 1.00 71.94 367 SER A N 1
ATOM 2941 C CA . SER A 1 367 ? 20.477 26.942 -30.190 1.00 71.94 367 SER A CA 1
ATOM 2942 C C . SER A 1 367 ? 19.386 27.792 -30.857 1.00 71.94 367 SER A C 1
ATOM 2944 O O . SER A 1 367 ? 18.263 27.858 -30.352 1.00 71.94 367 SER A O 1
ATOM 2946 N N . GLY A 1 368 ? 19.654 28.328 -32.056 1.00 72.12 368 GLY A N 1
ATOM 2947 C CA . GLY A 1 368 ? 18.667 29.017 -32.892 1.00 72.12 368 GLY A CA 1
ATOM 2948 C C . GLY A 1 368 ? 17.448 28.168 -33.290 1.00 72.12 368 GLY A C 1
ATOM 2949 O O . GLY A 1 368 ? 16.425 28.727 -33.672 1.00 72.12 368 GLY A O 1
ATOM 2950 N N . THR A 1 369 ? 17.502 26.837 -33.144 1.00 74.88 369 THR A N 1
ATOM 2951 C CA . THR A 1 369 ? 16.368 25.923 -33.403 1.00 74.88 369 THR A CA 1
ATOM 2952 C C . THR A 1 369 ? 15.146 26.237 -32.539 1.00 74.88 369 THR A C 1
ATOM 2954 O O . THR A 1 369 ? 14.019 26.035 -32.986 1.00 74.88 369 THR A O 1
ATOM 2957 N N . PHE A 1 370 ? 15.356 26.752 -31.325 1.00 68.06 370 PHE A N 1
ATOM 2958 C CA . PHE A 1 370 ? 14.281 27.093 -30.388 1.00 68.06 370 PHE A CA 1
ATOM 2959 C C . PHE A 1 370 ? 13.896 28.580 -30.415 1.00 68.06 370 PHE A C 1
ATOM 2961 O O . PHE A 1 370 ? 13.053 29.008 -29.627 1.00 68.06 370 PHE A O 1
ATOM 2968 N N . ALA A 1 371 ? 14.493 29.386 -31.301 1.00 73.38 371 ALA A N 1
ATOM 2969 C CA . ALA A 1 371 ? 14.198 30.812 -31.385 1.00 73.38 371 ALA A CA 1
ATOM 2970 C C . ALA A 1 371 ? 12.714 31.039 -31.729 1.00 73.38 371 ALA A C 1
ATOM 2972 O O . ALA A 1 371 ? 12.209 30.533 -32.729 1.00 73.38 371 ALA A O 1
ATOM 2973 N N . GLY A 1 372 ? 12.008 31.788 -30.875 1.00 66.69 372 GLY A N 1
ATOM 2974 C CA . GLY A 1 372 ? 10.577 32.068 -31.036 1.00 66.69 372 GLY A CA 1
ATOM 2975 C C . GLY A 1 372 ? 9.640 30.893 -30.722 1.00 66.69 372 GLY A C 1
ATOM 2976 O O . GLY A 1 372 ? 8.442 31.008 -30.959 1.00 66.69 372 GLY A O 1
ATOM 2977 N N . GLN A 1 373 ? 10.151 29.775 -30.194 1.00 63.53 373 GLN A N 1
ATOM 2978 C CA . GLN A 1 373 ? 9.337 28.633 -29.773 1.00 63.53 373 GLN A CA 1
ATOM 2979 C C . GLN A 1 373 ? 9.115 28.635 -28.257 1.00 63.53 373 GLN A C 1
ATOM 2981 O O . GLN A 1 373 ? 9.942 29.131 -27.492 1.00 63.53 373 GLN A O 1
ATOM 2986 N N . SER A 1 374 ? 8.030 27.993 -27.818 1.00 59.31 374 SER A N 1
ATOM 2987 C CA . SER A 1 374 ? 7.786 27.631 -26.415 1.00 59.31 374 SER A CA 1
ATOM 2988 C C . SER A 1 374 ? 7.972 26.116 -26.235 1.00 59.31 374 SER A C 1
ATOM 2990 O O . SER A 1 374 ? 6.991 25.370 -26.180 1.00 59.31 374 SER A O 1
ATOM 2992 N N . PRO A 1 375 ? 9.222 25.612 -26.238 1.00 55.12 375 PRO A N 1
ATOM 2993 C CA . PRO A 1 375 ? 9.508 24.189 -26.078 1.00 55.12 375 PRO A CA 1
ATOM 2994 C C . PRO A 1 375 ? 8.960 23.667 -24.748 1.00 55.12 375 PRO A C 1
ATOM 2996 O O . PRO A 1 375 ? 9.241 24.222 -23.690 1.00 55.12 375 PRO A O 1
ATOM 2999 N N . CYS A 1 376 ? 8.222 22.562 -24.810 1.00 52.38 376 CYS A N 1
ATOM 3000 C CA . CYS A 1 376 ? 7.752 21.830 -23.641 1.00 52.38 376 CYS A CA 1
ATOM 3001 C C . CYS A 1 376 ? 8.351 20.427 -23.670 1.00 52.38 376 CYS A C 1
ATOM 3003 O O . CYS A 1 376 ? 8.446 19.812 -24.735 1.00 52.38 376 CYS A O 1
ATOM 3005 N N . TYR A 1 377 ? 8.747 19.912 -22.510 1.00 53.69 377 TYR A N 1
ATOM 3006 C CA . TYR A 1 377 ? 9.124 18.512 -22.390 1.00 53.69 377 TYR A CA 1
ATOM 3007 C C . TYR A 1 377 ? 7.869 17.641 -22.552 1.00 53.69 377 TYR A C 1
ATOM 3009 O O . TYR A 1 377 ? 6.838 17.881 -21.922 1.00 53.69 377 TYR A O 1
ATOM 3017 N N . PHE A 1 378 ? 7.953 16.594 -23.363 1.00 53.78 378 PHE A N 1
ATOM 3018 C CA . PHE A 1 378 ? 6.903 15.586 -23.482 1.00 53.78 378 PHE A CA 1
ATOM 3019 C C . PHE A 1 378 ? 7.536 14.202 -23.497 1.00 53.78 378 PHE A C 1
ATOM 3021 O O . PHE A 1 378 ? 8.674 14.030 -23.915 1.00 53.78 378 PHE A O 1
ATOM 3028 N N . ASN A 1 379 ? 6.815 13.197 -23.017 1.00 55.97 379 ASN A N 1
ATOM 3029 C CA . ASN A 1 379 ? 7.298 11.826 -23.049 1.00 55.97 379 ASN A CA 1
ATOM 3030 C C . ASN A 1 379 ? 6.988 11.206 -24.426 1.00 55.97 379 ASN A C 1
ATOM 3032 O O . ASN A 1 379 ? 5.840 11.190 -24.856 1.00 55.97 379 ASN A O 1
ATOM 3036 N N . THR A 1 380 ? 8.003 10.676 -25.116 1.00 55.31 380 THR A N 1
ATOM 3037 C CA . THR A 1 380 ? 7.854 10.025 -26.436 1.00 55.31 380 THR A CA 1
ATOM 3038 C C . THR A 1 380 ? 7.277 8.609 -26.370 1.00 55.31 380 THR A C 1
ATOM 3040 O O . THR A 1 380 ? 7.053 7.990 -27.407 1.00 55.31 380 THR A O 1
ATOM 3043 N N . GLY A 1 381 ? 7.038 8.074 -25.171 1.00 53.94 381 GLY A N 1
ATOM 3044 C CA . GLY A 1 381 ? 6.463 6.747 -24.956 1.00 53.94 381 GLY A CA 1
ATOM 3045 C C . GLY A 1 381 ? 4.972 6.659 -25.285 1.00 53.94 381 GLY A C 1
ATOM 3046 O O . GLY A 1 381 ? 4.499 5.572 -25.600 1.00 53.94 381 GLY A O 1
ATOM 3047 N N . VAL A 1 382 ? 4.242 7.782 -25.273 1.00 56.06 382 VAL A N 1
ATOM 3048 C CA . VAL A 1 382 ? 2.847 7.861 -25.736 1.00 56.06 382 VAL A CA 1
ATOM 3049 C C . VAL A 1 382 ? 2.648 9.165 -26.496 1.00 56.06 382 VAL A C 1
ATOM 3051 O O . VAL A 1 382 ? 2.756 10.247 -25.923 1.00 56.06 382 VAL A O 1
ATOM 3054 N N . MET A 1 383 ? 2.351 9.057 -27.790 1.00 69.94 383 MET A N 1
ATOM 3055 C CA . MET A 1 383 ? 2.112 10.194 -28.678 1.00 69.94 383 MET A CA 1
ATOM 3056 C C . MET A 1 383 ? 0.954 9.878 -29.624 1.00 69.94 383 MET A C 1
ATOM 3058 O O . MET A 1 383 ? 0.910 8.798 -30.213 1.00 69.94 383 MET A O 1
ATOM 3062 N N . VAL A 1 384 ? 0.056 10.843 -29.823 1.00 72.69 384 VAL A N 1
ATOM 3063 C CA . VAL A 1 384 ? -0.900 10.821 -30.936 1.00 72.69 384 VAL A CA 1
ATOM 3064 C C . VAL A 1 384 ? -0.261 11.569 -32.099 1.00 72.69 384 VAL A C 1
ATOM 3066 O O . VAL A 1 384 ? 0.100 12.736 -31.965 1.00 72.69 384 VAL A O 1
ATOM 3069 N N . MET A 1 385 ? -0.074 10.889 -33.230 1.00 83.00 385 MET A N 1
ATOM 3070 C CA . MET A 1 385 ? 0.666 11.427 -34.372 1.00 83.00 385 MET A CA 1
ATOM 3071 C C . MET A 1 385 ? -0.260 11.659 -35.565 1.00 83.00 385 MET A C 1
ATOM 3073 O O . MET A 1 385 ? -0.890 10.728 -36.062 1.00 83.00 385 MET A O 1
ATOM 3077 N N . ASP A 1 386 ? -0.288 12.892 -36.069 1.00 83.00 386 ASP A N 1
ATOM 3078 C CA . ASP A 1 386 ? -0.925 13.232 -37.343 1.00 83.00 386 ASP A CA 1
ATOM 3079 C C . ASP A 1 386 ? -0.055 12.707 -38.496 1.00 83.00 386 ASP A C 1
ATOM 3081 O O . ASP A 1 386 ? 0.940 13.323 -38.893 1.00 83.00 386 ASP A O 1
ATOM 3085 N N . LEU A 1 387 ? -0.400 11.521 -39.006 1.00 83.69 387 LEU A N 1
ATOM 3086 C CA . LEU A 1 387 ? 0.401 10.829 -40.015 1.00 83.69 387 LEU A CA 1
ATOM 3087 C C . LEU A 1 387 ? 0.360 11.506 -41.394 1.00 83.69 387 LEU A C 1
ATOM 3089 O O . LEU A 1 387 ? 1.284 11.321 -42.190 1.00 83.69 387 LEU A O 1
ATOM 3093 N N . GLU A 1 388 ? -0.673 12.296 -41.695 1.00 88.31 388 GLU A N 1
ATOM 3094 C CA . GLU A 1 388 ? -0.735 13.066 -42.939 1.00 88.31 388 GLU A CA 1
ATOM 3095 C C . GLU A 1 388 ? 0.259 14.219 -42.911 1.00 88.31 388 GLU A C 1
ATOM 3097 O O . GLU A 1 388 ? 1.083 14.338 -43.823 1.00 88.31 388 GLU A O 1
ATOM 3102 N N . LYS A 1 389 ? 0.267 15.011 -41.831 1.00 86.75 389 LYS A N 1
ATOM 3103 C CA . LYS A 1 389 ? 1.296 16.039 -41.625 1.00 86.75 389 LYS A CA 1
ATOM 3104 C C . LYS A 1 389 ? 2.682 15.417 -41.541 1.00 86.75 389 LYS A C 1
ATOM 3106 O O . LYS A 1 389 ? 3.618 15.952 -42.133 1.00 86.75 389 LYS A O 1
ATOM 3111 N N . TRP A 1 390 ? 2.808 14.263 -40.886 1.00 84.69 390 TRP A N 1
ATOM 3112 C CA . TRP A 1 390 ? 4.077 13.549 -40.784 1.00 84.69 390 TRP A CA 1
ATOM 3113 C C . TRP A 1 390 ? 4.692 13.228 -42.143 1.00 84.69 390 TRP A C 1
ATOM 3115 O O . TRP A 1 390 ? 5.879 13.491 -42.361 1.00 84.69 390 TRP A O 1
ATOM 3125 N N . ARG A 1 391 ? 3.881 12.721 -43.078 1.00 92.00 391 ARG A N 1
ATOM 3126 C CA . ARG A 1 391 ? 4.308 12.448 -44.455 1.00 92.00 391 ARG A CA 1
ATOM 3127 C C . ARG A 1 391 ? 4.529 13.733 -45.249 1.00 92.00 391 ARG A C 1
ATOM 3129 O O . ARG A 1 391 ? 5.583 13.882 -45.860 1.00 92.00 391 ARG A O 1
ATOM 3136 N N . ARG A 1 392 ? 3.580 14.674 -45.201 1.00 94.38 392 ARG A N 1
ATOM 3137 C CA . ARG A 1 392 ? 3.619 15.934 -45.964 1.00 94.38 392 ARG A CA 1
ATOM 3138 C C . ARG A 1 392 ? 4.852 16.780 -45.649 1.00 94.38 392 ARG A C 1
ATOM 3140 O O . ARG A 1 392 ? 5.457 17.330 -46.561 1.00 94.38 392 ARG A O 1
ATOM 3147 N N . PHE A 1 393 ? 5.224 16.880 -44.373 1.00 89.38 393 PHE A N 1
ATOM 3148 C CA . PHE A 1 393 ? 6.355 17.696 -43.918 1.00 89.38 393 PHE A CA 1
ATOM 3149 C C . PHE A 1 393 ? 7.647 16.895 -43.712 1.00 89.38 393 PHE A C 1
ATOM 3151 O O . PHE A 1 393 ? 8.668 17.462 -43.317 1.00 89.38 393 PHE A O 1
ATOM 3158 N N . GLY A 1 394 ? 7.619 15.585 -43.981 1.00 91.44 394 GLY A N 1
ATOM 3159 C CA . GLY A 1 394 ? 8.793 14.718 -43.932 1.00 91.44 394 GLY A CA 1
ATOM 3160 C C . GLY A 1 394 ? 9.478 14.682 -42.564 1.00 91.44 394 GLY A C 1
ATOM 3161 O O . GLY A 1 394 ? 10.710 14.729 -42.506 1.00 91.44 394 GLY A O 1
ATOM 3162 N N . TYR A 1 395 ? 8.716 14.611 -41.463 1.00 88.94 395 TYR A N 1
ATOM 3163 C CA . TYR A 1 395 ? 9.284 14.694 -40.107 1.00 88.94 395 TYR A CA 1
ATOM 3164 C C . TYR A 1 395 ? 10.308 13.592 -39.812 1.00 88.94 395 TYR A C 1
ATOM 3166 O O . TYR A 1 395 ? 11.308 13.882 -39.160 1.00 88.94 395 TYR A O 1
ATOM 3174 N N . THR A 1 396 ? 10.151 12.388 -40.378 1.00 88.44 396 THR A N 1
ATOM 3175 C CA . THR A 1 396 ? 11.159 11.314 -40.282 1.00 88.44 396 THR A CA 1
ATOM 3176 C C . THR A 1 396 ? 12.548 11.800 -40.701 1.00 88.44 396 THR A C 1
ATOM 3178 O O . THR A 1 396 ? 13.491 11.703 -39.923 1.00 88.44 396 THR A O 1
ATOM 3181 N N . LYS A 1 397 ? 12.668 12.430 -41.878 1.00 89.94 397 LYS A N 1
ATOM 3182 C CA . LYS A 1 397 ? 13.958 12.918 -42.398 1.00 89.94 397 LYS A CA 1
ATOM 3183 C C . LYS A 1 397 ? 14.557 14.020 -41.518 1.00 89.94 397 LYS A C 1
ATOM 3185 O O . LYS A 1 397 ? 15.775 14.146 -41.412 1.00 89.94 397 LYS A O 1
ATOM 3190 N N . ARG A 1 398 ? 13.710 14.839 -40.884 1.00 91.56 398 ARG A N 1
ATOM 3191 C CA . ARG A 1 398 ? 14.143 15.911 -39.970 1.00 91.56 398 ARG A CA 1
ATOM 3192 C C . ARG A 1 398 ? 14.677 15.344 -38.654 1.00 91.56 398 ARG A C 1
ATOM 3194 O O . ARG A 1 398 ? 15.716 15.804 -38.189 1.00 91.56 398 ARG A O 1
ATOM 3201 N N . ILE A 1 399 ? 14.012 14.330 -38.101 1.00 85.62 399 ILE A N 1
ATOM 3202 C CA . ILE A 1 399 ? 14.468 13.595 -36.912 1.00 85.62 399 ILE A CA 1
ATOM 3203 C C . ILE A 1 399 ? 15.794 12.883 -37.215 1.00 85.62 399 ILE A C 1
ATOM 3205 O O . ILE A 1 399 ? 16.767 13.061 -36.484 1.00 85.62 399 ILE A O 1
ATOM 3209 N N . GLU A 1 400 ? 15.875 12.156 -38.333 1.00 87.12 400 GLU A N 1
ATOM 3210 C CA . GLU A 1 400 ? 17.092 11.456 -38.770 1.00 87.12 400 GLU A CA 1
ATOM 3211 C C . GLU A 1 400 ? 18.276 12.413 -38.952 1.00 87.12 400 GLU A C 1
ATOM 3213 O O . GLU A 1 400 ? 19.392 12.097 -38.543 1.00 87.12 400 GLU A O 1
ATOM 3218 N N . ARG A 1 401 ? 18.048 13.618 -39.492 1.00 88.81 401 ARG A N 1
ATOM 3219 C CA . ARG A 1 401 ? 19.090 14.650 -39.605 1.00 88.81 401 ARG A CA 1
ATOM 3220 C C . ARG A 1 401 ? 19.676 15.023 -38.240 1.00 88.81 401 ARG A C 1
ATOM 3222 O O . ARG A 1 401 ? 20.897 15.104 -38.113 1.00 88.81 401 ARG A O 1
ATOM 3229 N N . TRP A 1 402 ? 18.841 15.211 -37.218 1.00 85.69 402 TRP A N 1
ATOM 3230 C CA . TRP A 1 402 ? 19.306 15.489 -35.853 1.00 85.69 402 TRP A CA 1
ATOM 3231 C C . TRP A 1 402 ? 20.019 14.297 -35.209 1.00 85.69 402 TRP A C 1
ATOM 3233 O O . TRP A 1 402 ? 20.962 14.486 -34.439 1.00 85.69 402 TRP A O 1
ATOM 3243 N N . MET A 1 403 ? 19.623 13.070 -35.549 1.00 82.25 403 MET A N 1
ATOM 3244 C CA . MET A 1 403 ? 20.339 11.857 -35.139 1.00 82.25 403 MET A CA 1
ATOM 3245 C C . MET A 1 403 ? 21.727 11.757 -35.794 1.00 82.25 403 MET A C 1
ATOM 3247 O O . MET A 1 403 ? 22.681 11.333 -35.144 1.00 82.25 403 MET A O 1
ATOM 3251 N N . GLN A 1 404 ? 21.883 12.204 -37.046 1.00 86.06 404 GLN A N 1
ATOM 3252 C CA . GLN A 1 404 ? 23.196 12.253 -37.702 1.00 86.06 404 GLN A CA 1
ATOM 3253 C C . GLN A 1 404 ? 24.109 13.330 -37.108 1.00 86.06 404 GLN A C 1
ATOM 3255 O O . GLN A 1 404 ? 25.276 13.055 -36.843 1.00 86.06 404 GLN A O 1
ATOM 3260 N N . ILE A 1 405 ? 23.581 14.528 -36.824 1.00 84.94 405 ILE A N 1
ATOM 3261 C CA . ILE A 1 405 ? 24.348 15.604 -36.165 1.00 84.94 405 ILE A CA 1
ATOM 3262 C C . ILE A 1 405 ? 24.854 15.138 -34.791 1.00 84.94 405 ILE A C 1
ATOM 3264 O O . ILE A 1 405 ? 26.019 15.355 -34.444 1.00 84.94 405 ILE A O 1
ATOM 3268 N N . GLN A 1 406 ? 24.014 14.423 -34.040 1.00 81.94 406 GLN A N 1
ATOM 3269 C CA . GLN A 1 406 ? 24.395 13.803 -32.773 1.00 81.94 406 GLN A CA 1
ATOM 3270 C C . GLN A 1 406 ? 25.567 12.828 -32.910 1.00 81.94 406 GLN A C 1
ATOM 3272 O O . GLN A 1 406 ? 26.470 12.860 -32.075 1.00 81.94 406 GLN A O 1
ATOM 3277 N N . LYS A 1 407 ? 25.588 11.998 -33.962 1.00 79.62 407 LYS A N 1
ATOM 3278 C CA . LYS A 1 407 ? 26.667 11.028 -34.213 1.00 79.62 407 LYS A CA 1
ATOM 3279 C C . LYS A 1 407 ? 28.034 11.701 -34.372 1.00 79.62 407 LYS A C 1
ATOM 3281 O O . LYS A 1 407 ? 29.041 11.111 -33.995 1.00 79.62 407 LYS A O 1
ATOM 3286 N N . SER A 1 408 ? 28.063 12.923 -34.904 1.00 78.50 408 SER A N 1
ATOM 3287 C CA . SER A 1 408 ? 29.291 13.706 -35.093 1.00 78.50 408 SER A CA 1
ATOM 3288 C C . SER A 1 408 ? 29.657 14.627 -33.923 1.00 78.50 408 SER A C 1
ATOM 3290 O O . SER A 1 408 ? 30.840 14.865 -33.711 1.00 78.50 408 SER A O 1
ATOM 3292 N N . GLY A 1 409 ? 28.676 15.173 -33.191 1.00 74.38 409 GLY A N 1
ATOM 3293 C CA . GLY A 1 409 ? 28.899 16.306 -32.275 1.00 74.38 409 GLY A CA 1
ATOM 3294 C C . GLY A 1 409 ? 28.410 16.134 -30.835 1.00 74.38 409 GLY A C 1
ATOM 3295 O O . GLY A 1 409 ? 28.618 17.042 -30.035 1.00 74.38 409 GLY A O 1
ATOM 3296 N N . ARG A 1 410 ? 27.761 15.006 -30.499 1.00 77.62 410 ARG A N 1
ATOM 3297 C CA . ARG A 1 410 ? 27.222 14.687 -29.159 1.00 77.62 410 ARG A CA 1
ATOM 3298 C C . ARG A 1 410 ? 26.528 15.892 -28.487 1.00 77.62 410 ARG A C 1
ATOM 3300 O O . ARG A 1 410 ? 26.945 16.391 -27.445 1.00 77.62 410 ARG A O 1
ATOM 3307 N N . ILE A 1 411 ? 25.480 16.375 -29.148 1.00 72.62 411 ILE A N 1
ATOM 3308 C CA . ILE A 1 411 ? 24.696 17.577 -28.831 1.00 72.62 411 ILE A CA 1
ATOM 3309 C C . ILE A 1 411 ? 23.528 17.329 -27.846 1.00 72.62 411 ILE A C 1
ATOM 3311 O O . ILE A 1 411 ? 22.853 18.261 -27.414 1.00 72.62 411 ILE A O 1
ATOM 3315 N N . TYR A 1 412 ? 23.263 16.076 -27.480 1.00 69.06 412 TYR A N 1
ATOM 3316 C CA . TYR A 1 412 ? 22.311 15.688 -26.434 1.00 69.06 412 TYR A CA 1
ATOM 3317 C C . TYR A 1 412 ? 22.699 14.339 -25.795 1.00 69.06 412 TYR A C 1
ATOM 3319 O O . TYR A 1 412 ? 23.499 13.583 -26.349 1.00 69.06 412 TYR A O 1
ATOM 3327 N N . GLU A 1 413 ? 22.149 14.036 -24.621 1.00 56.28 413 GLU A N 1
ATOM 3328 C CA . GLU A 1 413 ? 22.310 12.775 -23.888 1.00 56.28 413 GLU A CA 1
ATOM 3329 C C . GLU A 1 413 ? 21.411 11.655 -24.452 1.00 56.28 413 GLU A C 1
ATOM 3331 O O . GLU A 1 413 ? 20.478 11.906 -25.216 1.00 56.28 413 GLU A O 1
ATOM 3336 N N . LEU A 1 414 ? 21.709 10.395 -24.107 1.00 48.66 414 LEU A N 1
ATOM 3337 C CA . LEU A 1 414 ? 21.051 9.197 -24.657 1.00 48.66 414 LEU A CA 1
ATOM 3338 C C . LEU A 1 414 ? 19.516 9.212 -24.509 1.00 48.66 414 LEU A C 1
ATOM 3340 O O . LEU A 1 414 ? 18.977 9.575 -23.467 1.00 48.66 414 LEU A O 1
ATOM 3344 N N . GLY A 1 415 ? 18.817 8.717 -25.535 1.00 60.09 415 GLY A N 1
ATOM 3345 C CA . GLY A 1 415 ? 17.366 8.509 -25.519 1.00 60.09 415 GLY A CA 1
ATOM 3346 C C . GLY A 1 415 ? 16.678 8.934 -26.817 1.00 60.09 415 GLY A C 1
ATOM 3347 O O . GLY A 1 415 ? 17.276 9.565 -27.684 1.00 60.09 415 GLY A O 1
ATOM 3348 N N . SER A 1 416 ? 15.400 8.580 -26.959 1.00 57.88 416 SER A N 1
ATOM 3349 C CA . SER A 1 416 ? 14.587 8.912 -28.139 1.00 57.88 416 SER A CA 1
ATOM 3350 C C . SER A 1 416 ? 13.958 10.306 -28.081 1.00 57.88 416 SER A C 1
ATOM 3352 O O . SER A 1 416 ? 13.474 10.792 -29.095 1.00 57.88 416 SER A O 1
ATOM 3354 N N . LEU A 1 417 ? 13.955 10.964 -26.920 1.00 60.59 417 LEU A N 1
ATOM 3355 C CA . LEU A 1 417 ? 13.292 12.252 -26.718 1.00 60.59 417 LEU A CA 1
ATOM 3356 C C . LEU A 1 417 ? 13.988 13.449 -27.399 1.00 60.59 417 LEU A C 1
ATOM 3358 O O . LEU A 1 417 ? 13.294 14.214 -28.072 1.00 60.59 417 LEU A O 1
ATOM 3362 N N . PRO A 1 418 ? 15.315 13.654 -27.277 1.00 72.00 418 PRO A N 1
ATOM 3363 C CA . PRO A 1 418 ? 15.939 14.875 -27.791 1.00 72.00 418 PRO A CA 1
ATOM 3364 C C . PRO A 1 418 ? 15.719 15.126 -29.296 1.00 72.00 418 PRO A C 1
ATOM 3366 O O . PRO A 1 418 ? 15.371 16.252 -29.647 1.00 72.00 418 PRO A O 1
ATOM 3369 N N . PRO A 1 419 ? 15.800 14.119 -30.194 1.00 78.31 419 PRO A N 1
ATOM 3370 C CA . PRO A 1 419 ? 15.469 14.309 -31.609 1.00 78.31 419 PRO A CA 1
ATOM 3371 C C . PRO A 1 419 ? 14.036 14.795 -31.858 1.00 78.31 419 PRO A C 1
ATOM 3373 O O . PRO A 1 419 ? 13.804 15.581 -32.772 1.00 78.31 419 PRO A O 1
ATOM 3376 N N . PHE A 1 420 ? 13.070 14.346 -31.051 1.00 79.19 420 PHE A N 1
ATOM 3377 C CA . PHE A 1 420 ? 11.674 14.769 -31.162 1.00 79.19 420 PHE A CA 1
ATOM 3378 C C . PHE A 1 420 ? 11.485 16.188 -30.629 1.00 79.19 420 PHE A C 1
ATOM 3380 O O . PHE A 1 420 ? 10.795 16.987 -31.259 1.00 79.19 420 PHE A O 1
ATOM 3387 N N . LEU A 1 421 ? 12.147 16.540 -29.526 1.00 72.31 421 LEU A N 1
ATOM 3388 C CA . LEU A 1 421 ? 12.123 17.903 -28.996 1.00 72.31 421 LEU A CA 1
ATOM 3389 C C . LEU A 1 421 ? 12.692 18.909 -30.012 1.00 72.31 421 LEU A C 1
ATOM 3391 O O . LEU A 1 421 ? 12.098 19.959 -30.230 1.00 72.31 421 LEU A O 1
ATOM 3395 N N . LEU A 1 422 ? 13.781 18.553 -30.701 1.00 80.81 422 LEU A N 1
ATOM 3396 C CA . LEU A 1 422 ? 14.415 19.378 -31.741 1.00 80.81 422 LEU A CA 1
ATOM 3397 C C . LEU A 1 422 ? 13.557 19.575 -33.003 1.00 80.81 422 LEU A C 1
ATOM 3399 O O . LEU A 1 422 ? 13.840 20.459 -33.812 1.00 80.81 422 LEU A O 1
ATOM 3403 N N . VAL A 1 423 ? 12.532 18.745 -33.206 1.00 84.19 423 VAL A N 1
ATOM 3404 C CA . VAL A 1 423 ? 11.636 18.824 -34.371 1.00 84.19 423 VAL A CA 1
ATOM 3405 C C . VAL A 1 423 ? 10.277 19.424 -34.016 1.00 84.19 423 VAL A C 1
ATOM 3407 O O . VAL A 1 423 ? 9.711 20.137 -34.843 1.00 84.19 423 VAL A O 1
ATOM 3410 N N . PHE A 1 424 ? 9.767 19.161 -32.811 1.00 79.50 424 PHE A N 1
ATOM 3411 C CA . PHE A 1 424 ? 8.387 19.465 -32.423 1.00 79.50 424 PHE A CA 1
ATOM 3412 C C . PHE A 1 424 ? 8.245 20.487 -31.295 1.00 79.50 424 PHE A C 1
ATOM 3414 O O . PHE A 1 424 ? 7.120 20.787 -30.905 1.00 79.50 424 PHE A O 1
ATOM 3421 N N . ALA A 1 425 ? 9.332 21.037 -30.754 1.00 68.94 425 ALA A N 1
ATOM 3422 C CA . ALA A 1 425 ? 9.247 22.073 -29.729 1.00 68.94 425 ALA A CA 1
ATOM 3423 C C . ALA A 1 425 ? 8.270 23.204 -30.111 1.00 68.94 425 ALA A C 1
ATOM 3425 O O . ALA A 1 425 ? 8.288 23.728 -31.225 1.00 68.94 425 ALA A O 1
ATOM 3426 N N . GLY A 1 426 ? 7.357 23.531 -29.191 1.00 65.19 426 GLY A N 1
ATOM 3427 C CA . GLY A 1 426 ? 6.297 24.522 -29.409 1.00 65.19 426 GLY A CA 1
ATOM 3428 C C . GLY A 1 426 ? 5.180 24.102 -30.378 1.00 65.19 426 GLY A C 1
ATOM 3429 O O . GLY A 1 426 ? 4.266 24.882 -30.605 1.00 65.19 426 GLY A O 1
ATOM 3430 N N . HIS A 1 427 ? 5.226 22.887 -30.934 1.00 74.06 427 HIS A N 1
ATOM 3431 C CA . HIS A 1 427 ? 4.284 22.373 -31.938 1.00 74.06 427 HIS A CA 1
ATOM 3432 C C . HIS A 1 427 ? 3.680 21.018 -31.520 1.00 74.06 427 HIS A C 1
ATOM 3434 O O . HIS A 1 427 ? 3.438 20.147 -32.356 1.00 74.06 427 HIS A O 1
ATOM 3440 N N . VAL A 1 428 ? 3.450 20.831 -30.217 1.00 69.56 428 VAL A N 1
ATOM 3441 C CA . VAL A 1 428 ? 2.819 19.636 -29.634 1.00 69.56 428 VAL A CA 1
ATOM 3442 C C . VAL A 1 428 ? 1.548 20.053 -28.904 1.00 69.56 428 VAL A C 1
ATOM 3444 O O . VAL A 1 428 ? 1.573 20.984 -28.104 1.00 69.56 428 VAL A O 1
ATOM 3447 N N . ALA A 1 429 ? 0.444 19.354 -29.168 1.00 71.75 429 ALA A N 1
ATOM 3448 C CA . ALA A 1 429 ? -0.781 19.487 -28.386 1.00 71.75 429 ALA A CA 1
ATOM 3449 C C . ALA A 1 429 ? -0.719 18.569 -27.157 1.00 71.75 429 ALA A C 1
ATOM 3451 O O . ALA A 1 429 ? -0.303 17.412 -27.265 1.00 71.75 429 ALA A O 1
ATOM 3452 N N . ALA A 1 430 ? -1.142 19.072 -25.998 1.00 57.16 430 ALA A N 1
ATOM 3453 C CA . ALA A 1 430 ? -1.239 18.261 -24.791 1.00 57.16 430 ALA A CA 1
ATOM 3454 C C . ALA A 1 430 ? -2.361 17.217 -24.924 1.00 57.16 430 ALA A C 1
ATOM 3456 O O . ALA A 1 430 ? -3.431 17.500 -25.462 1.00 57.16 430 ALA A O 1
ATOM 3457 N N . ILE A 1 431 ? -2.115 16.018 -24.399 1.00 53.41 431 ILE A N 1
ATOM 3458 C CA . ILE A 1 431 ? -3.135 14.986 -24.187 1.00 53.41 431 ILE A CA 1
ATOM 3459 C C . ILE A 1 431 ? -3.314 14.778 -22.685 1.00 53.41 431 ILE A C 1
ATOM 3461 O O . ILE A 1 431 ? -2.401 15.050 -21.905 1.00 53.41 431 ILE A O 1
ATOM 3465 N N . GLU A 1 432 ? -4.486 14.304 -22.268 1.00 45.59 432 GLU A N 1
ATOM 3466 C CA . GLU A 1 432 ? -4.772 14.132 -20.843 1.00 45.59 432 GLU A CA 1
ATOM 3467 C C . GLU A 1 432 ? -3.766 13.193 -20.158 1.00 45.59 432 GLU A C 1
ATOM 3469 O O . GLU A 1 432 ? -3.427 12.133 -20.685 1.00 45.59 432 GLU A O 1
ATOM 3474 N N . HIS A 1 433 ? -3.341 13.544 -18.941 1.00 46.38 433 HIS A N 1
ATOM 3475 C CA . HIS A 1 433 ? -2.335 12.790 -18.181 1.00 46.38 433 HIS A CA 1
ATOM 3476 C C . HIS A 1 433 ? -2.693 11.314 -17.955 1.00 46.38 433 HIS A C 1
ATOM 3478 O O . HIS A 1 433 ? -1.789 10.491 -17.826 1.00 46.38 433 HIS A O 1
ATOM 3484 N N . ARG A 1 434 ? -3.988 10.950 -17.984 1.00 48.44 434 ARG A N 1
ATOM 3485 C CA . ARG A 1 434 ? -4.426 9.543 -17.912 1.00 48.44 434 ARG A CA 1
ATOM 3486 C C . ARG A 1 434 ? -3.817 8.666 -19.010 1.00 48.44 434 ARG A C 1
ATOM 3488 O O . ARG A 1 434 ? -3.670 7.468 -18.812 1.00 48.44 434 ARG A O 1
ATOM 3495 N N . TRP A 1 435 ? -3.464 9.258 -20.152 1.00 51.12 435 TRP A N 1
ATOM 3496 C CA . TRP A 1 435 ? -2.883 8.549 -21.288 1.00 51.12 435 TRP A CA 1
ATOM 3497 C C . TRP A 1 435 ? -1.370 8.356 -21.159 1.00 51.12 435 TRP A C 1
ATOM 3499 O O . TRP A 1 435 ? -0.823 7.480 -21.820 1.00 51.12 435 TRP A O 1
ATOM 3509 N N . ASN A 1 436 ? -0.679 9.156 -20.335 1.00 45.31 436 ASN A N 1
ATOM 3510 C CA . ASN A 1 436 ? 0.772 9.072 -20.167 1.00 45.31 436 ASN A CA 1
ATOM 3511 C C . ASN A 1 436 ? 1.213 9.530 -18.766 1.00 45.31 436 ASN A C 1
ATOM 3513 O O . ASN A 1 436 ? 1.495 10.709 -18.532 1.00 45.31 436 ASN A O 1
ATOM 3517 N N . GLN A 1 437 ? 1.275 8.574 -17.837 1.00 48.09 437 GLN A N 1
ATOM 3518 C CA . GLN A 1 437 ? 1.643 8.820 -16.447 1.00 48.09 437 GLN A CA 1
ATOM 3519 C C . GLN A 1 437 ? 3.164 8.781 -16.244 1.00 48.09 437 GLN A C 1
ATOM 3521 O O . GLN A 1 437 ? 3.798 7.732 -16.368 1.00 48.09 437 GLN A O 1
ATOM 3526 N N . HIS A 1 438 ? 3.755 9.917 -15.876 1.00 42.66 438 HIS A N 1
ATOM 3527 C CA . HIS A 1 438 ? 5.187 10.023 -15.593 1.00 42.66 438 HIS A CA 1
ATOM 3528 C C . HIS A 1 438 ? 5.505 9.768 -14.106 1.00 42.66 438 HIS A C 1
ATOM 3530 O O . HIS A 1 438 ? 4.647 9.903 -13.239 1.00 42.66 438 HIS A O 1
ATOM 3536 N N . GLY A 1 439 ? 6.759 9.427 -13.788 1.00 44.62 439 GLY A N 1
ATOM 3537 C CA . GLY A 1 439 ? 7.240 9.380 -12.398 1.00 44.62 439 GLY A CA 1
ATOM 3538 C C . GLY A 1 439 ? 6.908 8.109 -11.609 1.00 44.62 439 GLY A C 1
ATOM 3539 O O . GLY A 1 439 ? 7.186 8.052 -10.416 1.00 44.62 439 GLY A O 1
ATOM 3540 N N . LEU A 1 440 ? 6.391 7.063 -12.257 1.00 42.91 440 LEU A N 1
ATOM 3541 C CA . LEU A 1 440 ? 6.134 5.747 -11.649 1.00 42.91 440 LEU A CA 1
ATOM 3542 C C . LEU A 1 440 ? 7.419 4.918 -11.423 1.00 42.91 440 LEU A C 1
ATOM 3544 O O . LEU A 1 440 ? 7.413 3.702 -11.572 1.00 42.91 440 LEU A O 1
ATOM 3548 N N . GLY A 1 441 ? 8.558 5.562 -11.141 1.00 32.41 441 GLY A N 1
ATOM 3549 C CA . GLY A 1 441 ? 9.791 4.817 -10.899 1.00 32.41 441 GLY A CA 1
ATOM 3550 C C . GLY A 1 441 ? 11.100 5.600 -10.899 1.00 32.41 441 GLY A C 1
ATOM 3551 O O . GLY A 1 441 ? 12.039 5.170 -11.564 1.00 32.41 441 GLY A O 1
ATOM 3552 N N . GLY A 1 442 ? 11.195 6.717 -10.174 1.00 33.31 442 GLY A N 1
ATOM 3553 C CA . GLY A 1 442 ? 12.472 7.422 -10.004 1.00 33.31 442 GLY A CA 1
ATOM 3554 C C . GLY A 1 442 ? 12.437 8.533 -8.955 1.00 33.31 442 GLY A C 1
ATOM 3555 O O . GLY A 1 442 ? 11.402 9.172 -8.773 1.00 33.31 442 GLY A O 1
ATOM 3556 N N . ASP A 1 443 ? 13.580 8.743 -8.295 1.00 33.59 443 ASP A N 1
ATOM 3557 C CA . ASP A 1 443 ? 13.870 9.891 -7.428 1.00 33.59 443 ASP A CA 1
ATOM 3558 C C . ASP A 1 443 ? 14.175 11.101 -8.318 1.00 33.59 443 ASP A C 1
ATOM 3560 O O . ASP A 1 443 ? 15.208 11.143 -8.986 1.00 33.59 443 ASP A O 1
ATOM 3564 N N . ASN A 1 444 ? 13.247 12.053 -8.400 1.00 48.31 444 ASN A N 1
ATOM 3565 C CA . ASN A 1 444 ? 13.159 12.918 -9.573 1.00 48.31 444 ASN A CA 1
ATOM 3566 C C . ASN A 1 444 ? 13.548 14.400 -9.340 1.00 48.31 444 ASN A C 1
ATOM 3568 O O . ASN A 1 444 ? 13.733 15.098 -10.326 1.00 48.31 444 ASN A O 1
ATOM 3572 N N . LEU A 1 445 ? 13.760 14.870 -8.101 1.00 47.72 445 LEU A N 1
ATOM 3573 C CA . LEU A 1 445 ? 14.590 16.028 -7.665 1.00 47.72 445 LEU A CA 1
ATOM 3574 C C . LEU A 1 445 ? 14.236 16.350 -6.204 1.00 47.72 445 LEU A C 1
ATOM 3576 O O . LEU A 1 445 ? 13.078 16.632 -5.885 1.00 47.72 445 LEU A O 1
ATOM 3580 N N . ARG A 1 446 ? 15.240 16.360 -5.319 1.00 49.66 446 ARG A N 1
ATOM 3581 C CA . ARG A 1 446 ? 15.061 16.593 -3.877 1.00 49.66 446 ARG A CA 1
ATOM 3582 C C . ARG A 1 446 ? 14.309 17.897 -3.592 1.00 49.66 446 ARG A C 1
ATOM 3584 O O . ARG A 1 446 ? 14.786 18.965 -3.970 1.00 49.66 446 ARG A O 1
ATOM 3591 N N . GLY A 1 447 ? 13.164 17.809 -2.909 1.00 50.22 447 GLY A N 1
ATOM 3592 C CA . GLY A 1 447 ? 12.351 18.975 -2.528 1.00 50.22 447 GLY A CA 1
ATOM 3593 C C . GLY A 1 447 ? 11.318 19.426 -3.569 1.00 50.22 447 GLY A C 1
ATOM 3594 O O . GLY A 1 447 ? 10.759 20.514 -3.441 1.00 50.22 447 GLY A O 1
ATOM 3595 N N . SER A 1 448 ? 11.052 18.621 -4.599 1.00 56.28 448 SER A N 1
ATOM 3596 C CA . SER A 1 448 ? 9.943 18.847 -5.529 1.00 56.28 448 SER A CA 1
ATOM 3597 C C . SER A 1 448 ? 8.775 17.916 -5.204 1.00 56.28 448 SER A C 1
ATOM 3599 O O . SER A 1 448 ? 8.974 16.730 -4.955 1.00 56.28 448 SER A O 1
ATOM 3601 N N . CYS A 1 449 ? 7.552 18.443 -5.228 1.00 62.19 449 CYS A N 1
ATOM 3602 C CA . CYS A 1 449 ? 6.342 17.742 -4.795 1.00 62.19 449 CYS A CA 1
ATOM 3603 C C . CYS A 1 449 ? 5.487 17.281 -5.978 1.00 62.19 449 CYS A C 1
ATOM 3605 O O . CYS A 1 449 ? 5.422 17.967 -7.000 1.00 62.19 449 CYS A O 1
ATOM 3607 N N . ARG A 1 450 ? 4.818 16.130 -5.826 1.00 63.03 450 ARG A N 1
ATOM 3608 C CA . ARG A 1 450 ? 3.897 15.552 -6.818 1.00 63.03 450 ARG A CA 1
ATOM 3609 C C . ARG A 1 450 ? 2.485 16.112 -6.700 1.00 63.03 450 ARG A C 1
ATOM 3611 O O . ARG A 1 450 ? 1.976 16.233 -5.595 1.00 63.03 450 ARG A O 1
ATOM 3618 N N . ASP A 1 451 ? 1.868 16.415 -7.843 1.00 62.50 451 ASP A N 1
ATOM 3619 C CA . ASP A 1 451 ? 0.439 16.734 -7.948 1.00 62.50 451 ASP A CA 1
ATOM 3620 C C . ASP A 1 451 ? -0.417 15.455 -7.946 1.00 62.50 451 ASP A C 1
ATOM 3622 O O . ASP A 1 451 ? 0.046 14.375 -8.325 1.00 62.50 451 ASP A O 1
ATOM 3626 N N . LEU A 1 452 ? -1.692 15.581 -7.572 1.00 64.19 452 LEU A N 1
ATOM 3627 C CA . LEU A 1 452 ? -2.661 14.490 -7.698 1.00 64.19 452 LEU A CA 1
ATOM 3628 C C . LEU A 1 452 ? -2.956 14.173 -9.165 1.00 64.19 452 LEU A C 1
ATOM 3630 O O . LEU A 1 452 ? -2.907 15.047 -10.035 1.00 64.19 452 LEU A O 1
ATOM 3634 N N . HIS A 1 453 ? -3.316 12.922 -9.442 1.00 62.31 453 HIS A N 1
ATOM 3635 C CA . HIS A 1 453 ? -3.891 12.591 -10.739 1.00 62.31 453 HIS A CA 1
ATOM 3636 C C . HIS A 1 453 ? -5.294 13.171 -10.860 1.00 62.31 453 HIS A C 1
ATOM 3638 O O . HIS A 1 453 ? -6.036 13.238 -9.883 1.00 62.31 453 HIS A O 1
ATOM 3644 N N . ALA A 1 454 ? -5.659 13.572 -12.077 1.00 56.78 454 ALA A N 1
ATOM 3645 C CA . ALA A 1 454 ? -7.015 14.009 -12.364 1.00 56.78 454 ALA A CA 1
ATOM 3646 C C . ALA A 1 454 ? -8.017 12.872 -12.106 1.00 56.78 454 ALA A C 1
ATOM 3648 O O . ALA A 1 454 ? -7.739 11.708 -12.407 1.00 56.78 454 ALA A O 1
ATOM 3649 N N . GLY A 1 455 ? -9.193 13.234 -11.597 1.00 65.94 455 GLY A N 1
ATOM 3650 C CA . GLY A 1 455 ? -10.266 12.302 -11.266 1.00 65.94 455 GLY A CA 1
ATOM 3651 C C . GLY A 1 455 ? -10.568 12.248 -9.767 1.00 65.94 455 GLY A C 1
ATOM 3652 O O . GLY A 1 455 ? -9.951 12.962 -8.974 1.00 65.94 455 GLY A O 1
ATOM 3653 N N . PRO A 1 456 ? -11.552 11.427 -9.370 1.00 76.19 456 PRO A N 1
ATOM 3654 C CA . PRO A 1 456 ? -11.916 11.279 -7.971 1.00 76.19 456 PRO A CA 1
ATOM 3655 C C . PRO A 1 456 ? -10.779 10.629 -7.175 1.00 76.19 456 PRO A C 1
ATOM 3657 O O . PRO A 1 456 ? -10.061 9.761 -7.673 1.00 76.19 456 PRO A O 1
ATOM 3660 N N . VAL A 1 457 ? -10.655 11.014 -5.906 1.00 82.25 457 VAL A N 1
ATOM 3661 C CA . VAL A 1 457 ? -9.665 10.472 -4.969 1.00 82.25 457 VAL A CA 1
ATOM 3662 C C . VAL A 1 457 ? -10.397 9.863 -3.781 1.00 82.25 457 VAL A C 1
ATOM 3664 O O . VAL A 1 457 ? -11.300 10.482 -3.231 1.00 82.25 457 VAL A O 1
ATOM 3667 N N . SER A 1 458 ? -10.023 8.640 -3.409 1.00 87.44 458 SER A N 1
ATOM 3668 C CA . SER A 1 458 ? -10.509 7.954 -2.201 1.00 87.44 458 SER A CA 1
ATOM 3669 C C . SER A 1 458 ? -9.386 7.639 -1.223 1.00 87.44 458 SER A C 1
ATOM 3671 O O . SER A 1 458 ? -9.648 7.465 -0.037 1.00 87.44 458 SER A O 1
ATOM 3673 N N . LEU A 1 459 ? -8.139 7.565 -1.697 1.00 88.38 459 LEU A N 1
ATOM 3674 C CA . LEU A 1 459 ? -6.982 7.245 -0.870 1.00 88.38 459 LEU A CA 1
ATOM 3675 C C . LEU A 1 459 ? -5.722 7.945 -1.392 1.00 88.38 459 LEU A C 1
ATOM 3677 O O . LEU A 1 459 ? -5.370 7.823 -2.569 1.00 88.38 459 LEU A O 1
ATOM 3681 N N . LEU A 1 460 ? -5.036 8.647 -0.489 1.00 84.50 460 LEU A N 1
ATOM 3682 C CA . LEU A 1 460 ? -3.759 9.336 -0.691 1.00 84.50 460 LEU A CA 1
ATOM 3683 C C . LEU A 1 460 ? -2.629 8.513 -0.061 1.00 84.50 460 LEU A C 1
ATOM 3685 O O . LEU A 1 460 ? -2.749 8.143 1.103 1.00 84.50 460 LEU A O 1
ATOM 3689 N N . HIS A 1 461 ? -1.542 8.234 -0.787 1.00 82.62 461 HIS A N 1
ATOM 3690 C CA . HIS A 1 461 ? -0.493 7.317 -0.320 1.00 82.62 461 HIS A CA 1
ATOM 3691 C C . HIS A 1 461 ? 0.928 7.877 -0.525 1.00 82.62 461 HIS A C 1
ATOM 3693 O O . HIS A 1 461 ? 1.431 8.034 -1.644 1.00 82.62 461 HIS A O 1
ATOM 3699 N N . TRP A 1 462 ? 1.627 8.128 0.586 1.00 82.62 462 TRP A N 1
ATOM 3700 C CA . TRP A 1 462 ? 3.003 8.634 0.650 1.00 82.62 462 TRP A CA 1
ATOM 3701 C C . TRP A 1 462 ? 4.055 7.516 0.566 1.00 82.62 462 TRP A C 1
ATOM 3703 O O . TRP A 1 462 ? 5.031 7.496 1.313 1.00 82.62 462 TRP A O 1
ATOM 3713 N N . SER A 1 463 ? 3.911 6.637 -0.430 1.00 67.19 463 SER A N 1
ATOM 3714 C CA . SER A 1 463 ? 4.698 5.403 -0.633 1.00 67.19 463 SER A CA 1
ATOM 3715 C C . SER A 1 463 ? 6.217 5.578 -0.876 1.00 67.19 463 SER A C 1
ATOM 3717 O O . SER A 1 463 ? 6.902 4.610 -1.213 1.00 67.19 463 SER A O 1
ATOM 3719 N N . GLY A 1 464 ? 6.737 6.810 -0.809 1.00 69.00 464 GLY A N 1
ATOM 3720 C CA . GLY A 1 464 ? 8.152 7.172 -0.983 1.00 69.00 464 GLY A CA 1
ATOM 3721 C C . GLY A 1 464 ? 8.801 7.613 0.333 1.00 69.00 464 GLY A C 1
ATOM 3722 O O . GLY A 1 464 ? 8.172 7.561 1.382 1.00 69.00 464 GLY A O 1
ATOM 3723 N N . SER A 1 465 ? 10.058 8.053 0.308 1.00 69.69 465 SER A N 1
ATOM 3724 C CA . SER A 1 465 ? 10.819 8.399 1.525 1.00 69.69 465 SER A CA 1
ATOM 3725 C C . SER A 1 465 ? 10.320 9.659 2.247 1.00 69.69 465 SER A C 1
ATOM 3727 O O . SER A 1 465 ? 10.496 9.799 3.456 1.00 69.69 465 SER A O 1
ATOM 3729 N N . GLY A 1 466 ? 9.687 10.581 1.527 1.00 77.00 466 GLY A N 1
ATOM 3730 C CA . GLY A 1 466 ? 9.146 11.819 2.065 1.00 77.00 466 GLY A CA 1
ATOM 3731 C C . GLY A 1 466 ? 7.833 11.611 2.807 1.00 77.00 466 GLY A C 1
ATOM 3732 O O . GLY A 1 466 ? 6.761 11.725 2.219 1.00 77.00 466 GLY A O 1
ATOM 3733 N N . LYS A 1 467 ? 7.910 11.322 4.106 1.00 84.31 467 LYS A N 1
ATOM 3734 C CA . LYS A 1 467 ? 6.719 11.140 4.943 1.00 84.31 467 LYS A CA 1
ATOM 3735 C C . LYS A 1 467 ? 6.115 12.488 5.352 1.00 84.31 467 LYS A C 1
ATOM 3737 O O . LYS A 1 467 ? 6.874 13.387 5.727 1.00 84.31 467 LYS A O 1
ATOM 3742 N N . PRO A 1 468 ? 4.778 12.642 5.323 1.00 84.50 468 PRO A N 1
ATOM 3743 C CA . PRO A 1 468 ? 4.135 13.936 5.529 1.00 84.50 468 PRO A CA 1
ATOM 3744 C C . PRO A 1 468 ? 4.402 14.487 6.932 1.00 84.50 468 PRO A C 1
ATOM 3746 O O . PRO A 1 468 ? 4.743 15.656 7.060 1.00 84.50 468 PRO A O 1
ATOM 3749 N N . TRP A 1 469 ? 4.377 13.649 7.975 1.00 90.19 469 TRP A N 1
ATOM 3750 C CA . TRP A 1 469 ? 4.700 14.078 9.341 1.00 90.19 469 TRP A CA 1
ATOM 3751 C C . TRP A 1 469 ? 6.137 14.601 9.487 1.00 90.19 469 TRP A C 1
ATOM 3753 O O . TRP A 1 469 ? 6.354 15.633 10.114 1.00 90.19 469 TRP A O 1
ATOM 3763 N N . LEU A 1 470 ? 7.116 13.953 8.844 1.00 87.06 470 LEU A N 1
ATOM 3764 C CA . LEU A 1 470 ? 8.517 14.395 8.864 1.00 87.06 470 LEU A CA 1
ATOM 3765 C C . LEU A 1 470 ? 8.706 15.715 8.108 1.00 87.06 470 LEU A C 1
ATOM 3767 O O . LEU A 1 470 ? 9.435 16.601 8.559 1.00 87.06 470 LEU A O 1
ATOM 3771 N N . ARG A 1 471 ? 8.053 15.859 6.950 1.00 83.94 471 ARG A N 1
ATOM 3772 C CA . ARG A 1 471 ? 8.109 17.080 6.137 1.00 83.94 471 ARG A CA 1
ATOM 3773 C C . ARG A 1 471 ? 7.417 18.255 6.838 1.00 83.94 471 ARG A C 1
ATOM 3775 O O . ARG A 1 471 ? 7.944 19.365 6.814 1.00 83.94 471 ARG A O 1
ATOM 3782 N N . LEU A 1 472 ? 6.291 18.011 7.512 1.00 84.75 472 LEU A N 1
ATOM 3783 C CA . LEU A 1 472 ? 5.575 19.019 8.300 1.00 84.75 472 LEU A CA 1
ATOM 3784 C C . LEU A 1 472 ? 6.404 19.486 9.502 1.00 84.75 472 LEU A C 1
ATOM 3786 O O . LEU A 1 472 ? 6.622 20.688 9.650 1.00 84.75 472 LEU A O 1
ATOM 3790 N N . ASP A 1 473 ? 6.936 18.557 10.302 1.00 88.81 473 ASP A N 1
ATOM 3791 C CA . ASP A 1 473 ? 7.755 18.894 11.474 1.00 88.81 473 ASP A CA 1
ATOM 3792 C C . ASP A 1 473 ? 9.038 19.648 11.085 1.00 88.81 473 ASP A C 1
ATOM 3794 O O . ASP A 1 473 ? 9.450 20.591 11.760 1.00 88.81 473 ASP A O 1
ATOM 3798 N N . SER A 1 474 ? 9.661 19.273 9.962 1.00 84.69 474 SER A N 1
ATOM 3799 C CA . SER A 1 474 ? 10.868 19.942 9.454 1.00 84.69 474 SER A CA 1
ATOM 3800 C C . SER A 1 474 ? 10.596 21.239 8.681 1.00 84.69 474 SER A C 1
ATOM 3802 O O . SER A 1 474 ? 11.542 21.860 8.197 1.00 84.69 474 SER A O 1
ATOM 3804 N N . LYS A 1 475 ? 9.330 21.674 8.571 1.00 84.44 475 LYS A N 1
ATOM 3805 C CA . LYS A 1 475 ? 8.901 22.854 7.793 1.00 84.44 475 LYS A CA 1
ATOM 3806 C C . LYS A 1 475 ? 9.324 22.792 6.315 1.00 84.44 475 LYS A C 1
ATOM 3808 O O . LYS A 1 475 ? 9.575 23.817 5.687 1.00 84.44 475 LYS A O 1
ATOM 3813 N N . GLN A 1 476 ? 9.392 21.583 5.763 1.00 81.31 476 GLN A N 1
ATOM 3814 C CA . GLN A 1 476 ? 9.684 21.279 4.357 1.00 81.31 476 GLN A CA 1
ATOM 3815 C C . GLN A 1 476 ? 8.493 20.554 3.713 1.00 81.31 476 GLN A C 1
ATOM 3817 O O . GLN A 1 476 ? 8.663 19.585 2.971 1.00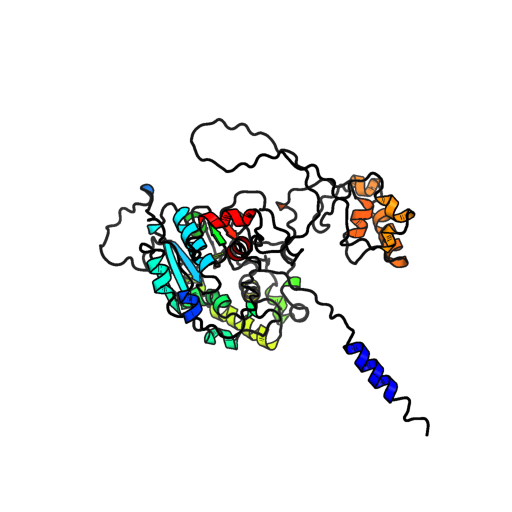 81.31 476 GLN A O 1
ATOM 3822 N N . SER A 1 477 ? 7.275 20.985 4.049 1.00 79.25 477 SER A N 1
ATOM 3823 C CA . SER A 1 477 ? 6.047 20.355 3.578 1.00 79.25 477 SER A CA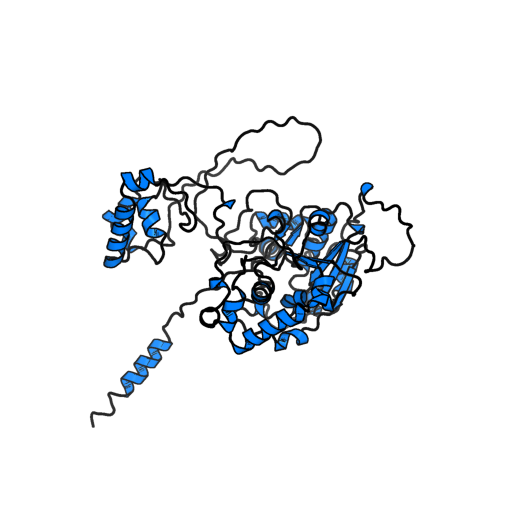 1
ATOM 3824 C C . SER A 1 477 ? 5.818 20.568 2.088 1.00 79.25 477 SER A C 1
ATOM 3826 O O . SER A 1 477 ? 6.003 21.652 1.532 1.00 79.25 477 SER A O 1
ATOM 3828 N N . CYS A 1 478 ? 5.346 19.508 1.446 1.00 75.94 478 CYS A N 1
ATOM 3829 C CA . CYS A 1 478 ? 4.685 19.595 0.162 1.00 75.94 478 CYS A CA 1
ATOM 3830 C C . CYS A 1 478 ? 3.258 20.135 0.328 1.00 75.94 478 CYS A C 1
ATOM 3832 O O . CYS A 1 478 ? 2.639 19.890 1.365 1.00 75.94 478 CYS A O 1
ATOM 3834 N N . PRO A 1 479 ? 2.677 20.796 -0.696 1.00 78.19 479 PRO A N 1
ATOM 3835 C CA . PRO A 1 479 ? 1.303 21.295 -0.622 1.00 78.19 479 PRO A CA 1
ATOM 3836 C C . PRO A 1 479 ? 0.295 20.226 -0.177 1.00 78.19 479 PRO A C 1
ATOM 3838 O O . PRO A 1 479 ? -0.547 20.487 0.680 1.00 78.19 479 PRO A O 1
ATOM 3841 N N . LEU A 1 480 ? 0.432 18.997 -0.689 1.00 81.00 480 LEU A N 1
ATOM 3842 C CA . LEU A 1 480 ? -0.454 17.883 -0.345 1.00 81.00 480 LEU A CA 1
ATOM 3843 C C . LEU A 1 480 ? -0.239 17.326 1.068 1.00 81.00 480 LEU A C 1
ATOM 3845 O O . LEU A 1 480 ? -1.159 16.711 1.596 1.00 81.00 480 LEU A O 1
ATOM 3849 N N . ASP A 1 481 ? 0.908 17.561 1.718 1.00 83.25 481 ASP A N 1
ATOM 3850 C CA . ASP A 1 481 ? 1.147 17.082 3.091 1.00 83.25 481 ASP A CA 1
ATOM 3851 C C . ASP A 1 481 ? 0.166 17.733 4.081 1.00 83.25 481 ASP A C 1
ATOM 3853 O O . ASP A 1 481 ? -0.201 17.136 5.090 1.00 83.25 481 ASP A O 1
ATOM 3857 N N . SER A 1 482 ? -0.337 18.930 3.758 1.00 85.06 482 SER A N 1
ATOM 3858 C CA . SER A 1 482 ? -1.392 19.594 4.531 1.00 85.06 482 SER A CA 1
ATOM 3859 C C . SER A 1 482 ? -2.705 18.803 4.573 1.00 85.06 482 SER A C 1
ATOM 3861 O O . SER A 1 482 ? -3.446 18.923 5.545 1.00 85.06 482 SER A O 1
ATOM 3863 N N . LEU A 1 483 ? -2.974 17.944 3.580 1.00 86.25 483 LEU A N 1
ATOM 3864 C CA . LEU A 1 483 ? -4.153 17.069 3.560 1.00 86.25 483 LEU A CA 1
ATOM 3865 C C . LEU A 1 483 ? -4.048 15.925 4.576 1.00 86.25 483 LEU A C 1
ATOM 3867 O O . LEU A 1 483 ? -5.066 15.349 4.947 1.00 86.25 483 LEU A O 1
ATOM 3871 N N . TRP A 1 484 ? -2.837 15.596 5.033 1.00 91.06 484 TRP A N 1
ATOM 3872 C CA . TRP A 1 484 ? -2.599 14.585 6.063 1.00 91.06 484 TRP A CA 1
ATOM 3873 C C . TRP A 1 484 ? -2.815 15.145 7.481 1.00 91.06 484 TRP A C 1
ATOM 3875 O O . TRP A 1 484 ? -3.322 14.446 8.359 1.00 91.06 484 TRP A O 1
ATOM 3885 N N . LEU A 1 485 ? -2.507 16.431 7.689 1.00 91.69 485 LEU A N 1
ATOM 3886 C CA . LEU A 1 485 ? -2.540 17.110 8.991 1.00 91.69 485 LEU A CA 1
ATOM 3887 C C . LEU A 1 485 ? -3.858 16.948 9.787 1.00 91.69 485 LEU A C 1
ATOM 3889 O O . LEU A 1 485 ? -3.777 16.741 10.997 1.00 91.69 485 LEU A O 1
ATOM 3893 N N . PRO A 1 486 ? -5.069 16.986 9.187 1.00 95.06 486 PRO A N 1
ATOM 3894 C CA . PRO A 1 486 ? -6.323 16.837 9.933 1.00 95.06 486 PRO A CA 1
ATOM 3895 C C . PRO A 1 486 ? -6.509 15.485 10.634 1.00 95.06 486 PRO A C 1
ATOM 3897 O O . PRO A 1 486 ? -7.414 15.362 11.464 1.00 95.06 486 PRO A O 1
ATOM 3900 N N . TYR A 1 487 ? -5.710 14.476 10.280 1.00 96.19 487 TYR A N 1
ATOM 3901 C CA . TYR A 1 487 ? -5.760 13.138 10.874 1.00 96.19 487 TYR A CA 1
ATOM 3902 C C . TYR A 1 487 ? -4.645 12.907 11.896 1.00 96.19 487 TYR A C 1
ATOM 3904 O O . TYR A 1 487 ? -4.664 11.887 12.583 1.00 96.19 487 TYR A O 1
ATOM 3912 N N . ASP A 1 488 ? -3.716 13.854 12.035 1.00 95.75 488 ASP A N 1
ATOM 3913 C CA . ASP A 1 488 ? -2.600 13.764 12.964 1.00 95.75 488 ASP A CA 1
ATOM 3914 C C . ASP A 1 488 ? -3.052 13.963 14.414 1.00 95.75 488 ASP A C 1
ATOM 3916 O O . ASP A 1 488 ? -3.424 15.057 14.859 1.00 95.75 488 ASP A O 1
ATOM 3920 N N . LEU A 1 489 ? -3.019 12.872 15.172 1.00 96.19 489 LEU A N 1
ATOM 3921 C CA . LEU A 1 489 ? -3.312 12.888 16.600 1.00 96.19 489 LEU A CA 1
ATOM 3922 C C . LEU A 1 489 ? -2.055 13.067 17.451 1.00 96.19 489 LEU A C 1
ATOM 3924 O O . LEU A 1 489 ? -2.190 13.140 18.667 1.00 96.19 489 LEU A O 1
ATOM 3928 N N . TYR A 1 490 ? -0.864 13.146 16.853 1.00 94.69 490 TYR A N 1
ATOM 3929 C CA . TYR A 1 490 ? 0.383 13.290 17.597 1.00 94.69 490 TYR A CA 1
ATOM 3930 C C . TYR A 1 490 ? 0.401 14.569 18.445 1.00 94.69 490 TYR A C 1
ATOM 3932 O O . TYR A 1 490 ? -0.010 15.637 17.988 1.00 94.69 490 TYR A O 1
ATOM 3940 N N . GLU A 1 491 ? 0.869 14.452 19.685 1.00 89.81 491 GLU A N 1
ATOM 3941 C CA . GLU A 1 491 ? 1.104 15.583 20.578 1.00 89.81 491 GLU A CA 1
ATOM 3942 C C . GLU A 1 491 ? 2.584 15.940 20.549 1.00 89.81 491 GLU A C 1
ATOM 3944 O O . GLU A 1 491 ? 3.433 15.196 21.044 1.00 89.81 491 GLU A O 1
ATOM 3949 N N . HIS A 1 492 ? 2.908 17.099 19.981 1.00 79.06 492 HIS A N 1
ATOM 3950 C CA . HIS A 1 492 ? 4.228 17.684 20.170 1.00 79.06 492 HIS A CA 1
ATOM 3951 C C . HIS A 1 492 ? 4.361 18.088 21.638 1.00 79.06 492 HIS A C 1
ATOM 3953 O O . HIS A 1 492 ? 3.539 18.857 22.140 1.00 79.06 492 HIS A O 1
ATOM 3959 N N . SER A 1 493 ? 5.378 17.565 22.326 1.00 63.72 493 SER A N 1
ATOM 3960 C CA . SER A 1 493 ? 5.726 18.054 23.660 1.00 63.72 493 SER A CA 1
ATOM 3961 C C . SER A 1 493 ? 5.928 19.577 23.603 1.00 63.72 493 SER A C 1
ATOM 3963 O O . SER A 1 493 ? 6.565 20.043 22.652 1.00 63.72 493 SER A O 1
ATOM 3965 N N . PRO A 1 494 ? 5.363 20.333 24.561 1.00 50.00 494 PRO A N 1
ATOM 3966 C CA . PRO A 1 494 ? 5.442 21.791 24.583 1.00 50.00 494 PRO A CA 1
ATOM 3967 C C . PRO A 1 494 ? 6.872 22.330 24.695 1.00 50.00 494 PRO A C 1
ATOM 3969 O O . PRO A 1 494 ? 7.743 21.622 25.258 1.00 50.00 494 PRO A O 1
#

Sequence (494 aa):
MLWIMRLSWFFFAAMVMVVFSPSLHSFPPAEAIRSSNLRFSSQITAVDSLNRLSFRKATAFRNAEECSSNDRKILGKTDVCDPSLVHVAITLDVEYLRGSIAAVHSILRHSLCSENIFFHFLVSETNLETLVRSTFPQLKFKVYYFDPEIVRSLISTSVRQALEQPLNYARNYLADLLETCVRRVIYLDSDLVVVDDIWKLWSTSLGGKTIGAPEYCHANFSKYFTASFWSDNRFSGTFAGRSPCYFNTGVMVMDLEKWRRFGYTKRIERWMQIQKSGRIYELGSLPPFLLVFAGHVAAIEHRWNQHGLGGDNLRGSCRDLHAGPSSTISESSGVQAWEVRPSELRSTVTPTSASITASFWSDNRFSGTFAGQSPCYFNTGVMVMDLEKWRRFGYTKRIERWMQIQKSGRIYELGSLPPFLLVFAGHVAAIEHRWNQHGLGGDNLRGSCRDLHAGPVSLLHWSGSGKPWLRLDSKQSCPLDSLWLPYDLYEHSP

Foldseek 3Di:
DPPPVPVVVVVVVVVVVVVPPPPPPPDFFFFQFPDDPPPPDPDDDLVNLVVQWDFFADDDFAAAPVLDDPDDPPPDDPDPLPPQAAAEEEEDDSSLNLLQLLALLQQRVAANHSLRYEYEYEYQDPDVVVRVCRNYVSHHYDYFYDDLVVCLVLAADAPRVRLNPSSVQVVLCCLVGDDVSCFKYKAAYSQKGFNHHCVVVSPDDFDPFFKAFAWALPDDCCSFWDPQQVVDCVRVVLCPPASFTAGHPRTMMGRSNVCVVVVLSVQLSVVSNCCNVRVGGRGHSRVSCSSRQGNRHHHDDCLAEQAAQLAAAAPFFDDDDDDDDDDDDDDDDDDDDDDDDDDDDDDQDDDDDAWFDPQQVVDCVRVVLCVPFQFGQDDPPDADDPVVCCVVVVLVVQLVVVVVVCVVRVRTHDDSRPSVSSRQGNNGDDDACVRPPPSSTDRHDPLHGDDTHPDHHRMYGSSGNRRLVVCVVVVSHDPCSVVSVVSRRTDDDD

Secondary structure (DSSP, 8-state):
--SSTTHHHHHHHHHHHHHS------PPP--S---------S---HHHHHTT--BPPPPP----GGG--SS---SS---TT-TT-EEEEEEE-TTTHHHHHHHHHHHHHH-TTGGGEEEEEEESSSSHHHHHHHH-TT-EEEEEE--THHHHTTPPP-SSGGGG-GGGGGGGGHHHHS-TT--EEEEE-SSEEE-S-HHHHHT---TT-SEEE-EETT--GGGTS-HHHHH-HHHHGGGTT----EE-TTEEEEEHHHHHHHTHHHHHHHHHHHHHHH---SSSSHHHHHHHHTT-EEE--GGG-B--TTSPPPP-------PPP-------S--------------------SSB-HHHHT-HHHHGGGTT-------TTS----HHHHHHTTHHHHHHHHHHHHHHH--B-SSSHHHHHHHHTT------GGGS---TT----TT--PPPPSS--SEEE--SS--HHHHHHTT---GGGGGTGGG--B----

pLDDT: mean 71.84, std 22.93, range [21.98, 98.5]

InterPro domains:
  IPR002495 Glycosyl transferase, family 8 [PF01501] (87-320)
  IPR002495 Glycosyl transferase, family 8 [PF01501] (355-471)
  IPR029044 Nucleotide-diphospho-sugar transferases [G3DSA:3.90.550.10] (87-331)
  IPR029044 Nucleotide-diphospho-sugar transferases [G3DSA:3.90.550.10] (344-484)
  IPR029044 Nucleotide-diphospho-sugar transferases [SSF53448] (86-322)
  IPR029044 Nucleotide-diphospho-sugar transferases [SSF53448] (371-492)
  IPR050748 Glycosyltransferase 8 domain-containing [PTHR13778] (13-338)

Organism: Camellia sinensis var. sinensis (NCBI:txid542762)